Protein AF-0000000075111008 (afdb_homodimer)

Nearest PDB structures (foldseek):
  1e6u-assembly1_A-2  TM=9.043E-01  e=3.494E-31  Escherichia coli
  1e7q-assembly1_A-2  TM=9.033E-01  e=6.851E-31  Escherichia coli
  1bsv-assembly1_A  TM=8.763E-01  e=1.234E-31  Escherichia coli K-12
  1e7s-assembly1_A-2  TM=8.866E-01  e=1.518E-30  Escherichia coli
  1e7r-assembly1_A-2  TM=9.030E-01  e=7.015E-30  Escherichia coli

Sequence (740 aa):
MQFCSSVTKGSTHSGTHGLEILHCSQVLPGPRTPIVGRVLTPQSMIMRQPLQQSLRFPLAVSSHCPDTHHFLSAYPPNPTMADVVVLVTGGTGLVGRAVQAEVQASSLSNETWIFVGSADADLTDLAATQRLFDTHRPTHVLHLAARVGGLFKQLHEPVEFFRANAAMNDNVLACAHALGVTKVISMLSTCIFPDKTSYPIDESMLHLGPPHPSNLGYAVAKRNLDILSQCYVREYGDHFACVIPTNVYGPHDNFHLQDAHVIPALVHKCWLAKKAGATSFVVGGSGAPLRQFIYSHDLAKLLVWAVHSYEDVSQPLILAGDDDELSIRDVALAIAHAMEFNGQVTFDTTQPDGQLKKTATNAKLRQLHPMQFCSSVTKGSTHSGTHGLEILHCSQVLPGPRTPIVGRVLTPQSMIMRQPLQQSLRFPLAVSSHCPDTHHFLSAYPPNPTMADVVVLVTGGTGLVGRAVQAEVQASSLSNETWIFVGSADADLTDLAATQRLFDTHRPTHVLHLAARVGGLFKQLHEPVEFFRANAAMNDNVLACAHALGVTKVISMLSTCIFPDKTSYPIDESMLHLGPPHPSNLGYAVAKRNLDILSQCYVREYGDHFACVIPTNVYGPHDNFHLQDAHVIPALVHKCWLAKKAGATSFVVGGSGAPLRQFIYSHDLAKLLVWAVHSYEDVSQPLILAGDDDELSIRDVALAIAHAMEFNGQVTFDTTQPDGQLKKTATNAKLRQLHP

pLDDT: mean 77.79, std 31.66, range [13.97, 98.94]

Secondary structure (DSSP, 8-state):
-----------------------------------------------------------------------------SSS---EEEEEETTTSHHHHHHHHHHHHHT-TTEEEEEE-TTT--TTSHHHHHHHHHHH--SEEEE-------HHHHHH-HHHHHHHHHHHHHHHHHHHHHHT-SEEEEE--GGGS-SS--SSB-GGGTTSSPPPGGGHHHHHHHHHHHHHHHHHHHHH---EEEEEE-EEE-TT----TTT--HHHHHHHHHHHHHHTT-SEEEEES-S--EE-EEEHHHHHHHHHHHHHH----SS-EEE--SS--EEHHHHHHHHHHHTT--SEEEEETTS--------B--HHHHHH--/------------------------------------------------------------------------------SS---EEEEEETTTSHHHHHHHHHHHHHT-TTEEEEEE-TTT--TTSHHHHHHHHHHH--SEEEE-------HHHHHH-HHHHHHHHHHHHHHHHHHHHHHT-SEEEEE--GGGS-SS--SSB-GGGTTSSPPPGGGHHHHHHHHHHHHHHHHHHHHH---EEEEEE-EEE-TT----TTT--HHHHHHHHHHHHHHTT-SEEEEES-S--EE-EEEHHHHHHHHHHHHHH----SS-EEE--SS--EEHHHHHHHHHHHTT--SEEEEETTS--------B--HHHHHH--

Structure (mmCIF, N/CA/C/O backbone):
data_AF-0000000075111008-model_v1
#
loop_
_entity.id
_entity.type
_entity.pdbx_description
1 polymer 'GDP-L-fucose synthase'
#
loop_
_atom_site.group_PDB
_atom_site.id
_atom_site.type_symbol
_atom_site.label_atom_id
_atom_site.label_alt_id
_atom_site.label_comp_id
_atom_site.label_asym_id
_atom_site.label_entity_id
_atom_site.label_seq_id
_atom_site.pdbx_PDB_ins_code
_atom_site.Cartn_x
_atom_site.Cartn_y
_atom_site.Cartn_z
_atom_site.occupancy
_atom_site.B_iso_or_equiv
_atom_site.auth_seq_id
_atom_site.auth_comp_id
_atom_site.auth_asym_id
_atom_site.auth_atom_id
_atom_site.pdbx_PDB_model_num
ATOM 1 N N . MET A 1 1 ? 47.094 47.25 31.656 1 16.55 1 MET A N 1
ATOM 2 C CA . MET A 1 1 ? 46.812 48.625 31.281 1 16.55 1 MET A CA 1
ATOM 3 C C . MET A 1 1 ? 45.656 48.719 30.297 1 16.55 1 MET A C 1
ATOM 5 O O . MET A 1 1 ? 45.219 47.688 29.75 1 16.55 1 MET A O 1
ATOM 9 N N . GLN A 1 2 ? 45.719 49.75 29.25 1 16.11 2 GLN A N 1
ATOM 10 C CA . GLN A 1 2 ? 45.031 50.906 28.766 1 16.11 2 GLN A CA 1
ATOM 11 C C . GLN A 1 2 ? 44.219 50.594 27.5 1 16.11 2 GLN A C 1
ATOM 13 O O . GLN A 1 2 ? 43.469 51.438 27.016 1 16.11 2 GLN A O 1
ATOM 18 N N . PHE A 1 3 ? 44.312 49.531 26.781 1 19.95 3 PHE A N 1
ATOM 19 C CA . PHE A 1 3 ? 44.25 49.812 25.359 1 19.95 3 PHE A CA 1
ATOM 20 C C . PHE A 1 3 ? 42.906 50.438 24.969 1 19.95 3 PHE A C 1
ATOM 22 O O . PHE A 1 3 ? 41.844 49.938 25.375 1 19.95 3 PHE A O 1
ATOM 29 N N . CYS A 1 4 ? 42.812 51.656 24.375 1 16.38 4 CYS A N 1
ATOM 30 C CA . CYS A 1 4 ? 42.156 52.906 24.078 1 16.38 4 CYS A CA 1
ATOM 31 C C . CYS A 1 4 ? 41.125 52.75 22.969 1 16.38 4 CYS A C 1
ATOM 33 O O . CYS A 1 4 ? 40.375 53.656 22.641 1 16.38 4 CYS A O 1
ATOM 35 N N . SER A 1 5 ? 41.312 51.781 22.031 1 19.12 5 SER A N 1
ATOM 36 C CA . SER A 1 5 ? 41.031 52.312 20.703 1 19.12 5 SER A CA 1
ATOM 37 C C . SER A 1 5 ? 39.562 52.719 20.562 1 19.12 5 SER A C 1
ATOM 39 O O . SER A 1 5 ? 38.688 52 21.062 1 19.12 5 SER A O 1
ATOM 41 N N . SER A 1 6 ? 39.312 53.906 20.078 1 17.7 6 SER A N 1
ATOM 42 C CA . SER A 1 6 ? 38.438 55.031 19.922 1 17.7 6 SER A CA 1
ATOM 43 C C . SER A 1 6 ? 37.281 54.719 18.969 1 17.7 6 SER A C 1
ATOM 45 O O . SER A 1 6 ? 37.5 54.125 17.906 1 17.7 6 SER A O 1
ATOM 47 N N . VAL A 1 7 ? 35.938 54.719 19.375 1 18.38 7 VAL A N 1
ATOM 48 C CA . VAL A 1 7 ? 34.562 54.312 19.125 1 18.38 7 VAL A CA 1
ATOM 49 C C . VAL A 1 7 ? 33.906 55.25 18.141 1 18.38 7 VAL A C 1
ATOM 51 O O . VAL A 1 7 ? 32.688 55.312 18.031 1 18.38 7 VAL A O 1
ATOM 54 N N . THR A 1 8 ? 34.75 55.875 17.188 1 15.16 8 THR A N 1
ATOM 55 C CA . THR A 1 8 ? 34.219 57.219 16.875 1 15.16 8 THR A CA 1
ATOM 56 C C . THR A 1 8 ? 32.906 57.125 16.125 1 15.16 8 THR A C 1
ATOM 58 O O . THR A 1 8 ? 32.094 58.031 16.172 1 15.16 8 THR A O 1
ATOM 61 N N . LYS A 1 9 ? 32.906 56.281 15.039 1 17.67 9 LYS A N 1
ATOM 62 C CA . LYS A 1 9 ? 32.406 57.031 13.875 1 17.67 9 LYS A CA 1
ATOM 63 C C . LYS A 1 9 ? 31 57.562 14.102 1 17.67 9 LYS A C 1
ATOM 65 O O . LYS A 1 9 ? 30.156 56.844 14.648 1 17.67 9 LYS A O 1
ATOM 70 N N . GLY A 1 10 ? 30.672 58.719 13.672 1 15.02 10 GLY A N 1
ATOM 71 C CA . GLY A 1 10 ? 29.75 59.812 13.984 1 15.02 10 GLY A CA 1
ATOM 72 C C . GLY A 1 10 ? 28.312 59.5 13.633 1 15.02 10 GLY A C 1
ATOM 73 O O . GLY A 1 10 ? 28.016 58.438 13.102 1 15.02 10 GLY A O 1
ATOM 74 N N . SER A 1 11 ? 27.703 60.406 12.852 1 15.46 11 SER A N 1
ATOM 75 C CA . SER A 1 11 ? 26.656 61.406 13.086 1 15.46 11 SER A CA 1
ATOM 76 C C . SER A 1 11 ? 25.297 60.844 12.633 1 15.46 11 SER A C 1
ATOM 78 O O . SER A 1 11 ? 25.219 59.844 11.953 1 15.46 11 SER A O 1
ATOM 80 N N . THR A 1 12 ? 24.359 61.812 12.297 1 15.72 12 THR A N 1
ATOM 81 C CA . THR A 1 12 ? 23.078 62.375 12.727 1 15.72 12 THR A CA 1
ATOM 82 C C . THR A 1 12 ? 21.953 61.844 11.836 1 15.72 12 THR A C 1
ATOM 84 O O . THR A 1 12 ? 22.203 61.219 10.805 1 15.72 12 THR A O 1
ATOM 87 N N . HIS A 1 13 ? 21.031 62.75 11.438 1 15.48 13 HIS A N 1
ATOM 88 C CA . HIS A 1 13 ? 19.641 63.062 11.75 1 15.48 13 HIS A CA 1
ATOM 89 C C . HIS A 1 13 ? 18.719 62.625 10.609 1 15.48 13 HIS A C 1
ATOM 91 O O . HIS A 1 13 ? 17.734 61.906 10.828 1 15.48 13 HIS A O 1
ATOM 97 N N . SER A 1 14 ? 18.609 63.438 9.414 1 15.61 14 SER A N 1
ATOM 98 C CA . SER A 1 14 ? 17.359 64.125 9.188 1 15.61 14 SER A CA 1
ATOM 99 C C . SER A 1 14 ? 16.391 63.312 8.359 1 15.61 14 SER A C 1
ATOM 101 O O . SER A 1 14 ? 16.797 62.531 7.508 1 15.61 14 SER A O 1
ATOM 103 N N . GLY A 1 15 ? 15.109 63.094 8.773 1 16.41 15 GLY A N 1
ATOM 104 C CA . GLY A 1 15 ? 13.836 62.406 8.602 1 16.41 15 GLY A CA 1
ATOM 105 C C . GLY A 1 15 ? 13.133 62.75 7.305 1 16.41 15 GLY A C 1
ATOM 106 O O . GLY A 1 15 ? 12.062 62.219 7.012 1 16.41 15 GLY A O 1
ATOM 107 N N . THR A 1 16 ? 13.57 63.969 6.605 1 14.96 16 THR A N 1
ATOM 108 C CA . THR A 1 16 ? 12.359 64.688 6.215 1 14.96 16 THR A CA 1
ATOM 109 C C . THR A 1 16 ? 11.539 63.844 5.23 1 14.96 16 THR A C 1
ATOM 111 O O . THR A 1 16 ? 10.398 63.469 5.516 1 14.96 16 THR A O 1
ATOM 114 N N . HIS A 1 17 ? 11.391 64.438 3.984 1 14.99 17 HIS A N 1
ATOM 115 C CA . HIS A 1 17 ? 10.242 65.125 3.393 1 14.99 17 HIS A CA 1
ATOM 116 C C . HIS A 1 17 ? 9.445 64.188 2.496 1 14.99 17 HIS A C 1
ATOM 118 O O . HIS A 1 17 ? 9.883 63.062 2.225 1 14.99 17 HIS A O 1
ATOM 124 N N . GLY A 1 18 ? 9.258 64.562 1.186 1 15.01 18 GLY A N 1
ATOM 125 C CA . GLY A 1 18 ? 8.086 65 0.43 1 15.01 18 GLY A CA 1
ATOM 126 C C . GLY A 1 18 ? 7.492 63.844 -0.407 1 15.01 18 GLY A C 1
ATOM 127 O O . GLY A 1 18 ? 8.219 63 -0.938 1 15.01 18 GLY A O 1
ATOM 128 N N . LEU A 1 19 ? 6.25 63.438 -0.141 1 16.33 19 LEU A N 1
ATOM 129 C CA . LEU A 1 19 ? 5.168 62.562 -0.556 1 16.33 19 LEU A CA 1
ATOM 130 C C . LEU A 1 19 ? 4.863 62.719 -2.041 1 16.33 19 LEU A C 1
ATOM 132 O O . LEU A 1 19 ? 3.883 62.188 -2.545 1 16.33 19 LEU A O 1
ATOM 136 N N . GLU A 1 20 ? 5.898 63.188 -2.895 1 14.79 20 GLU A N 1
ATOM 137 C CA . GLU A 1 20 ? 5.211 63.75 -4.051 1 14.79 20 GLU A CA 1
ATOM 138 C C . GLU A 1 20 ? 4.328 62.719 -4.734 1 14.79 20 GLU A C 1
ATOM 140 O O . GLU A 1 20 ? 4.797 61.625 -5.094 1 14.79 20 GLU A O 1
ATOM 145 N N . ILE A 1 21 ? 2.941 62.875 -4.688 1 15.63 21 ILE A N 1
ATOM 146 C CA . ILE A 1 21 ? 1.647 62.312 -5.055 1 15.63 21 ILE A CA 1
ATOM 147 C C . ILE A 1 21 ? 1.517 62.281 -6.574 1 15.63 21 ILE A C 1
ATOM 149 O O . ILE A 1 21 ? 0.544 61.719 -7.102 1 15.63 21 ILE A O 1
ATOM 153 N N . LEU A 1 22 ? 2.588 62.719 -7.426 1 14.48 22 LEU A N 1
ATOM 154 C CA . LEU A 1 22 ? 1.997 63.5 -8.508 1 14.48 22 LEU A CA 1
ATOM 155 C C . LEU A 1 22 ? 0.983 62.656 -9.289 1 14.48 22 LEU A C 1
ATOM 157 O O . LEU A 1 22 ? 1.009 61.438 -9.219 1 14.48 22 LEU A O 1
ATOM 161 N N . HIS A 1 23 ? 0.788 63.125 -10.648 1 14.32 23 HIS A N 1
ATOM 162 C CA . HIS A 1 23 ? -0.182 63.688 -11.586 1 14.32 23 HIS A CA 1
ATOM 163 C C . HIS A 1 23 ? -0.874 62.594 -12.391 1 14.32 23 HIS A C 1
ATOM 165 O O . HIS A 1 23 ? -0.306 61.531 -12.602 1 14.32 23 HIS A O 1
ATOM 171 N N . CYS A 1 24 ? -2.148 62.906 -12.922 1 14.71 24 CYS A N 1
ATOM 172 C CA . CYS A 1 24 ? -3.506 62.688 -13.406 1 14.71 24 CYS A CA 1
ATOM 173 C C . CYS A 1 24 ? -3.494 62.219 -14.859 1 14.71 24 CYS A C 1
ATOM 175 O O . CYS A 1 24 ? -4.531 61.844 -15.398 1 14.71 24 CYS A O 1
ATOM 177 N N . SER A 1 25 ? -2.328 62.344 -15.68 1 14.33 25 SER A N 1
ATOM 178 C CA . SER A 1 25 ? -2.773 62.969 -16.922 1 14.33 25 SER A CA 1
ATOM 179 C C . SER A 1 25 ? -3.748 62.062 -17.672 1 14.33 25 SER A C 1
ATOM 181 O O . SER A 1 25 ? -3.775 60.844 -17.453 1 14.33 25 SER A O 1
ATOM 183 N N . GLN A 1 26 ? -4.023 62.562 -19 1 14.39 26 GLN A N 1
ATOM 184 C CA . GLN A 1 26 ? -5.07 63.062 -19.891 1 14.39 26 GLN A CA 1
ATOM 185 C C . GLN A 1 26 ? -5.582 61.969 -20.812 1 14.39 26 GLN A C 1
ATOM 187 O O . GLN A 1 26 ? -6.789 61.719 -20.906 1 14.39 26 GLN A O 1
ATOM 192 N N . VAL A 1 27 ? -5.086 61.938 -22.156 1 14.94 27 VAL A N 1
ATOM 193 C CA . VAL A 1 27 ? -5.895 62.406 -23.281 1 14.94 27 VAL A CA 1
ATOM 194 C C . VAL A 1 27 ? -6.68 61.219 -23.859 1 14.94 27 VAL A C 1
ATOM 196 O O . VAL A 1 27 ? -6.305 60.062 -23.688 1 14.94 27 VAL A O 1
ATOM 199 N N . LEU A 1 28 ? -7.492 61.625 -24.906 1 14.82 28 LEU A N 1
ATOM 200 C CA . LEU A 1 28 ? -8.844 61.531 -25.469 1 14.82 28 LEU A CA 1
ATOM 201 C C . LEU A 1 28 ? -8.953 60.406 -26.469 1 14.82 28 LEU A C 1
ATOM 203 O O . LEU A 1 28 ? -9.898 59.625 -26.422 1 14.82 28 LEU A O 1
ATOM 207 N N . PRO A 1 29 ? -8.148 60.531 -27.656 1 14.99 29 PRO A N 1
ATOM 208 C CA . PRO A 1 29 ? -9.078 60.719 -28.781 1 14.99 29 PRO A CA 1
ATOM 209 C C . PRO A 1 29 ? -9.703 59.406 -29.266 1 14.99 29 PRO A C 1
ATOM 211 O O . PRO A 1 29 ? -9.289 58.344 -28.828 1 14.99 29 PRO A O 1
ATOM 214 N N . GLY A 1 30 ? -9.531 59.25 -30.656 1 14.63 30 GLY A N 1
ATOM 215 C CA . GLY A 1 30 ? -10.531 59.406 -31.703 1 14.63 30 GLY A CA 1
ATOM 216 C C . GLY A 1 30 ? -11.109 58.062 -32.156 1 14.63 30 GLY A C 1
ATOM 217 O O . GLY A 1 30 ? -10.953 57.062 -31.484 1 14.63 30 GLY A O 1
ATOM 218 N N . PRO A 1 31 ? -10.867 57.781 -33.438 1 14.65 31 PRO A N 1
ATOM 219 C CA . PRO A 1 31 ? -11.984 57.75 -34.406 1 14.65 31 PRO A CA 1
ATOM 220 C C . PRO A 1 31 ? -12.523 56.344 -34.625 1 14.65 31 PRO A C 1
ATOM 222 O O . PRO A 1 31 ? -13.727 56.094 -34.469 1 14.65 31 PRO A O 1
ATOM 225 N N . ARG A 1 32 ? -11.977 55.75 -35.844 1 15.12 32 ARG A N 1
ATOM 226 C CA . ARG A 1 32 ? -12.773 55.625 -37.062 1 15.12 32 ARG A CA 1
ATOM 227 C C . ARG A 1 32 ? -13.547 54.312 -37.062 1 15.12 32 ARG A C 1
ATOM 229 O O . ARG A 1 32 ? -13.414 53.5 -36.156 1 15.12 32 ARG A O 1
ATOM 236 N N . THR A 1 33 ? -13.117 53.25 -37.938 1 14.86 33 THR A N 1
ATOM 237 C CA . THR A 1 33 ? -13.891 53.031 -39.156 1 14.86 33 THR A CA 1
ATOM 238 C C . THR A 1 33 ? -14.812 51.844 -39.031 1 14.86 33 THR A C 1
ATOM 240 O O . THR A 1 33 ? -14.539 50.938 -38.219 1 14.86 33 THR A O 1
ATOM 243 N N . PRO A 1 34 ? -15.633 51.656 -40.125 1 14.81 34 PRO A N 1
ATOM 244 C CA . PRO A 1 34 ? -17.047 51.375 -40.375 1 14.81 34 PRO A CA 1
ATOM 245 C C . PRO A 1 34 ? -17.375 49.875 -40.344 1 14.81 34 PRO A C 1
ATOM 247 O O . PRO A 1 34 ? -18.344 49.469 -39.688 1 14.81 34 PRO A O 1
ATOM 250 N N . ILE A 1 35 ? -16.75 49.125 -41.344 1 15.19 35 ILE A N 1
ATOM 251 C CA . ILE A 1 35 ? -17.641 48.688 -42.438 1 15.19 35 ILE A CA 1
ATOM 252 C C . ILE A 1 35 ? -18.391 47.438 -42 1 15.19 35 ILE A C 1
ATOM 254 O O . ILE A 1 35 ? -17.891 46.656 -41.188 1 15.19 35 ILE A O 1
ATOM 258 N N . VAL A 1 36 ? -19.281 46.969 -42.938 1 14.94 36 VAL A N 1
ATOM 259 C CA . VAL A 1 36 ? -20.672 46.594 -43.125 1 14.94 36 VAL A CA 1
ATOM 260 C C . VAL A 1 36 ? -20.812 45.062 -43 1 14.94 36 VAL A C 1
ATOM 262 O O . VAL A 1 36 ? -21.719 44.594 -42.344 1 14.94 36 VAL A O 1
ATOM 265 N N . GLY A 1 37 ? -19.984 44.281 -43.781 1 14.24 37 GLY A N 1
ATOM 266 C CA . GLY A 1 37 ? -20.797 43.625 -44.781 1 14.24 37 GLY A CA 1
ATOM 267 C C . GLY A 1 37 ? -21.562 42.438 -44.25 1 14.24 37 GLY A C 1
ATOM 268 O O . GLY A 1 37 ? -21.297 42 -43.125 1 14.24 37 GLY A O 1
ATOM 269 N N . ARG A 1 38 ? -21.75 41.375 -45.219 1 14.75 38 ARG A N 1
ATOM 270 C CA . ARG A 1 38 ? -22.906 40.719 -45.781 1 14.75 38 ARG A CA 1
ATOM 271 C C . ARG A 1 38 ? -23.328 39.5 -44.938 1 14.75 38 ARG A C 1
ATOM 273 O O . ARG A 1 38 ? -22.484 38.906 -44.25 1 14.75 38 ARG A O 1
ATOM 280 N N . VAL A 1 39 ? -24.5 39.375 -44.844 1 14.93 39 VAL A N 1
ATOM 281 C CA . VAL A 1 39 ? -25.641 38.688 -44.219 1 14.93 39 VAL A CA 1
ATOM 282 C C . VAL A 1 39 ? -25.672 37.219 -44.656 1 14.93 39 VAL A C 1
ATOM 284 O O . VAL A 1 39 ? -26.484 36.438 -44.156 1 14.93 39 VAL A O 1
ATOM 287 N N . LEU A 1 40 ? -24.578 36.656 -45.406 1 14.84 40 LEU A N 1
ATOM 288 C CA . LEU A 1 40 ? -25.266 35.719 -46.281 1 14.84 40 LEU A CA 1
ATOM 289 C C . LEU A 1 40 ? -26 34.656 -45.469 1 14.84 40 LEU A C 1
ATOM 291 O O . LEU A 1 40 ? -25.578 34.344 -44.344 1 14.84 40 LEU A O 1
ATOM 295 N N . THR A 1 41 ? -27.094 34.219 -46.062 1 15.27 41 THR A N 1
ATOM 296 C CA . THR A 1 41 ? -28.422 33.656 -45.906 1 15.27 41 THR A CA 1
ATOM 297 C C . THR A 1 41 ? -28.359 32.125 -45.75 1 15.27 41 THR A C 1
ATOM 299 O O . THR A 1 41 ? -29.312 31.516 -45.281 1 15.27 41 THR A O 1
ATOM 302 N N . PRO A 1 42 ? -27.078 31.453 -46.031 1 13.97 42 PRO A N 1
ATOM 303 C CA . PRO A 1 42 ? -27.547 30.375 -46.875 1 13.97 42 PRO A CA 1
ATOM 304 C C . PRO A 1 42 ? -28.484 29.406 -46.156 1 13.97 42 PRO A C 1
ATOM 306 O O . PRO A 1 42 ? -28.594 29.469 -44.906 1 13.97 42 PRO A O 1
ATOM 309 N N . GLN A 1 43 ? -28 28.094 -46.312 1 14.28 43 GLN A N 1
ATOM 310 C CA . GLN A 1 43 ? -28.578 27 -47.094 1 14.28 43 GLN A CA 1
ATOM 311 C C . GLN A 1 43 ? -29.5 26.141 -46.25 1 14.28 43 GLN A C 1
ATOM 313 O O . GLN A 1 43 ? -29.531 26.266 -45.031 1 14.28 43 GLN A O 1
ATOM 318 N N . SER A 1 44 ? -29.203 24.781 -46.281 1 14.61 44 SER A N 1
ATOM 319 C CA . SER A 1 44 ? -29.922 23.719 -46.969 1 14.61 44 SER A CA 1
ATOM 320 C C . SER A 1 44 ? -30.859 22.984 -46 1 14.61 44 SER A C 1
ATOM 322 O O . SER A 1 44 ? -32.062 23.172 -46.062 1 14.61 44 SER A O 1
ATOM 324 N N . MET A 1 45 ? -30.656 21.578 -45.938 1 14.83 45 MET A N 1
ATOM 325 C CA . MET A 1 45 ? -31.562 20.516 -46.375 1 14.83 45 MET A CA 1
ATOM 326 C C . MET A 1 45 ? -32.406 20 -45.188 1 14.83 45 MET A C 1
ATOM 328 O O . MET A 1 45 ? -31.859 19.609 -44.156 1 14.83 45 MET A O 1
ATOM 332 N N . ILE A 1 46 ? -33.656 20.125 -45.281 1 15.76 46 ILE A N 1
ATOM 333 C CA . ILE A 1 46 ? -34.844 19.984 -44.469 1 15.76 46 ILE A CA 1
ATOM 334 C C . ILE A 1 46 ? -35.125 18.5 -44.188 1 15.76 46 ILE A C 1
ATOM 336 O O . ILE A 1 46 ? -36.125 18.156 -43.594 1 15.76 46 ILE A O 1
ATOM 340 N N . MET A 1 47 ? -34.156 17.562 -44.594 1 14.77 47 MET A N 1
ATOM 341 C CA . MET A 1 47 ? -35.031 16.469 -45.031 1 14.77 47 MET A CA 1
ATOM 342 C C . MET A 1 47 ? -36 16.062 -43.938 1 14.77 47 MET A C 1
ATOM 344 O O . MET A 1 47 ? -35.75 16.297 -42.75 1 14.77 47 MET A O 1
ATOM 348 N N . ARG A 1 48 ? -36.688 14.766 -44.312 1 15.09 48 ARG A N 1
ATOM 349 C CA . ARG A 1 48 ? -38.031 14.219 -44.406 1 15.09 48 ARG A CA 1
ATOM 350 C C . ARG A 1 48 ? -38.531 13.75 -43.031 1 15.09 48 ARG A C 1
ATOM 352 O O . ARG A 1 48 ? -37.75 13.578 -42.094 1 15.09 48 ARG A O 1
ATOM 359 N N . GLN A 1 49 ? -39.375 12.695 -43.125 1 14.95 49 GLN A N 1
ATOM 360 C CA . GLN A 1 49 ? -40.812 12.555 -42.844 1 14.95 49 GLN A CA 1
ATOM 361 C C . GLN A 1 49 ? -41.031 11.891 -41.5 1 14.95 49 GLN A C 1
ATOM 363 O O . GLN A 1 49 ? -41.75 12.406 -40.656 1 14.95 49 GLN A O 1
ATOM 368 N N . PRO A 1 50 ? -41.062 10.438 -41.469 1 15.77 50 PRO A N 1
ATOM 369 C CA . PRO A 1 50 ? -42.438 9.898 -41.406 1 15.77 50 PRO A CA 1
ATOM 370 C C . PRO A 1 50 ? -42.906 9.742 -39.969 1 15.77 50 PRO A C 1
ATOM 372 O O . PRO A 1 50 ? -43.812 10.469 -39.531 1 15.77 50 PRO A O 1
ATOM 375 N N . LEU A 1 51 ? -43.094 8.344 -39.562 1 17.05 51 LEU A N 1
ATOM 376 C CA . LEU A 1 51 ? -44.312 7.629 -39.25 1 17.05 51 LEU A CA 1
ATOM 377 C C . LEU A 1 51 ? -44.562 7.59 -37.75 1 17.05 51 LEU A C 1
ATOM 379 O O . LEU A 1 51 ? -43.688 7.176 -37 1 17.05 51 LEU A O 1
ATOM 383 N N . GLN A 1 52 ? -45.594 8.148 -37.281 1 16.44 52 GLN A N 1
ATOM 384 C CA . GLN A 1 52 ? -46.188 8.555 -36 1 16.44 52 GLN A CA 1
ATOM 385 C C . GLN A 1 52 ? -46.688 7.344 -35.25 1 16.44 52 GLN A C 1
ATOM 387 O O . GLN A 1 52 ? -47.469 7.496 -34.281 1 16.44 52 GLN A O 1
ATOM 392 N N . GLN A 1 53 ? -46.406 6.082 -35.656 1 17.59 53 GLN A N 1
ATOM 393 C CA . GLN A 1 53 ? -47.562 5.309 -35.219 1 17.59 53 GLN A CA 1
ATOM 394 C C . GLN A 1 53 ? -47.719 5.391 -33.688 1 17.59 53 GLN A C 1
ATOM 396 O O . GLN A 1 53 ? -46.75 5.293 -32.938 1 17.59 53 GLN A O 1
ATOM 401 N N . SER A 1 54 ? -48.906 5.883 -33.281 1 17.45 54 SER A N 1
ATOM 402 C CA . SER A 1 54 ? -49.5 6.348 -32.031 1 17.45 54 SER A CA 1
ATOM 403 C C . SER A 1 54 ? -49.781 5.18 -31.094 1 17.45 54 SER A C 1
ATOM 405 O O . SER A 1 54 ? -50.438 5.359 -30.047 1 17.45 54 SER A O 1
ATOM 407 N N . LEU A 1 55 ? -48.969 4.062 -31.109 1 18.61 55 LEU A N 1
ATOM 408 C CA . LEU A 1 55 ? -49.625 2.973 -30.391 1 18.61 55 LEU A CA 1
ATOM 409 C C . LEU A 1 55 ? -50.062 3.422 -29.016 1 18.61 55 LEU A C 1
ATOM 411 O O . LEU A 1 55 ? -49.281 3.92 -28.219 1 18.61 55 LEU A O 1
ATOM 415 N N . ARG A 1 56 ? -51.406 3.699 -28.891 1 16.88 56 ARG A N 1
ATOM 416 C CA . ARG A 1 56 ? -52.219 4.227 -27.812 1 16.88 56 ARG A CA 1
ATOM 417 C C . ARG A 1 56 ? -52.25 3.27 -26.625 1 16.88 56 ARG A C 1
ATOM 419 O O . ARG A 1 56 ? -52.938 2.246 -26.672 1 16.88 56 ARG A O 1
ATOM 426 N N . PHE A 1 57 ? -51.094 2.676 -26.203 1 19.59 57 PHE A N 1
ATOM 427 C CA . PHE A 1 57 ? -51.406 1.716 -25.141 1 19.59 57 PHE A CA 1
ATOM 428 C C . PHE A 1 57 ? -52.156 2.381 -24 1 19.59 57 PHE A C 1
ATOM 430 O O . PHE A 1 57 ? -51.844 3.51 -23.609 1 19.59 57 PHE A O 1
ATOM 437 N N . PRO A 1 58 ? -53.438 1.963 -23.828 1 19.56 58 PRO A N 1
ATOM 438 C CA . PRO A 1 58 ? -54.406 2.562 -22.906 1 19.56 58 PRO A CA 1
ATOM 439 C C . PRO A 1 58 ? -53.906 2.596 -21.469 1 19.56 58 PRO A C 1
ATOM 441 O O . PRO A 1 58 ? -53.25 1.65 -21.016 1 19.56 58 PRO A O 1
ATOM 444 N N . LEU A 1 59 ? -53.562 3.791 -20.969 1 19.56 59 LEU A N 1
ATOM 445 C CA . LEU A 1 59 ? -53.031 4.184 -19.656 1 19.56 59 LEU A CA 1
ATOM 446 C C . LEU A 1 59 ? -54.062 3.918 -18.562 1 19.56 59 LEU A C 1
ATOM 448 O O . LEU A 1 59 ? -55.031 4.672 -18.422 1 19.56 59 LEU A O 1
ATOM 452 N N . ALA A 1 60 ? -54.812 2.758 -18.625 1 19.84 60 ALA A N 1
ATOM 453 C CA . ALA A 1 60 ? -55.812 2.777 -17.562 1 19.84 60 ALA A CA 1
ATOM 454 C C . ALA A 1 60 ? -55.188 3.152 -16.219 1 19.84 60 ALA A C 1
ATOM 456 O O . ALA A 1 60 ? -54.375 2.402 -15.672 1 19.84 60 ALA A O 1
ATOM 457 N N . VAL A 1 61 ? -54.938 4.406 -15.977 1 19.72 61 VAL A N 1
ATOM 458 C CA . VAL A 1 61 ? -54.312 5.031 -14.812 1 19.72 61 VAL A CA 1
ATOM 459 C C . VAL A 1 61 ? -55.25 4.906 -13.609 1 19.72 61 VAL A C 1
ATOM 461 O O . VAL A 1 61 ? -56.25 5.633 -13.508 1 19.72 61 VAL A O 1
ATOM 464 N N . SER A 1 62 ? -55.906 3.705 -13.492 1 21.31 62 SER A N 1
ATOM 465 C CA . SER A 1 62 ? -56.844 3.938 -12.391 1 21.31 62 SER A CA 1
ATOM 466 C C . SER A 1 62 ? -56.156 4.617 -11.219 1 21.31 62 SER A C 1
ATOM 468 O O . SER A 1 62 ? -55 4.297 -10.898 1 21.31 62 SER A O 1
ATOM 470 N N . SER A 1 63 ? -56.656 5.82 -10.867 1 22.25 63 SER A N 1
ATOM 471 C CA . SER A 1 63 ? -56.281 6.895 -9.945 1 22.25 63 SER A CA 1
ATOM 472 C C . SER A 1 63 ? -56.312 6.414 -8.5 1 22.25 63 SER A C 1
ATOM 474 O O . SER A 1 63 ? -56.125 7.211 -7.574 1 22.25 63 SER A O 1
ATOM 476 N N . HIS A 1 64 ? -56.812 5.199 -8.273 1 24.94 64 HIS A N 1
ATOM 477 C CA . HIS A 1 64 ? -57.25 5.207 -6.887 1 24.94 64 HIS A CA 1
ATOM 478 C C . HIS A 1 64 ? -56.094 5.59 -5.949 1 24.94 64 HIS A C 1
ATOM 480 O O . HIS A 1 64 ? -55.062 4.938 -5.945 1 24.94 64 HIS A O 1
ATOM 486 N N . CYS A 1 65 ? -56.031 6.902 -5.684 1 23.12 65 CYS A N 1
ATOM 487 C CA . CYS A 1 65 ? -55.125 7.582 -4.77 1 23.12 65 CYS A CA 1
ATOM 488 C C . CYS A 1 65 ? -55.219 6.98 -3.371 1 23.12 65 CYS A C 1
ATOM 490 O O . CYS A 1 65 ? -56.219 7.164 -2.672 1 23.12 65 CYS A O 1
ATOM 492 N N . PRO A 1 66 ? -55.125 5.617 -3.303 1 25.72 66 PRO A N 1
ATOM 493 C CA . PRO A 1 66 ? -55.469 5.352 -1.904 1 25.72 66 PRO A CA 1
ATOM 494 C C . PRO A 1 66 ? -54.812 6.324 -0.936 1 25.72 66 PRO A C 1
ATOM 496 O O . PRO A 1 66 ? -53.781 6.902 -1.259 1 25.72 66 PRO A O 1
ATOM 499 N N . ASP A 1 67 ? -55.688 7.051 -0.198 1 22.78 67 ASP A N 1
ATOM 500 C CA . ASP A 1 67 ? -55.375 7.992 0.871 1 22.78 67 ASP A CA 1
ATOM 501 C C . ASP A 1 67 ? -54.312 7.43 1.797 1 22.78 67 ASP A C 1
ATOM 503 O O . ASP A 1 67 ? -54.531 6.418 2.467 1 22.78 67 ASP A O 1
ATOM 507 N N . THR A 1 68 ? -53.188 7.152 1.145 1 25.19 68 THR A N 1
ATOM 508 C CA . THR A 1 68 ? -52.094 6.66 1.983 1 25.19 68 THR A CA 1
ATOM 509 C C . THR A 1 68 ? -51.906 7.547 3.211 1 25.19 68 THR A C 1
ATOM 511 O O . THR A 1 68 ? -51.406 8.672 3.104 1 25.19 68 THR A O 1
ATOM 514 N N . HIS A 1 69 ? -53 7.664 3.996 1 24.47 69 HIS A N 1
ATOM 515 C CA . HIS A 1 69 ? -52.75 8.258 5.301 1 24.47 69 HIS A CA 1
ATOM 516 C C . HIS A 1 69 ? -51.375 7.824 5.836 1 24.47 69 HIS A C 1
ATOM 518 O O . HIS A 1 69 ? -51.062 6.637 5.809 1 24.47 69 HIS A O 1
ATOM 524 N N . HIS A 1 70 ? -50.469 8.742 5.656 1 23.17 70 HIS A N 1
ATOM 525 C CA . HIS A 1 70 ? -49.062 8.836 6.035 1 23.17 70 HIS A CA 1
ATOM 526 C C . HIS A 1 70 ? -48.875 8.375 7.473 1 23.17 70 HIS A C 1
ATOM 528 O O . HIS A 1 70 ? -49.438 8.953 8.406 1 23.17 70 HIS A O 1
ATOM 534 N N . PHE A 1 71 ? -49 7.043 7.684 1 22.44 71 PHE A N 1
ATOM 535 C CA . PHE A 1 71 ? -48.531 6.648 9.008 1 22.44 71 PHE A CA 1
ATOM 536 C C . PHE A 1 71 ? -47.281 7.41 9.383 1 22.44 71 PHE A C 1
ATOM 538 O O . PHE A 1 71 ? -46.219 7.168 8.812 1 22.44 71 PHE A O 1
ATOM 545 N N . LEU A 1 72 ? -47.406 8.734 9.477 1 27.14 72 LEU A N 1
ATOM 546 C CA . LEU A 1 72 ? -46.344 9.477 10.18 1 27.14 72 LEU A CA 1
ATOM 547 C C . LEU A 1 72 ? -45.844 8.695 11.391 1 27.14 72 LEU A C 1
ATOM 549 O O . LEU A 1 72 ? -46.469 8.719 12.453 1 27.14 72 LEU A O 1
ATOM 553 N N . SER A 1 73 ? -45.844 7.387 11.211 1 27.02 73 SER A N 1
ATOM 554 C CA . SER A 1 73 ? -45.375 6.758 12.445 1 27.02 73 SER A CA 1
ATOM 555 C C . SER A 1 73 ? -44.25 7.578 13.094 1 27.02 73 SER A C 1
ATOM 557 O O . SER A 1 73 ? -43.469 8.203 12.398 1 27.02 73 SER A O 1
ATOM 559 N N . ALA A 1 74 ? -44.438 7.918 14.359 1 27.78 74 ALA A N 1
ATOM 560 C CA . ALA A 1 74 ? -43.531 8.438 15.383 1 27.78 74 ALA A CA 1
ATOM 561 C C . ALA A 1 74 ? -42.125 7.828 15.234 1 27.78 74 ALA A C 1
ATOM 563 O O . ALA A 1 74 ? -41.938 6.625 15.43 1 27.78 74 ALA A O 1
ATOM 564 N N . TYR A 1 75 ? -41.438 8.141 14.141 1 30.14 75 TYR A N 1
ATOM 565 C CA . TYR A 1 75 ? -40.031 7.766 14.242 1 30.14 75 TYR A CA 1
ATOM 566 C C . TYR A 1 75 ? -39.531 7.895 15.68 1 30.14 75 TYR A C 1
ATOM 568 O O . TYR A 1 75 ? -39.719 8.938 16.312 1 30.14 75 TYR A O 1
ATOM 576 N N . PRO A 1 76 ? -39.719 6.848 16.484 1 35.47 76 PRO A N 1
ATOM 577 C CA . PRO A 1 76 ? -39.219 7.102 17.844 1 35.47 76 PRO A CA 1
ATOM 578 C C . PRO A 1 76 ? -38.062 8.07 17.859 1 35.47 76 PRO A C 1
ATOM 580 O O . PRO A 1 76 ? -37.344 8.219 16.844 1 35.47 76 PRO A O 1
ATOM 583 N N . PRO A 1 77 ? -38.219 9.109 18.734 1 33.09 77 PRO A N 1
ATOM 584 C CA . PRO A 1 77 ? -37.031 9.961 18.844 1 33.09 77 PRO A CA 1
ATOM 585 C C . PRO A 1 77 ? -35.719 9.195 18.625 1 33.09 77 PRO A C 1
ATOM 587 O O . PRO A 1 77 ? -35.688 7.969 18.781 1 33.09 77 PRO A O 1
ATOM 590 N N . ASN A 1 78 ? -34.938 9.672 17.766 1 34.84 78 ASN A N 1
ATOM 591 C CA . ASN A 1 78 ? -33.594 9.148 17.656 1 34.84 78 ASN A CA 1
ATOM 592 C C . ASN A 1 78 ? -33.062 8.602 18.984 1 34.84 78 ASN A C 1
ATOM 594 O O . ASN A 1 78 ? -33.219 9.258 20.016 1 34.84 78 ASN A O 1
ATOM 598 N N . PRO A 1 79 ? -33.094 7.352 19.328 1 35.94 79 PRO A N 1
ATOM 599 C CA . PRO A 1 79 ? -32.656 6.973 20.672 1 35.94 79 PRO A CA 1
ATOM 600 C C . PRO A 1 79 ? -31.844 8.062 21.359 1 35.94 79 PRO A C 1
ATOM 602 O O . PRO A 1 79 ? -31.375 8.992 20.688 1 35.94 79 PRO A O 1
ATOM 605 N N . THR A 1 80 ? -31.859 8.125 22.719 1 38.31 80 THR A N 1
ATOM 606 C CA . THR A 1 80 ? -31.016 8.891 23.625 1 38.31 80 THR A CA 1
ATOM 607 C C . THR A 1 80 ? -29.656 9.164 23 1 38.31 80 THR A C 1
ATOM 609 O O . THR A 1 80 ? -29.031 8.266 22.438 1 38.31 80 THR A O 1
ATOM 612 N N . MET A 1 81 ? -29.375 10.203 22.375 1 43.19 81 MET A N 1
ATOM 613 C CA . MET A 1 81 ? -28.125 10.625 21.766 1 43.19 81 MET A CA 1
ATOM 614 C C . MET A 1 81 ? -26.938 9.992 22.469 1 43.19 81 MET A C 1
ATOM 616 O O . MET A 1 81 ? -26.609 10.359 23.594 1 43.19 81 MET A O 1
ATOM 620 N N . ALA A 1 82 ? -26.703 8.758 22.516 1 53.5 82 ALA A N 1
ATOM 621 C CA . ALA A 1 82 ? -25.516 8.117 23.078 1 53.5 82 ALA A CA 1
ATOM 622 C C . ALA A 1 82 ? -24.328 9.078 23.062 1 53.5 82 ALA A C 1
ATOM 624 O O . ALA A 1 82 ? -24.234 9.961 22.219 1 53.5 82 ALA A O 1
ATOM 625 N N . ASP A 1 83 ? -23.641 9.297 24.266 1 83.62 83 ASP A N 1
ATOM 626 C CA . ASP A 1 83 ? -22.484 10.148 24.531 1 83.62 83 ASP A CA 1
ATOM 627 C C . ASP A 1 83 ? -21.422 9.953 23.453 1 83.62 83 ASP A C 1
ATOM 629 O O . ASP A 1 83 ? -21.047 8.82 23.141 1 83.62 83 ASP A O 1
ATOM 633 N N . VAL A 1 84 ? -21.281 11.047 22.594 1 93.88 84 VAL A N 1
ATOM 634 C CA . VAL A 1 84 ? -20.25 11.055 21.562 1 93.88 84 VAL A CA 1
ATOM 635 C C . VAL A 1 84 ? -18.875 11.102 22.234 1 93.88 84 VAL A C 1
ATOM 637 O O . VAL A 1 84 ? -18.594 12 23.031 1 93.88 84 VAL A O 1
ATOM 640 N N . VAL A 1 85 ? -18.094 10.023 22.047 1 97.69 85 VAL A N 1
ATOM 641 C CA . VAL A 1 85 ? -16.719 9.969 22.516 1 97.69 85 VAL A CA 1
ATOM 642 C C . VAL A 1 85 ? -15.773 9.961 21.312 1 97.69 85 VAL A C 1
ATOM 644 O O . VAL A 1 85 ? -15.789 9.031 20.5 1 97.69 85 VAL A O 1
ATOM 647 N N . VAL A 1 86 ? -14.953 11.016 21.156 1 98.44 86 VAL A N 1
ATOM 648 C CA . VAL A 1 86 ? -14.031 11.148 20.031 1 98.44 86 VAL A CA 1
ATOM 649 C C . VAL A 1 86 ? -12.609 10.875 20.484 1 98.44 86 VAL A C 1
ATOM 651 O O . VAL A 1 86 ? -12.07 11.602 21.328 1 98.44 86 VAL A O 1
ATOM 654 N N . LEU A 1 87 ? -12.008 9.805 20.031 1 98.88 87 LEU A N 1
ATOM 655 C CA . LEU A 1 87 ? -10.594 9.523 20.281 1 98.88 87 LEU A CA 1
ATOM 656 C C . LEU A 1 87 ? -9.719 10.172 19.203 1 98.88 87 LEU A C 1
ATOM 658 O O . LEU A 1 87 ? -9.891 9.898 18.016 1 98.88 87 LEU A O 1
ATOM 662 N N . VAL A 1 88 ? -8.852 11.047 19.594 1 98.88 88 VAL A N 1
ATOM 663 C CA . VAL A 1 88 ? -7.922 11.719 18.703 1 98.88 88 VAL A CA 1
ATOM 664 C C . VAL A 1 88 ? -6.52 11.141 18.859 1 98.88 88 VAL A C 1
ATOM 666 O O . VAL A 1 88 ? -5.832 11.445 19.844 1 98.88 88 VAL A O 1
ATOM 669 N N . THR A 1 89 ? -6.094 10.289 17.922 1 98.94 89 THR A N 1
ATOM 670 C CA . THR A 1 89 ? -4.699 9.867 17.938 1 98.94 89 THR A CA 1
ATOM 671 C C . THR A 1 89 ? -3.799 10.961 17.375 1 98.94 89 THR A C 1
ATOM 673 O O . THR A 1 89 ? -4.215 11.734 16.5 1 98.94 89 THR A O 1
ATOM 676 N N . GLY A 1 90 ? -2.539 10.992 17.891 1 98 90 GLY A N 1
ATOM 677 C CA . GLY A 1 90 ? -1.716 12.141 17.547 1 98 90 GLY A CA 1
ATOM 678 C C . GLY A 1 90 ? -2.176 13.422 18.219 1 98 90 GLY A C 1
ATOM 679 O O . GLY A 1 90 ? -1.947 14.516 17.703 1 98 90 GLY A O 1
ATOM 680 N N . GLY A 1 91 ? -2.811 13.297 19.312 1 97.81 91 GLY A N 1
ATOM 681 C CA . GLY A 1 91 ? -3.438 14.414 20.016 1 97.81 91 GLY A CA 1
ATOM 682 C C . GLY A 1 91 ? -2.436 15.383 20.609 1 97.81 91 GLY A C 1
ATOM 683 O O . GLY A 1 91 ? -2.785 16.516 20.938 1 97.81 91 GLY A O 1
ATOM 684 N N . THR A 1 92 ? -1.185 15 20.703 1 95.88 92 THR A N 1
ATOM 685 C CA . THR A 1 92 ? -0.174 15.828 21.344 1 95.88 92 THR A CA 1
ATOM 686 C C . THR A 1 92 ? 0.676 16.547 20.297 1 95.88 92 THR A C 1
ATOM 688 O O . THR A 1 92 ? 1.595 17.297 20.641 1 95.88 92 THR A O 1
ATOM 691 N N . GLY A 1 93 ? 0.384 16.312 19.047 1 94.5 93 GLY A N 1
ATOM 692 C CA . GLY A 1 93 ? 1.129 16.953 17.984 1 94.5 93 GLY A CA 1
ATOM 693 C C . GLY A 1 93 ? 0.548 18.297 17.578 1 94.5 93 GLY A C 1
ATOM 694 O O . GLY A 1 93 ? -0.406 18.781 18.188 1 94.5 93 GLY A O 1
ATOM 695 N N . LEU A 1 94 ? 1.133 18.891 16.531 1 94.44 94 LEU A N 1
ATOM 696 C CA . LEU A 1 94 ? 0.76 20.203 16 1 94.44 94 LEU A CA 1
ATOM 697 C C . LEU A 1 94 ? -0.741 20.281 15.742 1 94.44 94 LEU A C 1
ATOM 699 O O . LEU A 1 94 ? -1.425 21.156 16.266 1 94.44 94 LEU A O 1
ATOM 703 N N . VAL A 1 95 ? -1.228 19.312 14.969 1 97.38 95 VAL A N 1
ATOM 704 C CA . VAL A 1 95 ? -2.631 19.344 14.562 1 97.38 95 VAL A CA 1
ATOM 705 C C . VAL A 1 95 ? -3.514 18.953 15.75 1 97.38 95 VAL A C 1
ATOM 707 O O . VAL A 1 95 ? -4.57 19.547 15.969 1 97.38 95 VAL A O 1
ATOM 710 N N . GLY A 1 96 ? -3.098 17.969 16.547 1 98.06 96 GLY A N 1
ATOM 711 C CA . GLY A 1 96 ? -3.846 17.531 17.719 1 98.06 96 GLY A CA 1
ATOM 712 C C . GLY A 1 96 ? -4.098 18.672 18.703 1 98.06 96 GLY A C 1
ATOM 713 O O . GLY A 1 96 ? -5.219 18.828 19.188 1 98.06 96 GLY A O 1
ATOM 714 N N . ARG A 1 97 ? -3.113 19.422 18.984 1 97.56 97 ARG A N 1
ATOM 715 C CA . ARG A 1 97 ? -3.234 20.516 19.922 1 97.56 97 ARG A CA 1
ATOM 716 C C . ARG A 1 97 ? -4.152 21.609 19.375 1 97.56 97 ARG A C 1
ATOM 718 O O . ARG A 1 97 ? -4.871 22.266 20.125 1 97.56 97 ARG A O 1
ATOM 725 N N . ALA A 1 98 ? -4.055 21.828 18.078 1 97.94 98 ALA A N 1
ATOM 726 C CA . ALA A 1 98 ? -4.957 22.797 17.453 1 97.94 98 ALA A CA 1
ATOM 727 C C . ALA A 1 98 ? -6.41 22.344 17.578 1 97.94 98 ALA A C 1
ATOM 729 O O . ALA A 1 98 ? -7.297 23.156 17.844 1 97.94 98 ALA A O 1
ATOM 730 N N . VAL A 1 99 ? -6.672 21.047 17.375 1 98.19 99 VAL A N 1
ATOM 731 C CA . VAL A 1 99 ? -8.016 20.5 17.5 1 98.19 99 VAL A CA 1
ATOM 732 C C . VAL A 1 99 ? -8.492 20.641 18.953 1 98.19 99 VAL A C 1
ATOM 734 O O . VAL A 1 99 ? -9.648 20.984 19.203 1 98.19 99 VAL A O 1
ATOM 737 N N . GLN A 1 100 ? -7.605 20.359 19.875 1 97.38 100 GLN A N 1
ATOM 738 C CA . GLN A 1 100 ? -7.941 20.5 21.281 1 97.38 100 GLN A CA 1
ATOM 739 C C . GLN A 1 100 ? -8.398 21.922 21.594 1 97.38 100 GLN A C 1
ATOM 741 O O . GLN A 1 100 ? -9.398 22.125 22.281 1 97.38 100 GLN A O 1
ATOM 746 N N . ALA A 1 101 ? -7.656 22.906 21.109 1 96.81 101 ALA A N 1
ATOM 747 C CA . ALA A 1 101 ? -8.016 24.312 21.312 1 96.81 101 ALA A CA 1
ATOM 748 C C . ALA A 1 101 ? -9.375 24.625 20.703 1 96.81 101 ALA A C 1
ATOM 750 O O . ALA A 1 101 ? -10.188 25.328 21.312 1 96.81 101 ALA A O 1
ATOM 751 N N . GLU A 1 102 ? -9.578 24.109 19.531 1 96.5 102 GLU A N 1
ATOM 752 C CA . GLU A 1 102 ? -10.844 24.359 18.844 1 96.5 102 GLU A CA 1
ATOM 753 C C . GLU A 1 102 ? -12.016 23.75 19.609 1 96.5 102 GLU A C 1
ATOM 755 O O . GLU A 1 102 ? -13.062 24.375 19.75 1 96.5 102 GLU A O 1
ATOM 760 N N . VAL A 1 103 ? -11.906 22.547 20.109 1 96.31 103 VAL A N 1
ATOM 761 C CA . VAL A 1 103 ? -12.945 21.844 20.859 1 96.31 103 VAL A CA 1
ATOM 762 C C . VAL A 1 103 ? -13.242 22.594 22.156 1 96.31 103 VAL A C 1
ATOM 764 O O . VAL A 1 103 ? -14.406 22.734 22.547 1 96.31 103 VAL A O 1
ATOM 767 N N . GLN A 1 104 ? -12.219 23.062 22.797 1 94.44 104 GLN A N 1
ATOM 768 C CA . GLN A 1 104 ? -12.391 23.812 24.031 1 94.44 104 GLN A CA 1
ATOM 769 C C . GLN A 1 104 ? -13.117 25.125 23.766 1 94.44 104 GLN A C 1
ATOM 771 O O . GLN A 1 104 ? -13.961 25.547 24.562 1 94.44 104 GLN A O 1
ATOM 776 N N . ALA A 1 105 ? -12.844 25.672 22.688 1 93.69 105 ALA A N 1
ATOM 777 C CA . ALA A 1 105 ? -13.445 26.969 22.344 1 93.69 105 ALA A CA 1
ATOM 778 C C . ALA A 1 105 ? -14.906 26.797 21.938 1 93.69 105 ALA A C 1
ATOM 780 O O . ALA A 1 105 ? -15.727 27.688 22.156 1 93.69 105 ALA A O 1
ATOM 781 N N . SER A 1 106 ? -15.258 25.734 21.344 1 88.38 106 SER A N 1
ATOM 782 C CA . SER A 1 106 ? -16.594 25.516 20.797 1 88.38 106 SER A CA 1
ATOM 783 C C . SER A 1 106 ? -17.531 24.953 21.844 1 88.38 106 SER A C 1
ATOM 785 O O . SER A 1 106 ? -18.75 24.922 21.641 1 88.38 106 SER A O 1
ATOM 787 N N . SER A 1 107 ? -17.266 24.75 23 1 75.44 107 SER A N 1
ATOM 788 C CA . SER A 1 107 ? -18.094 24.25 24.094 1 75.44 107 SER A CA 1
ATOM 789 C C . SER A 1 107 ? -19.047 23.156 23.625 1 75.44 107 SER A C 1
ATOM 791 O O . SER A 1 107 ? -20.266 23.281 23.75 1 75.44 107 SER A O 1
ATOM 793 N N . LEU A 1 108 ? -18.594 22.203 23.156 1 76.62 108 LEU A N 1
ATOM 794 C CA . LEU A 1 108 ? -19.391 21.094 22.625 1 76.62 108 LEU A CA 1
ATOM 795 C C . LEU A 1 108 ? -19.922 20.234 23.766 1 76.62 108 LEU A C 1
ATOM 797 O O . LEU A 1 108 ? -19.234 19.328 24.234 1 76.62 108 LEU A O 1
ATOM 801 N N . SER A 1 109 ? -21.031 20.531 24.438 1 70 109 SER A N 1
ATOM 802 C CA . SER A 1 109 ? -21.531 20.094 25.719 1 70 109 SER A CA 1
ATOM 803 C C . SER A 1 109 ? -21.859 18.594 25.719 1 70 109 SER A C 1
ATOM 805 O O . SER A 1 109 ? -21.688 17.922 26.734 1 70 109 SER A O 1
ATOM 807 N N . ASN A 1 110 ? -21.891 17.875 24.641 1 86.38 110 ASN A N 1
ATOM 808 C CA . ASN A 1 110 ? -22.297 16.484 24.656 1 86.38 110 ASN A CA 1
ATOM 809 C C . ASN A 1 110 ? -21.281 15.594 23.938 1 86.38 110 ASN A C 1
ATOM 811 O O . ASN A 1 110 ? -21.625 14.516 23.453 1 86.38 110 ASN A O 1
ATOM 815 N N . GLU A 1 111 ? -20.141 16.062 24 1 94.06 111 GLU A N 1
ATOM 816 C CA . GLU A 1 111 ? -19.078 15.281 23.375 1 94.06 111 GLU A CA 1
ATOM 817 C C . GLU A 1 111 ? -17.844 15.219 24.266 1 94.06 111 GLU A C 1
ATOM 819 O O . GLU A 1 111 ? -17.484 16.203 24.922 1 94.06 111 GLU A O 1
ATOM 824 N N . THR A 1 112 ? -17.312 14.094 24.453 1 96.06 112 THR A N 1
ATOM 825 C CA . THR A 1 112 ? -16.016 13.914 25.109 1 96.06 112 THR A CA 1
ATOM 826 C C . THR A 1 112 ? -14.914 13.664 24.094 1 96.06 112 THR A C 1
ATOM 828 O O . THR A 1 112 ? -14.992 12.727 23.297 1 96.06 112 THR A O 1
ATOM 831 N N . TRP A 1 113 ? -13.969 14.523 24.094 1 97.69 113 TRP A N 1
ATOM 832 C CA . TRP A 1 113 ? -12.82 14.375 23.219 1 97.69 113 TRP A CA 1
ATOM 833 C C . TRP A 1 113 ? -11.586 13.938 23.984 1 97.69 113 TRP A C 1
ATOM 835 O O . TRP A 1 113 ? -11.211 14.578 24.984 1 97.69 113 TRP A O 1
ATOM 845 N N . ILE A 1 114 ? -11.008 12.844 23.594 1 98.38 114 ILE A N 1
ATOM 846 C CA . ILE A 1 114 ? -9.844 12.273 24.266 1 98.38 114 ILE A CA 1
ATOM 847 C C . ILE A 1 114 ? -8.617 12.383 23.375 1 98.38 114 ILE A C 1
ATOM 849 O O . ILE A 1 114 ? -8.586 11.812 22.281 1 98.38 114 ILE A O 1
ATOM 853 N N . PHE A 1 115 ? -7.664 13.133 23.812 1 98.69 115 PHE A N 1
ATOM 854 C CA . PHE A 1 115 ? -6.441 13.367 23.047 1 98.69 115 PHE A CA 1
ATOM 855 C C . PHE A 1 115 ? -5.305 12.492 23.578 1 98.69 115 PHE A C 1
ATOM 857 O O . PHE A 1 115 ? -4.922 12.602 24.734 1 98.69 115 PHE A O 1
ATOM 864 N N . VAL A 1 116 ? -4.73 11.641 22.656 1 98.69 116 VAL A N 1
ATOM 865 C CA . VAL A 1 116 ? -3.697 10.711 23.094 1 98.69 116 VAL A CA 1
ATOM 866 C C . VAL A 1 116 ? -2.455 10.859 22.219 1 98.69 116 VAL A C 1
ATOM 868 O O . VAL A 1 116 ? -2.543 11.312 21.078 1 98.69 116 VAL A O 1
ATOM 871 N N . GLY A 1 117 ? -1.294 10.539 22.75 1 97.75 117 GLY A N 1
ATOM 872 C CA . GLY A 1 117 ? -0.016 10.492 22.062 1 97.75 117 GLY A CA 1
ATOM 873 C C . GLY A 1 117 ? 0.722 9.18 22.25 1 97.75 117 GLY A C 1
ATOM 874 O O . GLY A 1 117 ? 0.141 8.203 22.734 1 97.75 117 GLY A O 1
ATOM 875 N N . SER A 1 118 ? 1.963 9.172 21.859 1 96.5 118 SER A N 1
ATOM 876 C CA . SER A 1 118 ? 2.77 7.953 21.891 1 96.5 118 SER A CA 1
ATOM 877 C C . SER A 1 118 ? 3.016 7.484 23.312 1 96.5 118 SER A C 1
ATOM 879 O O . SER A 1 118 ? 3.268 6.301 23.547 1 96.5 118 SER A O 1
ATOM 881 N N . ALA A 1 119 ? 2.924 8.375 24.281 1 96.69 119 ALA A N 1
ATOM 882 C CA . ALA A 1 119 ? 3.102 8.031 25.688 1 96.69 119 ALA A CA 1
ATOM 883 C C . ALA A 1 119 ? 1.918 7.215 26.203 1 96.69 119 ALA A C 1
ATOM 885 O O . ALA A 1 119 ? 2.061 6.426 27.141 1 96.69 119 ALA A O 1
ATOM 886 N N . ASP A 1 120 ? 0.794 7.402 25.594 1 98.19 120 ASP A N 1
ATOM 887 C CA . ASP A 1 120 ? -0.412 6.691 26 1 98.19 120 ASP A CA 1
ATOM 888 C C . ASP A 1 120 ? -0.45 5.285 25.406 1 98.19 120 ASP A C 1
ATOM 890 O O . ASP A 1 120 ? -0.896 4.34 26.062 1 98.19 120 ASP A O 1
ATOM 894 N N . ALA A 1 121 ? -0.01 5.129 24.156 1 98.5 121 ALA A N 1
ATOM 895 C CA . ALA A 1 121 ? 0.017 3.836 23.469 1 98.5 121 ALA A CA 1
ATOM 896 C C . ALA A 1 121 ? 0.908 3.889 22.234 1 98.5 121 ALA A C 1
ATOM 898 O O . ALA A 1 121 ? 0.856 4.852 21.469 1 98.5 121 ALA A O 1
ATOM 899 N N . ASP A 1 122 ? 1.7 2.895 22.094 1 98.5 122 ASP A N 1
ATOM 900 C CA . ASP A 1 122 ? 2.369 2.664 20.812 1 98.5 122 ASP A CA 1
ATOM 901 C C . ASP A 1 122 ? 1.41 2.057 19.797 1 98.5 122 ASP A C 1
ATOM 903 O O . ASP A 1 122 ? 1.13 0.856 19.828 1 98.5 122 ASP A O 1
ATOM 907 N N . LEU A 1 123 ? 0.983 2.84 18.844 1 98.75 123 LEU A N 1
ATOM 908 C CA . LEU A 1 123 ? -0.06 2.42 17.922 1 98.75 123 LEU A CA 1
ATOM 909 C C . LEU A 1 123 ? 0.48 1.406 16.906 1 98.75 123 LEU A C 1
ATOM 911 O O . LEU A 1 123 ? -0.29 0.777 16.188 1 98.75 123 LEU A O 1
ATOM 915 N N . THR A 1 124 ? 1.811 1.208 16.84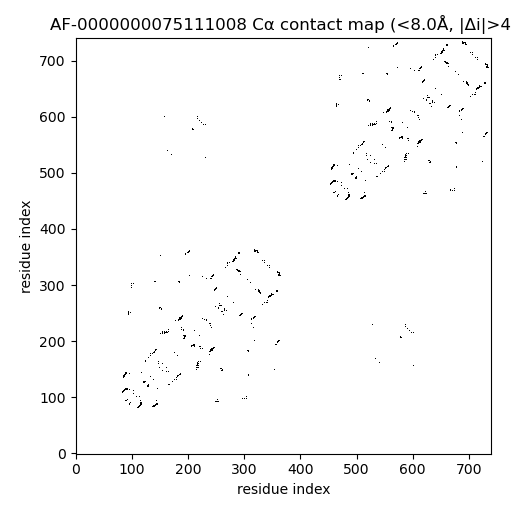4 1 98.25 124 THR A N 1
ATOM 916 C CA . THR A 1 124 ? 2.355 0.181 15.961 1 98.25 124 THR A CA 1
ATOM 917 C C . THR A 1 124 ? 2.191 -1.205 16.578 1 98.25 124 THR A C 1
ATOM 919 O O . THR A 1 124 ? 2.369 -2.219 15.898 1 98.25 124 THR A O 1
ATOM 922 N N . ASP A 1 125 ? 1.877 -1.2 17.844 1 97.69 125 ASP A N 1
ATOM 923 C CA . ASP A 1 125 ? 1.615 -2.434 18.578 1 97.69 125 ASP A CA 1
ATOM 924 C C . ASP A 1 125 ? 0.116 -2.699 18.688 1 97.69 125 ASP A C 1
ATOM 926 O O . ASP A 1 125 ? -0.614 -1.92 19.297 1 97.69 125 ASP A O 1
ATOM 930 N N . LEU A 1 126 ? -0.308 -3.83 18.172 1 97.56 126 LEU A N 1
ATOM 931 C CA . LEU A 1 126 ? -1.733 -4.133 18.125 1 97.56 126 LEU A CA 1
ATOM 932 C C . LEU A 1 126 ? -2.314 -4.25 19.531 1 97.56 126 LEU A C 1
ATOM 934 O O . LEU A 1 126 ? -3.395 -3.721 19.812 1 97.56 126 LEU A O 1
ATOM 938 N N . ALA A 1 127 ? -1.647 -4.926 20.375 1 97.75 127 ALA A N 1
ATOM 939 C CA . ALA A 1 127 ? -2.146 -5.121 21.734 1 97.75 127 ALA A CA 1
ATOM 940 C C . ALA A 1 127 ? -2.293 -3.785 22.453 1 97.75 127 ALA A C 1
ATOM 942 O O . ALA A 1 127 ? -3.277 -3.559 23.156 1 97.75 127 ALA A O 1
ATOM 943 N N . ALA A 1 128 ? -1.314 -2.902 22.281 1 98.5 128 ALA A N 1
ATOM 944 C CA . ALA A 1 128 ? -1.379 -1.579 22.891 1 98.5 128 ALA A CA 1
ATOM 945 C C . ALA A 1 128 ? -2.537 -0.766 22.312 1 98.5 128 ALA A C 1
ATOM 947 O O . ALA A 1 128 ? -3.229 -0.059 23.062 1 98.5 128 ALA A O 1
ATOM 948 N N . THR A 1 129 ? -2.748 -0.867 21.016 1 98.75 129 THR A N 1
ATOM 949 C CA . THR A 1 129 ? -3.84 -0.153 20.359 1 98.75 129 THR A CA 1
ATOM 950 C C . THR A 1 129 ? -5.191 -0.668 20.859 1 98.75 129 THR A C 1
ATOM 952 O O . THR A 1 129 ? -6.098 0.12 21.141 1 98.75 129 THR A O 1
ATOM 955 N N . GLN A 1 130 ? -5.273 -1.971 21.016 1 98.69 130 GLN A N 1
ATOM 956 C CA . GLN A 1 130 ? -6.5 -2.586 21.516 1 98.69 130 GLN A CA 1
ATOM 957 C C . GLN A 1 130 ? -6.824 -2.121 22.922 1 98.69 130 GLN A C 1
ATOM 959 O O . GLN A 1 130 ? -7.973 -1.803 23.234 1 98.69 130 GLN A O 1
ATOM 964 N N . ARG A 1 131 ? -5.832 -2.094 23.75 1 98.69 131 ARG A N 1
ATOM 965 C CA . ARG A 1 131 ? -6.035 -1.632 25.109 1 98.69 131 ARG A CA 1
ATOM 966 C C . ARG A 1 131 ? -6.527 -0.189 25.141 1 98.69 131 ARG A C 1
ATOM 968 O O . ARG A 1 131 ? -7.406 0.161 25.922 1 98.69 131 ARG A O 1
ATOM 975 N N . LEU A 1 132 ? -5.941 0.646 24.281 1 98.75 132 LEU A N 1
ATOM 976 C CA . LEU A 1 132 ? -6.34 2.045 24.172 1 98.75 132 LEU A CA 1
ATOM 977 C C . LEU A 1 132 ? -7.816 2.166 23.812 1 98.75 132 LEU A C 1
ATOM 979 O O . LEU A 1 132 ? -8.555 2.934 24.438 1 98.75 132 LEU A O 1
ATOM 983 N N . PHE A 1 133 ? -8.297 1.403 22.828 1 98.81 133 PHE A N 1
ATOM 984 C CA . PHE A 1 133 ? -9.68 1.438 22.375 1 98.81 133 PHE A CA 1
ATOM 985 C C . PHE A 1 133 ? -10.617 0.868 23.422 1 98.81 133 PHE A C 1
ATOM 987 O O . PHE A 1 133 ? -11.719 1.385 23.625 1 98.81 133 PHE A O 1
ATOM 994 N N . ASP A 1 134 ? -10.164 -0.198 24.094 1 98.5 134 ASP A N 1
ATOM 995 C CA . ASP A 1 134 ? -10.977 -0.814 25.141 1 98.5 134 ASP A CA 1
ATOM 996 C C . ASP A 1 134 ? -11.156 0.137 26.328 1 98.5 134 ASP A C 1
ATOM 998 O O . ASP A 1 134 ? -12.219 0.146 26.969 1 98.5 134 ASP A O 1
ATOM 1002 N N . THR A 1 135 ? -10.164 0.836 26.625 1 98.38 135 THR A N 1
ATOM 1003 C CA . THR A 1 135 ? -10.18 1.768 27.75 1 98.38 135 THR A CA 1
ATOM 1004 C C . THR A 1 135 ? -11.164 2.906 27.484 1 98.38 135 THR A C 1
ATOM 1006 O O . THR A 1 135 ? -11.938 3.275 28.375 1 98.38 135 THR A O 1
ATOM 1009 N N . HIS A 1 136 ? -11.203 3.441 26.234 1 98.19 136 HIS A N 1
ATOM 1010 C CA . HIS A 1 136 ? -11.922 4.691 26 1 98.19 136 HIS A CA 1
ATOM 1011 C C . HIS A 1 136 ? -13.242 4.441 25.281 1 98.19 136 HIS A C 1
ATOM 1013 O O . HIS A 1 136 ? -14.125 5.301 25.266 1 98.19 136 HIS A O 1
ATOM 1019 N N . ARG A 1 137 ? -13.344 3.293 24.594 1 98.06 137 ARG A N 1
ATOM 1020 C CA . ARG A 1 137 ? -14.539 2.889 23.875 1 98.06 137 ARG A CA 1
ATOM 1021 C C . ARG A 1 137 ? -15.086 4.035 23.031 1 98.06 137 ARG A C 1
ATOM 1023 O O . ARG A 1 137 ? -16.25 4.426 23.172 1 98.06 137 ARG A O 1
ATOM 1030 N N . PRO A 1 138 ? -14.32 4.52 22.109 1 98.62 138 PRO A N 1
ATOM 1031 C CA . PRO A 1 138 ? -14.75 5.676 21.328 1 98.62 138 PRO A CA 1
ATOM 1032 C C . PRO A 1 138 ? -15.898 5.352 20.375 1 98.62 138 PRO A C 1
ATOM 1034 O O . PRO A 1 138 ? -15.969 4.234 19.859 1 98.62 138 PRO A O 1
ATOM 1037 N N . THR A 1 139 ? -16.75 6.355 20.172 1 98.38 139 THR A N 1
ATOM 1038 C CA . THR A 1 139 ? -17.766 6.277 19.125 1 98.38 139 THR A CA 1
ATOM 1039 C C . THR A 1 139 ? -17.234 6.848 17.812 1 98.38 139 THR A C 1
ATOM 1041 O O . THR A 1 139 ? -17.703 6.484 16.734 1 98.38 139 THR A O 1
ATOM 1044 N N . HIS A 1 140 ? -16.297 7.781 17.875 1 98.62 140 HIS A N 1
ATOM 1045 C CA . HIS A 1 140 ? -15.633 8.422 16.75 1 98.62 140 HIS A CA 1
ATOM 1046 C C . HIS A 1 140 ? -14.125 8.43 16.938 1 98.62 140 HIS A C 1
ATOM 1048 O O . HIS A 1 140 ? -13.625 8.453 18.062 1 98.62 140 HIS A O 1
ATOM 1054 N N . VAL A 1 141 ? -13.406 8.367 15.797 1 98.94 141 VAL A N 1
ATOM 1055 C CA . VAL A 1 141 ? -11.953 8.453 15.828 1 98.94 141 VAL A CA 1
ATOM 1056 C C . VAL A 1 141 ? -11.477 9.516 14.844 1 98.94 141 VAL A C 1
ATOM 1058 O O . VAL A 1 141 ? -11.906 9.539 13.688 1 98.94 141 VAL A O 1
ATOM 1061 N N . LEU A 1 142 ? -10.773 10.438 15.289 1 98.94 142 LEU A N 1
ATOM 1062 C CA . LEU A 1 142 ? -9.953 11.32 14.469 1 98.94 142 LEU A CA 1
ATOM 1063 C C . LEU A 1 142 ? -8.492 10.883 14.484 1 98.94 142 LEU A C 1
ATOM 1065 O O . LEU A 1 142 ? -7.781 11.102 15.469 1 98.94 142 LEU A O 1
ATOM 1069 N N . HIS A 1 143 ? -8.055 10.227 13.406 1 98.94 143 HIS A N 1
ATOM 1070 C CA . HIS A 1 143 ? -6.746 9.586 13.336 1 98.94 143 HIS A CA 1
ATOM 1071 C C . HIS A 1 143 ? -5.711 10.516 12.711 1 98.94 143 HIS A C 1
ATOM 1073 O O . HIS A 1 143 ? -5.57 10.562 11.492 1 98.94 143 HIS A O 1
ATOM 1079 N N . LEU A 1 144 ? -4.883 11.133 13.586 1 98.75 144 LEU A N 1
ATOM 1080 C CA . LEU A 1 144 ? -3.887 12.102 13.148 1 98.75 144 LEU A CA 1
ATOM 1081 C C . LEU A 1 144 ? -2.477 11.547 13.312 1 98.75 144 LEU A C 1
ATOM 1083 O O . LEU A 1 144 ? -1.515 12.125 12.797 1 98.75 144 LEU A O 1
ATOM 1087 N N . ALA A 1 145 ? -2.334 10.477 14.078 1 98.56 145 ALA A N 1
ATOM 1088 C CA . ALA A 1 145 ? -1.015 9.938 14.406 1 98.56 145 ALA A CA 1
ATOM 1089 C C . ALA A 1 145 ? -0.283 9.484 13.141 1 98.56 145 ALA A C 1
ATOM 1091 O O . ALA A 1 145 ? -0.889 8.906 12.242 1 98.56 145 ALA A O 1
ATOM 1092 N N . ALA A 1 146 ? 0.936 9.805 13.094 1 97.31 146 ALA A N 1
ATOM 1093 C CA . ALA A 1 146 ? 1.819 9.375 12.008 1 97.31 146 ALA A CA 1
ATOM 1094 C C . ALA A 1 146 ? 3.285 9.555 12.398 1 97.31 146 ALA A C 1
ATOM 1096 O O . ALA A 1 146 ? 3.613 10.375 13.258 1 97.31 146 ALA A O 1
ATOM 1097 N N . ARG A 1 147 ? 4.102 8.695 11.906 1 94.62 147 ARG A N 1
ATOM 1098 C CA . ARG A 1 147 ? 5.504 9.07 11.789 1 94.62 147 ARG A CA 1
ATOM 1099 C C . ARG A 1 147 ? 5.699 10.117 10.695 1 94.62 147 ARG A C 1
ATOM 1101 O O . ARG A 1 147 ? 5.395 9.867 9.523 1 94.62 147 ARG A O 1
ATOM 1108 N N . VAL A 1 148 ? 6.164 11.258 11.141 1 89.5 148 VAL A N 1
ATOM 1109 C CA . VAL A 1 148 ? 6.312 12.383 10.211 1 89.5 148 VAL A CA 1
ATOM 1110 C C . VAL A 1 148 ? 7.762 12.859 10.211 1 89.5 148 VAL A C 1
ATOM 1112 O O . VAL A 1 148 ? 8.531 12.539 11.125 1 89.5 148 VAL A O 1
ATOM 1115 N N . GLY A 1 149 ? 8.125 13.5 9.172 1 86.25 149 GLY A N 1
ATOM 1116 C CA . GLY A 1 149 ? 9.453 14.078 9.023 1 86.25 149 GLY A CA 1
ATOM 1117 C C . GLY A 1 149 ? 9.617 14.852 7.73 1 86.25 149 GLY A C 1
ATOM 1118 O O . GLY A 1 149 ? 8.82 14.711 6.805 1 86.25 149 GLY A O 1
ATOM 1119 N N . GLY A 1 150 ? 10.656 15.656 7.773 1 82.88 150 GLY A N 1
ATOM 1120 C CA . GLY A 1 150 ? 10.953 16.422 6.578 1 82.88 150 GLY A CA 1
ATOM 1121 C C . GLY A 1 150 ? 11.445 15.578 5.422 1 82.88 150 GLY A C 1
ATOM 1122 O O . GLY A 1 150 ? 11.531 14.352 5.539 1 82.88 150 GLY A O 1
ATOM 1123 N N . LEU A 1 151 ? 11.727 16.219 4.383 1 82.88 151 LEU A N 1
ATOM 1124 C CA . LEU A 1 151 ? 12.125 15.602 3.125 1 82.88 151 LEU A CA 1
ATOM 1125 C C . LEU A 1 151 ? 13.344 14.711 3.324 1 82.88 151 LEU A C 1
ATOM 1127 O O . LEU A 1 151 ? 13.359 13.555 2.889 1 82.88 151 LEU A O 1
ATOM 1131 N N . PHE A 1 152 ? 14.281 15.133 4.008 1 81.12 152 PHE A N 1
ATOM 1132 C CA . PHE A 1 152 ? 15.547 14.422 4.16 1 81.12 152 PHE A CA 1
ATOM 1133 C C . PHE A 1 152 ? 15.367 13.172 5.004 1 81.12 152 PHE A C 1
ATOM 1135 O O . PHE A 1 152 ? 15.945 12.125 4.699 1 81.12 152 PHE A O 1
ATOM 1142 N N . LYS A 1 153 ? 14.594 13.328 5.977 1 87.94 153 LYS A N 1
ATOM 1143 C CA . LYS A 1 153 ? 14.336 12.164 6.82 1 87.94 153 LYS A CA 1
ATOM 1144 C C . LYS A 1 153 ? 13.586 11.086 6.047 1 87.94 153 LYS A C 1
ATOM 1146 O O . LYS A 1 153 ? 13.906 9.898 6.152 1 87.94 153 LYS A O 1
ATOM 1151 N N . GLN A 1 154 ? 12.594 11.492 5.277 1 89.81 154 GLN A N 1
ATOM 1152 C CA . GLN A 1 154 ? 11.812 10.547 4.484 1 89.81 154 GLN A CA 1
ATOM 1153 C C . GLN A 1 154 ? 12.68 9.867 3.43 1 89.81 154 GLN A C 1
ATOM 1155 O O . GLN A 1 154 ? 12.484 8.688 3.123 1 89.81 154 GLN A O 1
ATOM 1160 N N . LEU A 1 155 ? 13.609 10.617 2.908 1 88.88 155 LEU A N 1
ATOM 1161 C CA . LEU A 1 155 ? 14.523 10.094 1.896 1 88.88 155 LEU A CA 1
ATOM 1162 C C . LEU A 1 155 ? 15.453 9.039 2.49 1 88.88 155 LEU A C 1
ATOM 1164 O O . LEU A 1 155 ? 15.766 8.039 1.834 1 88.88 155 LEU A O 1
ATOM 1168 N N . HIS A 1 156 ? 15.805 9.195 3.729 1 91.88 156 HIS A N 1
ATOM 1169 C CA . HIS A 1 156 ? 16.844 8.367 4.324 1 91.88 156 HIS A CA 1
ATOM 1170 C C . HIS A 1 156 ? 16.234 7.184 5.078 1 91.88 156 HIS A C 1
ATOM 1172 O O . HIS A 1 156 ? 16.922 6.188 5.328 1 91.88 156 HIS A O 1
ATOM 1178 N N . GLU A 1 157 ? 14.977 7.348 5.445 1 96.75 157 GLU A N 1
ATOM 1179 C CA . GLU A 1 157 ? 14.359 6.293 6.25 1 96.75 157 GLU A CA 1
ATOM 1180 C C . GLU A 1 157 ? 13.039 5.832 5.633 1 96.75 157 GLU A C 1
ATOM 1182 O O . GLU A 1 157 ? 12.023 5.75 6.324 1 96.75 157 GLU A O 1
ATOM 1187 N N . PRO A 1 158 ? 13.078 5.465 4.352 1 97.81 158 PRO A N 1
ATOM 1188 C CA . PRO A 1 158 ? 11.805 5.086 3.727 1 97.81 158 PRO A CA 1
ATOM 1189 C C . PRO A 1 158 ? 11.195 3.834 4.352 1 97.81 158 PRO A C 1
ATOM 1191 O O . PRO A 1 158 ? 9.969 3.709 4.418 1 97.81 158 PRO A O 1
ATOM 1194 N N . VAL A 1 159 ? 11.977 2.84 4.832 1 98.69 159 VAL A N 1
ATOM 1195 C CA . VAL A 1 159 ? 11.477 1.611 5.434 1 98.69 159 VAL A CA 1
ATOM 1196 C C . VAL A 1 159 ? 10.703 1.938 6.711 1 98.69 159 VAL A C 1
ATOM 1198 O O . VAL A 1 159 ? 9.562 1.502 6.883 1 98.69 159 VAL A O 1
ATOM 1201 N N . GLU A 1 160 ? 11.305 2.75 7.547 1 98 160 GLU A N 1
ATOM 1202 C CA . GLU A 1 160 ? 10.688 3.109 8.812 1 98 160 GLU A CA 1
ATOM 1203 C C . GLU A 1 160 ? 9.391 3.889 8.594 1 98 160 GLU A C 1
ATOM 1205 O O . GLU A 1 160 ? 8.398 3.664 9.289 1 98 160 GLU A O 1
ATOM 1210 N N . PHE A 1 161 ? 9.406 4.82 7.629 1 97.88 161 PHE A N 1
ATOM 1211 C CA . PHE A 1 161 ? 8.211 5.605 7.344 1 97.88 161 PHE A CA 1
ATOM 1212 C C . PHE A 1 161 ? 7.09 4.715 6.828 1 97.88 161 PHE A C 1
ATOM 1214 O O . PHE A 1 161 ? 5.93 4.875 7.219 1 97.88 161 PHE A O 1
ATOM 1221 N N . PHE A 1 162 ? 7.41 3.764 5.965 1 98.75 162 PHE A N 1
ATOM 1222 C CA . PHE A 1 162 ? 6.398 2.852 5.445 1 98.75 162 PHE A CA 1
ATOM 1223 C C . PHE A 1 162 ? 5.84 1.975 6.559 1 98.75 162 PHE A C 1
ATOM 1225 O O . PHE A 1 162 ? 4.629 1.961 6.797 1 98.75 162 PHE A O 1
ATOM 1232 N N . ARG A 1 163 ? 6.672 1.301 7.258 1 98.69 163 ARG A N 1
ATOM 1233 C CA . ARG A 1 163 ? 6.262 0.25 8.18 1 98.69 163 ARG A CA 1
ATOM 1234 C C . ARG A 1 163 ? 5.531 0.835 9.383 1 98.69 163 ARG A C 1
ATOM 1236 O O . ARG A 1 163 ? 4.5 0.305 9.812 1 98.69 163 ARG A O 1
ATOM 1243 N N . ALA A 1 164 ? 6.07 1.908 9.969 1 98.44 164 ALA A N 1
ATOM 1244 C CA . ALA A 1 164 ? 5.449 2.496 11.156 1 98.44 164 ALA A CA 1
ATOM 1245 C C . ALA A 1 164 ? 4.051 3.021 10.836 1 98.44 164 ALA A C 1
ATOM 1247 O O . ALA A 1 164 ? 3.098 2.74 11.562 1 98.44 164 ALA A O 1
ATOM 1248 N N . ASN A 1 165 ? 3.947 3.803 9.742 1 98.69 165 ASN A N 1
ATOM 1249 C CA . ASN A 1 165 ? 2.648 4.371 9.398 1 98.69 165 ASN A CA 1
ATOM 1250 C C . ASN A 1 165 ? 1.658 3.291 8.969 1 98.69 165 ASN A C 1
ATOM 1252 O O . ASN A 1 165 ? 0.478 3.352 9.32 1 98.69 165 ASN A O 1
ATOM 1256 N N . ALA A 1 166 ? 2.164 2.275 8.242 1 98.75 166 ALA A N 1
ATOM 1257 C CA . ALA A 1 166 ? 1.291 1.175 7.844 1 98.75 166 ALA A CA 1
ATOM 1258 C C . ALA A 1 166 ? 0.737 0.447 9.062 1 98.75 166 ALA A C 1
ATOM 1260 O O . ALA A 1 166 ? -0.458 0.149 9.133 1 98.75 166 ALA A O 1
ATOM 1261 N N . ALA A 1 167 ? 1.571 0.166 10.023 1 98.56 167 ALA A N 1
ATOM 1262 C CA . ALA A 1 167 ? 1.162 -0.559 11.227 1 98.56 167 ALA A CA 1
ATOM 1263 C C . ALA A 1 167 ? 0.159 0.252 12.039 1 98.56 167 ALA A C 1
ATOM 1265 O O . ALA A 1 167 ? -0.864 -0.276 12.484 1 98.56 167 ALA A O 1
ATOM 1266 N N . MET A 1 168 ? 0.427 1.519 12.258 1 98.75 168 MET A N 1
ATOM 1267 C CA . MET A 1 168 ? -0.482 2.379 13.008 1 98.75 168 MET A CA 1
ATOM 1268 C C . MET A 1 168 ? -1.854 2.434 12.352 1 98.75 168 MET A C 1
ATOM 1270 O O . MET A 1 168 ? -2.877 2.252 13.008 1 98.75 168 MET A O 1
ATOM 1274 N N . ASN A 1 169 ? -1.797 2.682 11.031 1 98.81 169 ASN A N 1
ATOM 1275 C CA . ASN A 1 169 ? -3.037 2.809 10.273 1 98.81 169 ASN A CA 1
ATOM 1276 C C . ASN A 1 169 ? -3.861 1.524 10.336 1 98.81 169 ASN A C 1
ATOM 1278 O O . ASN A 1 169 ? -5.07 1.567 10.578 1 98.81 169 ASN A O 1
ATOM 1282 N N . ASP A 1 170 ? -3.221 0.416 10.125 1 98.81 170 ASP A N 1
ATOM 1283 C CA . ASP A 1 170 ? -3.893 -0.88 10.156 1 98.81 170 ASP A CA 1
ATOM 1284 C C . ASP A 1 170 ? -4.512 -1.146 11.523 1 98.81 170 ASP A C 1
ATOM 1286 O O . ASP A 1 170 ? -5.676 -1.546 11.617 1 98.81 170 ASP A O 1
ATOM 1290 N N . ASN A 1 171 ? -3.734 -0.938 12.578 1 98.81 171 ASN A N 1
ATOM 1291 C CA . ASN A 1 171 ? -4.184 -1.225 13.93 1 98.81 171 ASN A CA 1
ATOM 1292 C C . ASN A 1 171 ? -5.363 -0.339 14.328 1 98.81 171 ASN A C 1
ATOM 1294 O O . ASN A 1 171 ? -6.324 -0.814 14.938 1 98.81 171 ASN A O 1
ATOM 1298 N N . VAL A 1 172 ? -5.32 0.921 13.969 1 98.94 172 VAL A N 1
ATOM 1299 C CA . VAL A 1 172 ? -6.375 1.859 14.336 1 98.94 172 VAL A CA 1
ATOM 1300 C C . VAL A 1 172 ? -7.676 1.476 13.641 1 98.94 172 VAL A C 1
ATOM 1302 O O . VAL A 1 172 ? -8.734 1.412 14.273 1 98.94 172 VAL A O 1
ATOM 1305 N N . LEU A 1 173 ? -7.598 1.212 12.352 1 98.94 173 LEU A N 1
ATOM 1306 C CA . LEU A 1 173 ? -8.805 0.844 11.617 1 98.94 173 LEU A CA 1
ATOM 1307 C C . LEU A 1 173 ? -9.352 -0.493 12.109 1 98.94 173 LEU A C 1
ATOM 1309 O O . LEU A 1 173 ? -10.57 -0.663 12.227 1 98.94 173 LEU A O 1
ATOM 1313 N N . ALA A 1 174 ? -8.453 -1.438 12.383 1 98.88 174 ALA A N 1
ATOM 1314 C CA . ALA A 1 174 ? -8.875 -2.75 12.859 1 98.88 174 ALA A CA 1
ATOM 1315 C C . ALA A 1 174 ? -9.617 -2.633 14.195 1 98.88 174 ALA A C 1
ATOM 1317 O O . ALA A 1 174 ? -10.664 -3.252 14.383 1 98.88 174 ALA A O 1
ATOM 1318 N N . CYS A 1 175 ? -9.062 -1.867 15.102 1 98.88 175 CYS A N 1
ATOM 1319 C CA . CYS A 1 175 ? -9.68 -1.691 16.422 1 98.88 175 CYS A CA 1
ATOM 1320 C C . CYS A 1 175 ? -10.992 -0.932 16.312 1 98.88 175 CYS A C 1
ATOM 1322 O O . CYS A 1 175 ? -11.961 -1.253 17 1 98.88 175 CYS A O 1
ATOM 1324 N N . ALA A 1 176 ? -11.023 0.102 15.438 1 98.94 176 ALA A N 1
ATOM 1325 C CA . ALA A 1 176 ? -12.258 0.844 15.211 1 98.94 176 ALA A CA 1
ATOM 1326 C C . ALA A 1 176 ? -13.359 -0.074 14.695 1 98.94 176 ALA A C 1
ATOM 1328 O O . ALA A 1 176 ? -14.5 -0.019 15.172 1 98.94 176 ALA A O 1
ATOM 1329 N N . HIS A 1 177 ? -13.016 -0.892 13.766 1 98.88 177 HIS A N 1
ATOM 1330 C CA . HIS A 1 177 ? -13.977 -1.838 13.211 1 98.88 177 HIS A CA 1
ATOM 1331 C C . HIS A 1 177 ? -14.461 -2.816 14.273 1 98.88 177 HIS A C 1
ATOM 1333 O O . HIS A 1 177 ? -15.664 -3.045 14.406 1 98.88 177 HIS A O 1
ATOM 1339 N N . ALA A 1 178 ? -13.539 -3.391 14.992 1 98.69 178 ALA A N 1
ATOM 1340 C CA . ALA A 1 178 ? -13.852 -4.418 15.977 1 98.69 178 ALA A CA 1
ATOM 1341 C C . ALA A 1 178 ? -14.789 -3.877 17.047 1 98.69 178 ALA A C 1
ATOM 1343 O O . ALA A 1 178 ? -15.656 -4.602 17.547 1 98.69 178 ALA A O 1
ATOM 1344 N N . LEU A 1 179 ? -14.656 -2.635 17.391 1 98.31 179 LEU A N 1
ATOM 1345 C CA . LEU A 1 179 ? -15.43 -2.039 18.469 1 98.31 179 LEU A CA 1
ATOM 1346 C C . LEU A 1 179 ? -16.719 -1.433 17.953 1 98.31 179 LEU A C 1
ATOM 1348 O O . LEU A 1 179 ? -17.562 -0.962 18.734 1 98.31 179 LEU A O 1
ATOM 1352 N N . GLY A 1 180 ? -16.859 -1.401 16.609 1 98.19 180 GLY A N 1
ATOM 1353 C CA . GLY A 1 180 ? -18.062 -0.829 16.031 1 98.19 180 GLY A CA 1
ATOM 1354 C C . GLY A 1 180 ? -18.094 0.687 16.094 1 98.19 180 GLY A C 1
ATOM 1355 O O . GLY A 1 180 ? -19.141 1.284 16.344 1 98.19 180 GLY A O 1
ATOM 1356 N N . VAL A 1 181 ? -16.953 1.314 15.953 1 98.44 181 VAL A N 1
ATOM 1357 C CA . VAL A 1 181 ? -16.875 2.77 15.898 1 98.44 181 VAL A CA 1
ATOM 1358 C C . VAL A 1 181 ? -17.766 3.299 14.781 1 98.44 181 VAL A C 1
ATOM 1360 O O . VAL A 1 181 ? -17.781 2.746 13.68 1 98.44 181 VAL A O 1
ATOM 1363 N N . THR A 1 182 ? -18.469 4.344 15.062 1 97.94 182 THR A N 1
ATOM 1364 C CA . THR A 1 182 ? -19.453 4.91 14.141 1 97.94 182 THR A CA 1
ATOM 1365 C C . THR A 1 182 ? -18.766 5.555 12.945 1 97.94 182 THR A C 1
ATOM 1367 O O . THR A 1 182 ? -19.219 5.418 11.812 1 97.94 182 THR A O 1
ATOM 1370 N N . LYS A 1 183 ? -17.703 6.273 13.25 1 98.56 183 LYS A N 1
ATOM 1371 C CA . LYS A 1 183 ? -17.031 7.035 12.195 1 98.56 183 LYS A CA 1
ATOM 1372 C C . LYS A 1 183 ? -15.547 7.215 12.508 1 98.56 183 LYS A C 1
ATOM 1374 O O . LYS A 1 183 ? -15.18 7.512 13.648 1 98.56 183 LYS A O 1
ATOM 1379 N N . VAL A 1 184 ? -14.742 6.992 11.492 1 98.88 184 VAL A N 1
ATOM 1380 C CA . VAL A 1 184 ? -13.32 7.32 11.555 1 98.88 184 VAL A CA 1
ATOM 1381 C C . VAL A 1 184 ? -12.984 8.367 10.5 1 98.88 184 VAL A C 1
ATOM 1383 O O . VAL A 1 184 ? -13.344 8.219 9.328 1 98.88 184 VAL A O 1
ATOM 1386 N N . ILE A 1 185 ? -12.406 9.469 10.867 1 98.94 185 ILE A N 1
ATOM 1387 C CA . ILE A 1 185 ? -11.781 10.43 9.961 1 98.94 185 ILE A CA 1
ATOM 1388 C C . ILE A 1 185 ? -10.258 10.289 10.039 1 98.94 185 ILE A C 1
ATOM 1390 O O . ILE A 1 185 ? -9.664 10.531 11.094 1 98.94 185 ILE A O 1
ATOM 1394 N N . SER A 1 186 ? -9.68 9.875 8.969 1 98.94 186 SER A N 1
ATOM 1395 C CA . SER A 1 186 ? -8.227 9.711 8.898 1 98.94 186 SER A CA 1
ATOM 1396 C C . SER A 1 186 ? -7.586 10.828 8.078 1 98.94 186 SER A C 1
ATOM 1398 O O . SER A 1 186 ? -8.125 11.227 7.039 1 98.94 186 SER A O 1
ATOM 1400 N N . MET A 1 187 ? -6.5 11.312 8.516 1 98.69 187 MET A N 1
ATOM 1401 C CA . MET A 1 187 ? -5.816 12.406 7.824 1 98.69 187 MET A CA 1
ATOM 1402 C C . MET A 1 187 ? -4.668 11.867 6.977 1 98.69 187 MET A C 1
ATOM 1404 O O . MET A 1 187 ? -3.781 11.18 7.484 1 98.69 187 MET A O 1
ATOM 1408 N N . LEU A 1 188 ? -4.66 12.172 5.723 1 98.38 188 LEU A N 1
ATOM 1409 C CA . LEU A 1 188 ? -3.609 11.852 4.766 1 98.38 188 LEU A CA 1
ATOM 1410 C C . LEU A 1 188 ? -2.697 13.047 4.535 1 98.38 188 LEU A C 1
ATOM 1412 O O . LEU A 1 188 ? -2.367 13.773 5.477 1 98.38 188 LEU A O 1
ATOM 1416 N N . SER A 1 189 ? -2.041 13.141 3.389 1 96.12 189 SER A N 1
ATOM 1417 C CA . SER A 1 189 ? -1.129 14.219 3.008 1 96.12 189 SER A CA 1
ATOM 1418 C C . SER A 1 189 ? -1.139 14.445 1.5 1 96.12 189 SER A C 1
ATOM 1420 O O . SER A 1 189 ? -1.392 13.516 0.729 1 96.12 189 SER A O 1
ATOM 1422 N N . THR A 1 190 ? -0.834 15.664 1.101 1 94.69 190 THR A N 1
ATOM 1423 C CA . THR A 1 190 ? -0.832 15.953 -0.329 1 94.69 190 THR A CA 1
ATOM 1424 C C . THR A 1 190 ? 0.349 15.273 -1.016 1 94.69 190 THR A C 1
ATOM 1426 O O . THR A 1 190 ? 0.367 15.133 -2.24 1 94.69 190 THR A O 1
ATOM 1429 N N . CYS A 1 191 ? 1.354 14.898 -0.321 1 93.75 191 CYS A N 1
ATOM 1430 C CA . CYS A 1 191 ? 2.5 14.258 -0.947 1 93.75 191 CYS A CA 1
ATOM 1431 C C . CYS A 1 191 ? 2.115 12.898 -1.521 1 93.75 191 CYS A C 1
ATOM 1433 O O . CYS A 1 191 ? 2.893 12.281 -2.254 1 93.75 191 CYS A O 1
ATOM 1435 N N . ILE A 1 192 ? 0.892 12.422 -1.279 1 97.19 192 ILE A N 1
ATOM 1436 C CA . ILE A 1 192 ? 0.439 11.102 -1.704 1 97.19 192 ILE A CA 1
ATOM 1437 C C . ILE A 1 192 ? 0.035 11.148 -3.176 1 97.19 192 ILE A C 1
ATOM 1439 O O . ILE A 1 192 ? -0.132 10.102 -3.812 1 97.19 192 ILE A O 1
ATOM 1443 N N . PHE A 1 193 ? -0.208 12.32 -3.736 1 97.31 193 PHE A N 1
ATOM 1444 C CA . PHE A 1 193 ? -0.676 12.43 -5.113 1 97.31 193 PHE A CA 1
ATOM 1445 C C . PHE A 1 193 ? 0.442 12.102 -6.094 1 97.31 193 PHE A C 1
ATOM 1447 O O . PHE A 1 193 ? 1.623 12.18 -5.746 1 97.31 193 PHE A O 1
ATOM 1454 N N . PRO A 1 194 ? 0.033 11.781 -7.359 1 97.56 194 PRO A N 1
ATOM 1455 C CA . PRO A 1 194 ? 1.045 11.484 -8.375 1 97.56 194 PRO A CA 1
ATOM 1456 C C . PRO A 1 194 ? 2.006 12.648 -8.609 1 97.56 194 PRO A C 1
ATOM 1458 O O . PRO A 1 194 ? 1.586 13.805 -8.617 1 97.56 194 PRO A O 1
ATOM 1461 N N . ASP A 1 195 ? 3.232 12.25 -8.719 1 96.06 195 ASP A N 1
ATOM 1462 C CA . ASP A 1 195 ? 4.25 13.25 -9.008 1 96.06 195 ASP A CA 1
ATOM 1463 C C . ASP A 1 195 ? 4.039 13.867 -10.391 1 96.06 195 ASP A C 1
ATOM 1465 O O . ASP A 1 195 ? 4.117 15.086 -10.547 1 96.06 195 ASP A O 1
ATOM 1469 N N . LYS A 1 196 ? 3.842 13.016 -11.383 1 94.81 196 LYS A N 1
ATOM 1470 C CA . LYS A 1 196 ? 3.504 13.469 -12.734 1 94.81 196 LYS A CA 1
ATOM 1471 C C . LYS A 1 196 ? 1.991 13.508 -12.938 1 94.81 196 LYS A C 1
ATOM 1473 O O . LYS A 1 196 ? 1.343 12.461 -13.008 1 94.81 196 LYS A O 1
ATOM 1478 N N . THR A 1 197 ? 1.462 14.703 -12.969 1 95.62 197 THR A N 1
ATOM 1479 C CA . THR A 1 197 ? 0.017 14.867 -13.07 1 95.62 197 THR A CA 1
ATOM 1480 C C . THR A 1 197 ? -0.333 16.25 -13.609 1 95.62 197 THR A C 1
ATOM 1482 O O . THR A 1 197 ? 0.553 17.078 -13.828 1 95.62 197 THR A O 1
ATOM 1485 N N . SER A 1 198 ? -1.597 16.469 -13.93 1 95.62 198 SER A N 1
ATOM 1486 C CA . SER A 1 198 ? -2.104 17.781 -14.297 1 95.62 198 SER A CA 1
ATOM 1487 C C . SER A 1 198 ? -2.531 18.578 -13.062 1 95.62 198 SER A C 1
ATOM 1489 O O . SER A 1 198 ? -2.629 18.016 -11.969 1 95.62 198 SER A O 1
ATOM 1491 N N . TYR A 1 199 ? -2.73 19.922 -13.281 1 93.31 199 TYR A N 1
ATOM 1492 C CA . TYR A 1 199 ? -3.104 20.797 -12.172 1 93.31 199 TYR A CA 1
ATOM 1493 C C . TYR A 1 199 ? -4.352 21.609 -12.516 1 93.31 199 TYR A C 1
ATOM 1495 O O . TYR A 1 199 ? -4.598 21.922 -13.68 1 93.31 199 TYR A O 1
ATOM 1503 N N . PRO A 1 200 ? -5.078 21.969 -11.578 1 94.75 200 PRO A N 1
ATOM 1504 C CA . PRO A 1 200 ? -4.926 21.609 -10.164 1 94.75 200 PRO A CA 1
ATOM 1505 C C . PRO A 1 200 ? -5.309 20.156 -9.875 1 94.75 200 PRO A C 1
ATOM 1507 O O . PRO A 1 200 ? -6.145 19.594 -10.578 1 94.75 200 PRO A O 1
ATOM 1510 N N . ILE A 1 201 ? -4.738 19.625 -8.852 1 95.62 201 ILE A N 1
ATOM 1511 C CA . ILE A 1 201 ? -5.039 18.281 -8.383 1 95.62 201 ILE A CA 1
ATOM 1512 C C . ILE A 1 201 ? -6.41 18.266 -7.703 1 95.62 201 ILE A C 1
ATOM 1514 O O . ILE A 1 201 ? -6.742 19.172 -6.941 1 95.62 201 ILE A O 1
ATOM 1518 N N . ASP A 1 202 ? -7.18 17.266 -7.988 1 96.19 202 ASP A N 1
ATOM 1519 C CA . ASP A 1 202 ? -8.422 17.047 -7.25 1 96.19 202 ASP A CA 1
ATOM 1520 C C . ASP A 1 202 ? -8.469 15.648 -6.645 1 96.19 202 ASP A C 1
ATOM 1522 O O . ASP A 1 202 ? -7.539 14.852 -6.832 1 96.19 202 ASP A O 1
ATOM 1526 N N . GLU A 1 203 ? -9.484 15.312 -5.895 1 97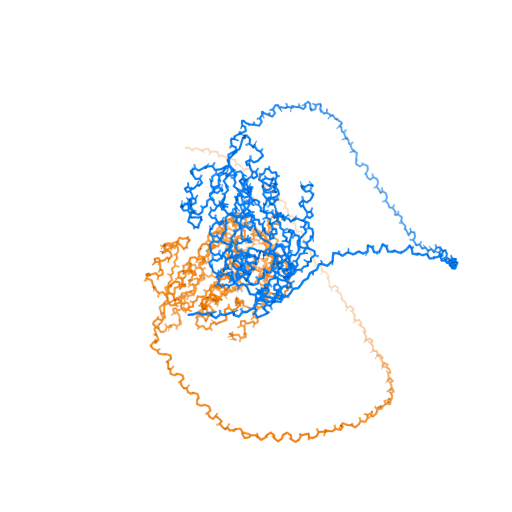.38 203 GLU A N 1
ATOM 1527 C CA . GLU A 1 203 ? -9.578 14.109 -5.078 1 97.38 203 GLU A CA 1
ATOM 1528 C C . GLU A 1 203 ? -9.531 12.852 -5.938 1 97.38 203 GLU A C 1
ATOM 1530 O O . GLU A 1 203 ? -9.008 11.82 -5.508 1 97.38 203 GLU A O 1
ATOM 1535 N N . SER A 1 204 ? -9.984 12.875 -7.188 1 96.5 204 SER A N 1
ATOM 1536 C CA . SER A 1 204 ? -10.102 11.703 -8.047 1 96.5 204 SER A CA 1
ATOM 1537 C C . SER A 1 204 ? -8.742 11.258 -8.562 1 96.5 204 SER A C 1
ATOM 1539 O O . SER A 1 204 ? -8.609 10.156 -9.102 1 96.5 204 SER A O 1
ATOM 1541 N N . MET A 1 205 ? -7.785 12.039 -8.344 1 97.06 205 MET A N 1
ATOM 1542 C CA . MET A 1 205 ? -6.508 11.836 -9.023 1 97.06 205 MET A CA 1
ATOM 1543 C C . MET A 1 205 ? -5.543 11.047 -8.148 1 97.06 205 MET A C 1
ATOM 1545 O O . MET A 1 205 ? -4.445 10.695 -8.578 1 97.06 205 MET A O 1
ATOM 1549 N N . LEU A 1 206 ? -5.879 10.711 -6.938 1 97.06 206 LEU A N 1
ATOM 1550 C CA . LEU A 1 206 ? -5.004 10.195 -5.891 1 97.06 206 LEU A CA 1
ATOM 1551 C C . LEU A 1 206 ? -4.238 8.969 -6.375 1 97.06 206 LEU A C 1
ATOM 1553 O O . LEU A 1 206 ? -3.025 8.875 -6.176 1 97.06 206 LEU A O 1
ATOM 1557 N N . HIS A 1 207 ? -4.84 8.062 -7.082 1 97.06 207 HIS A N 1
ATOM 1558 C CA . HIS A 1 207 ? -4.227 6.773 -7.371 1 97.06 207 HIS A CA 1
ATOM 1559 C C . HIS A 1 207 ? -3.877 6.648 -8.852 1 97.06 207 HIS A C 1
ATOM 1561 O O . HIS A 1 207 ? -3.602 5.547 -9.336 1 97.06 207 HIS A O 1
ATOM 1567 N N . LEU A 1 208 ? -3.805 7.766 -9.594 1 97.12 208 LEU A N 1
ATOM 1568 C CA . LEU A 1 208 ? -3.68 7.707 -11.047 1 97.12 208 LEU A CA 1
ATOM 1569 C C . LEU A 1 208 ? -2.215 7.68 -11.469 1 97.12 208 LEU A C 1
ATOM 1571 O O . LEU A 1 208 ? -1.904 7.73 -12.664 1 97.12 208 LEU A O 1
ATOM 1575 N N . GLY A 1 209 ? -1.307 7.562 -10.555 1 96.94 209 GLY A N 1
ATOM 1576 C CA . GLY A 1 209 ? 0.126 7.484 -10.797 1 96.94 209 GLY A CA 1
ATOM 1577 C C . GLY A 1 209 ? 0.938 7.395 -9.516 1 96.94 209 GLY A C 1
ATOM 1578 O O . GLY A 1 209 ? 0.395 7.523 -8.414 1 96.94 209 GLY A O 1
ATOM 1579 N N . PRO A 1 210 ? 2.244 7.184 -9.672 1 97.06 210 PRO A N 1
ATOM 1580 C CA . PRO A 1 210 ? 3.08 7.043 -8.477 1 97.06 210 PRO A CA 1
ATOM 1581 C C . PRO A 1 210 ? 3.395 8.383 -7.812 1 97.06 210 PRO A C 1
ATOM 1583 O O . PRO A 1 210 ? 3.488 9.406 -8.5 1 97.06 210 PRO A O 1
ATOM 1586 N N . PRO A 1 211 ? 3.482 8.344 -6.48 1 97.25 211 PRO A N 1
ATOM 1587 C CA . PRO A 1 211 ? 3.986 9.547 -5.805 1 97.25 211 PRO A CA 1
ATOM 1588 C C . PRO A 1 211 ? 5.461 9.812 -6.102 1 97.25 211 PRO A C 1
ATOM 1590 O O . PRO A 1 211 ? 6.117 9 -6.762 1 97.25 211 PRO A O 1
ATOM 1593 N N . HIS A 1 212 ? 5.949 10.969 -5.664 1 95.75 212 HIS A N 1
ATOM 1594 C CA . HIS A 1 212 ? 7.359 11.305 -5.844 1 95.75 212 HIS A CA 1
ATOM 1595 C C . HIS A 1 212 ? 8.258 10.328 -5.086 1 95.75 212 HIS A C 1
ATOM 1597 O O . HIS A 1 212 ? 7.965 9.977 -3.941 1 95.75 212 HIS A O 1
ATOM 1603 N N . PRO A 1 213 ? 9.367 9.906 -5.656 1 93.56 213 PRO A N 1
ATOM 1604 C CA . PRO A 1 213 ? 10.203 8.875 -5.039 1 93.56 213 PRO A CA 1
ATOM 1605 C C . PRO A 1 213 ? 10.828 9.336 -3.725 1 93.56 213 PRO A C 1
ATOM 1607 O O . PRO A 1 213 ? 11.195 8.508 -2.887 1 93.56 213 PRO A O 1
ATOM 1610 N N . SER A 1 214 ? 10.93 10.641 -3.477 1 91.88 214 SER A N 1
ATOM 1611 C CA . SER A 1 214 ? 11.586 11.148 -2.275 1 91.88 214 SER A CA 1
ATOM 1612 C C . SER A 1 214 ? 10.758 10.867 -1.029 1 91.88 214 SER A C 1
ATOM 1614 O O . SER A 1 214 ? 11.266 10.922 0.091 1 91.88 214 SER A O 1
ATOM 1616 N N . ASN A 1 215 ? 9.461 10.57 -1.206 1 93.81 215 ASN A N 1
ATOM 1617 C CA . ASN A 1 215 ? 8.594 10.312 -0.064 1 93.81 215 ASN A CA 1
ATOM 1618 C C . ASN A 1 215 ? 7.887 8.961 -0.189 1 93.81 215 ASN A C 1
ATOM 1620 O O . ASN A 1 215 ? 6.809 8.766 0.374 1 93.81 215 ASN A O 1
ATOM 1624 N N . LEU A 1 216 ? 8.453 8.086 -0.83 1 96.12 216 LEU A N 1
ATOM 1625 C CA . LEU A 1 216 ? 7.82 6.84 -1.256 1 96.12 216 LEU A CA 1
ATOM 1626 C C . LEU A 1 216 ? 7.223 6.102 -0.065 1 96.12 216 LEU A C 1
ATOM 1628 O O . LEU A 1 216 ? 6.023 5.809 -0.049 1 96.12 216 LEU A O 1
ATOM 1632 N N . GLY A 1 217 ? 8.047 5.812 0.972 1 97.69 217 GLY A N 1
ATOM 1633 C CA . GLY A 1 217 ? 7.566 5.051 2.115 1 97.69 217 GLY A CA 1
ATOM 1634 C C . GLY A 1 217 ? 6.402 5.711 2.826 1 97.69 217 GLY A C 1
ATOM 1635 O O . GLY A 1 217 ? 5.391 5.062 3.107 1 97.69 217 GLY A O 1
ATOM 1636 N N . TYR A 1 218 ? 6.477 6.992 3.027 1 97.25 218 TYR A N 1
ATOM 1637 C CA . TYR A 1 218 ? 5.441 7.766 3.701 1 97.25 218 TYR A CA 1
ATOM 1638 C C . TYR A 1 218 ? 4.188 7.863 2.842 1 97.25 218 TYR A C 1
ATOM 1640 O O . TYR A 1 218 ? 3.086 7.555 3.301 1 97.25 218 TYR A O 1
ATOM 1648 N N . ALA A 1 219 ? 4.367 8.219 1.59 1 98.06 219 ALA A N 1
ATOM 1649 C CA . ALA A 1 219 ? 3.252 8.445 0.672 1 98.06 219 ALA A CA 1
ATOM 1650 C C . ALA A 1 219 ? 2.434 7.168 0.479 1 98.06 219 ALA A C 1
ATOM 1652 O O . ALA A 1 219 ? 1.203 7.195 0.552 1 98.06 219 ALA A O 1
ATOM 1653 N N . VAL A 1 220 ? 3.088 6.094 0.323 1 98.5 220 VAL A N 1
ATOM 1654 C CA . VAL A 1 220 ? 2.371 4.852 0.047 1 98.5 220 VAL A CA 1
ATOM 1655 C C . VAL A 1 220 ? 1.654 4.375 1.309 1 98.5 220 VAL A C 1
ATOM 1657 O O . VAL A 1 220 ? 0.53 3.875 1.239 1 98.5 220 VAL A O 1
ATOM 1660 N N . ALA A 1 221 ? 2.295 4.492 2.439 1 98.62 221 ALA A N 1
ATOM 1661 C CA . ALA A 1 221 ? 1.625 4.121 3.684 1 98.62 221 ALA A CA 1
ATOM 1662 C C . ALA A 1 221 ? 0.334 4.914 3.869 1 98.62 221 ALA A C 1
ATOM 1664 O O . ALA A 1 221 ? -0.68 4.363 4.309 1 98.62 221 ALA A O 1
ATOM 1665 N N . LYS A 1 222 ? 0.356 6.188 3.533 1 98.56 222 LYS A N 1
ATOM 1666 C CA . LYS A 1 222 ? -0.84 7.016 3.646 1 98.56 222 LYS A CA 1
ATOM 1667 C C . LYS A 1 222 ? -1.863 6.656 2.574 1 98.56 222 LYS A C 1
ATOM 1669 O O . LYS A 1 222 ? -3.068 6.664 2.83 1 98.56 222 LYS A O 1
ATOM 1674 N N . ARG A 1 223 ? -1.398 6.344 1.39 1 98.5 223 ARG A N 1
ATOM 1675 C CA . ARG A 1 223 ? -2.305 5.855 0.355 1 98.5 223 ARG A CA 1
ATOM 1676 C C . ARG A 1 223 ? -3.018 4.582 0.806 1 98.5 223 ARG A C 1
ATOM 1678 O O . ARG A 1 223 ? -4.211 4.41 0.552 1 98.5 223 ARG A O 1
ATOM 1685 N N . ASN A 1 224 ? -2.225 3.762 1.408 1 98.56 224 ASN A N 1
ATOM 1686 C CA . ASN A 1 224 ? -2.777 2.5 1.893 1 98.56 224 ASN A CA 1
ATOM 1687 C C . ASN A 1 224 ? -3.873 2.73 2.93 1 98.56 224 ASN A C 1
ATOM 1689 O O . ASN A 1 224 ? -4.812 1.939 3.033 1 98.56 224 ASN A O 1
ATOM 1693 N N . LEU A 1 225 ? -3.762 3.768 3.686 1 98.81 225 LEU A N 1
ATOM 1694 C CA . LEU A 1 225 ? -4.809 4.113 4.645 1 98.81 225 LEU A CA 1
ATOM 1695 C C . LEU A 1 225 ? -6.133 4.375 3.932 1 98.81 225 LEU A C 1
ATOM 1697 O O . LEU A 1 225 ? -7.184 3.916 4.383 1 98.81 225 LEU A O 1
ATOM 1701 N N . ASP A 1 226 ? -6.074 5.074 2.826 1 98.62 226 ASP A N 1
ATOM 1702 C CA . ASP A 1 226 ? -7.266 5.293 2.014 1 98.62 226 ASP A CA 1
ATOM 1703 C C . ASP A 1 226 ? -7.797 3.975 1.452 1 98.62 226 ASP A C 1
ATOM 1705 O O . ASP A 1 226 ? -9 3.699 1.533 1 98.62 226 ASP A O 1
ATOM 1709 N N . ILE A 1 227 ? -6.926 3.166 0.926 1 98.56 227 ILE A N 1
ATOM 1710 C CA . ILE A 1 227 ? -7.297 1.898 0.305 1 98.56 227 ILE A CA 1
ATOM 1711 C C . ILE A 1 227 ? -7.949 0.987 1.343 1 98.56 227 ILE A C 1
ATOM 1713 O O . ILE A 1 227 ? -9.016 0.417 1.097 1 98.56 227 ILE A O 1
ATOM 1717 N N . LEU A 1 228 ? -7.312 0.832 2.447 1 98.75 228 LEU A N 1
ATOM 1718 C CA . LEU A 1 228 ? -7.836 -0.046 3.488 1 98.75 228 LEU A CA 1
ATOM 1719 C C . LEU A 1 228 ? -9.164 0.473 4.016 1 98.75 228 LEU A C 1
ATOM 1721 O O . LEU A 1 228 ? -10.062 -0.313 4.332 1 98.75 228 LEU A O 1
ATOM 1725 N N . SER A 1 229 ? -9.312 1.817 4.133 1 98.81 229 SER A N 1
ATOM 1726 C CA . SER A 1 229 ? -10.602 2.398 4.484 1 98.81 229 SER A CA 1
ATOM 1727 C C . SER A 1 229 ? -11.68 1.988 3.486 1 98.81 229 SER A C 1
ATOM 1729 O O . SER A 1 229 ? -12.781 1.588 3.881 1 98.81 229 SER A O 1
ATOM 1731 N N . GLN A 1 230 ? -11.328 2.031 2.236 1 98.12 230 GLN A N 1
ATOM 1732 C CA . GLN A 1 230 ? -12.266 1.638 1.193 1 98.12 230 GLN A CA 1
ATOM 1733 C C . GLN A 1 230 ? -12.641 0.164 1.318 1 98.12 230 GLN A C 1
ATOM 1735 O O . GLN A 1 230 ? -13.789 -0.214 1.072 1 98.12 230 GLN A O 1
ATOM 1740 N N . CYS A 1 231 ? -11.68 -0.63 1.633 1 98.56 231 CYS A N 1
ATOM 1741 C CA . CYS A 1 231 ? -11.961 -2.047 1.836 1 98.56 231 CYS A CA 1
ATOM 1742 C C . CYS A 1 231 ? -12.969 -2.25 2.963 1 98.56 231 CYS A C 1
ATOM 1744 O O . CYS A 1 231 ? -13.914 -3.025 2.822 1 98.56 231 CYS A O 1
ATOM 1746 N N . TYR A 1 232 ? -12.781 -1.565 4.086 1 98.81 232 TYR A N 1
ATOM 1747 C CA . TYR A 1 232 ? -13.695 -1.676 5.215 1 98.81 232 TYR A CA 1
ATOM 1748 C C . TYR A 1 232 ? -15.086 -1.172 4.84 1 98.81 232 TYR A C 1
ATOM 1750 O O . TYR A 1 232 ? -16.094 -1.752 5.25 1 98.81 232 TYR A O 1
ATOM 1758 N N . VAL A 1 233 ? -15.172 -0.085 4.066 1 98.44 233 VAL A N 1
ATOM 1759 C CA . VAL A 1 233 ? -16.438 0.474 3.619 1 98.44 233 VAL A CA 1
ATOM 1760 C C . VAL A 1 233 ? -17.172 -0.54 2.744 1 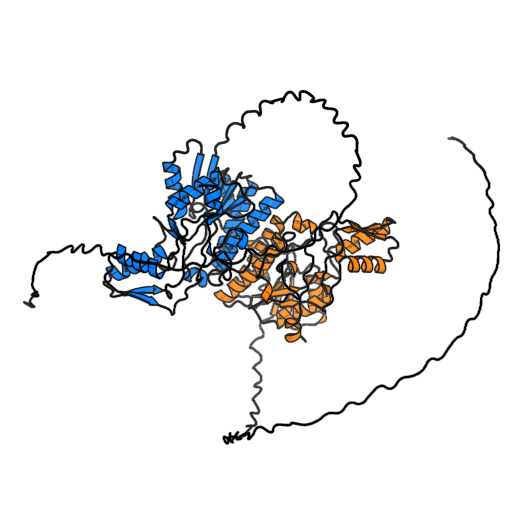98.44 233 VAL A C 1
ATOM 1762 O O . VAL A 1 233 ? -18.359 -0.815 2.957 1 98.44 233 VAL A O 1
ATOM 1765 N N . ARG A 1 234 ? -16.453 -1.127 1.87 1 97.12 234 ARG A N 1
ATOM 1766 C CA . ARG A 1 234 ? -17.047 -2.049 0.903 1 97.12 234 ARG A CA 1
ATOM 1767 C C . ARG A 1 234 ? -17.5 -3.336 1.58 1 97.12 234 ARG A C 1
ATOM 1769 O O . ARG A 1 234 ? -18.578 -3.848 1.287 1 97.12 234 ARG A O 1
ATOM 1776 N N . GLU A 1 235 ? -16.672 -3.84 2.406 1 97.88 235 GLU A N 1
ATOM 1777 C CA . GLU A 1 235 ? -16.922 -5.168 2.965 1 97.88 235 GLU A CA 1
ATOM 1778 C C . GLU A 1 235 ? -17.906 -5.105 4.125 1 97.88 235 GLU A C 1
ATOM 1780 O O . GLU A 1 235 ? -18.766 -5.98 4.266 1 97.88 235 GLU A O 1
ATOM 1785 N N . TYR A 1 236 ? -17.828 -4.047 4.941 1 98.25 236 TYR A N 1
ATOM 1786 C CA . TYR A 1 236 ? -18.562 -4.078 6.199 1 98.25 236 TYR A CA 1
ATOM 1787 C C . TYR A 1 236 ? -19.5 -2.885 6.312 1 98.25 236 TYR A C 1
ATOM 1789 O O . TYR A 1 236 ? -20.281 -2.785 7.262 1 98.25 236 TYR A O 1
ATOM 1797 N N . GLY A 1 237 ? -19.422 -1.95 5.406 1 97.94 237 GLY A N 1
ATOM 1798 C CA . GLY A 1 237 ? -20.25 -0.754 5.48 1 97.94 237 GLY A CA 1
ATOM 1799 C C . GLY A 1 237 ? -19.766 0.232 6.531 1 97.94 237 GLY A C 1
ATOM 1800 O O . GLY A 1 237 ? -20.531 1.081 6.988 1 97.94 237 GLY A O 1
ATOM 1801 N N . ASP A 1 238 ? -18.484 0.102 6.977 1 98.25 238 ASP A N 1
ATOM 1802 C CA . ASP A 1 238 ? -17.922 1.032 7.949 1 98.25 238 ASP A CA 1
ATOM 1803 C C . ASP A 1 238 ? -17.875 2.453 7.391 1 98.25 238 ASP A C 1
ATOM 1805 O O . ASP A 1 238 ? -17.812 2.646 6.176 1 98.25 238 ASP A O 1
ATOM 1809 N N . HIS A 1 239 ? -18.031 3.4 8.258 1 98.56 239 HIS A N 1
ATOM 1810 C CA . HIS A 1 239 ? -17.875 4.797 7.867 1 98.56 239 HIS A CA 1
ATOM 1811 C C . HIS A 1 239 ? -16.453 5.277 8.125 1 98.56 239 HIS A C 1
ATOM 1813 O O . HIS A 1 239 ? -16.203 6.055 9.055 1 98.56 239 HIS A O 1
ATOM 1819 N N . PHE A 1 240 ? -15.508 4.902 7.359 1 98.81 240 PHE A N 1
ATOM 1820 C CA . PHE A 1 240 ? -14.109 5.301 7.398 1 98.81 240 PHE A CA 1
ATOM 1821 C C . PHE A 1 240 ? -13.789 6.277 6.273 1 98.81 240 PHE A C 1
ATOM 1823 O O . PHE A 1 240 ? -13.711 5.883 5.109 1 98.81 240 PHE A O 1
ATOM 1830 N N . ALA A 1 241 ? -13.664 7.566 6.562 1 98.69 241 ALA A N 1
ATOM 1831 C CA . ALA A 1 241 ? -13.406 8.625 5.586 1 98.69 241 ALA A CA 1
ATOM 1832 C C . ALA A 1 241 ? -12.016 9.227 5.785 1 98.69 241 ALA A C 1
ATOM 1834 O O . ALA A 1 241 ? -11.43 9.109 6.863 1 98.69 241 ALA A O 1
ATOM 1835 N N . CYS A 1 242 ? -11.5 9.789 4.719 1 98.75 242 CYS A N 1
ATOM 1836 C CA . CYS A 1 242 ? -10.172 10.383 4.758 1 98.75 242 CYS A CA 1
ATOM 1837 C C . CYS A 1 242 ? -10.211 11.852 4.34 1 98.75 242 CYS A C 1
ATOM 1839 O O . CYS A 1 242 ? -11.07 12.25 3.553 1 98.75 242 CYS A O 1
ATOM 1841 N N . VAL A 1 243 ? -9.328 12.617 4.883 1 98.81 243 VAL A N 1
ATOM 1842 C CA . VAL A 1 243 ? -9.141 14.016 4.516 1 98.81 243 VAL A CA 1
ATOM 1843 C C . VAL A 1 243 ? -7.668 14.266 4.191 1 98.81 243 VAL A C 1
ATOM 1845 O O . VAL A 1 243 ? -6.781 13.578 4.703 1 98.81 243 VAL A O 1
ATOM 1848 N N . ILE A 1 244 ? -7.441 15.273 3.344 1 98.38 244 ILE A N 1
ATOM 1849 C CA . ILE A 1 244 ? -6.094 15.562 2.863 1 98.38 244 ILE A CA 1
ATOM 1850 C C . ILE A 1 244 ? -5.785 17.047 3.053 1 98.38 244 ILE A C 1
ATOM 1852 O O . ILE A 1 244 ? -6.141 17.875 2.209 1 98.38 244 ILE A O 1
ATOM 1856 N N . PRO A 1 245 ? -5.078 17.344 4.047 1 97.19 245 PRO A N 1
ATOM 1857 C CA . PRO A 1 245 ? -4.656 18.75 4.176 1 97.19 245 PRO A CA 1
ATOM 1858 C C . PRO A 1 245 ? -3.463 19.094 3.283 1 97.19 245 PRO A C 1
ATOM 1860 O O . PRO A 1 245 ? -2.709 18.203 2.887 1 97.19 245 PRO A O 1
ATOM 1863 N N . THR A 1 246 ? -3.34 20.344 2.959 1 95.06 246 THR A N 1
ATOM 1864 C CA . THR A 1 246 ? -2.088 20.828 2.395 1 95.06 246 THR A CA 1
ATOM 1865 C C . THR A 1 246 ? -1.04 21.031 3.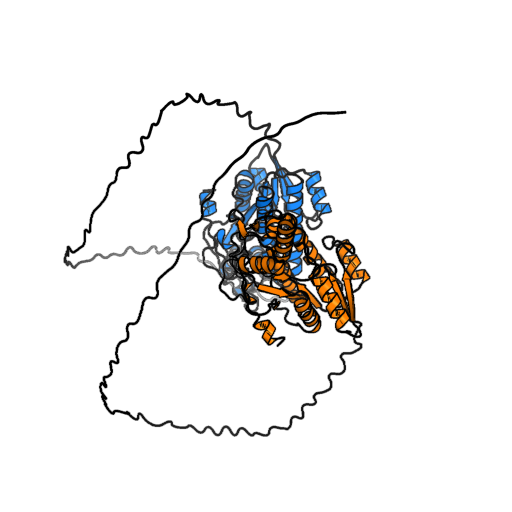488 1 95.06 246 THR A C 1
ATOM 1867 O O . THR A 1 246 ? -1.193 20.516 4.598 1 95.06 246 THR A O 1
ATOM 1870 N N . ASN A 1 247 ? 0.111 21.656 3.211 1 93.06 247 ASN A N 1
ATOM 1871 C CA . ASN A 1 247 ? 1.166 21.812 4.207 1 93.06 247 ASN A CA 1
ATOM 1872 C C . ASN A 1 247 ? 0.675 22.594 5.426 1 93.06 247 ASN A C 1
ATOM 1874 O O . ASN A 1 247 ? 0.215 23.719 5.297 1 93.06 247 ASN A O 1
ATOM 1878 N N . VAL A 1 248 ? 0.819 21.953 6.59 1 94.12 248 VAL A N 1
ATOM 1879 C CA . VAL A 1 248 ? 0.277 22.531 7.816 1 94.12 248 VAL A CA 1
ATOM 1880 C C . VAL A 1 248 ? 1.374 23.297 8.555 1 94.12 248 VAL A C 1
ATOM 1882 O O . VAL A 1 248 ? 2.514 22.828 8.633 1 94.12 248 VAL A O 1
ATOM 1885 N N . TYR A 1 249 ? 1.002 24.453 9.07 1 91.69 249 TYR A N 1
ATOM 1886 C CA . TYR A 1 249 ? 1.904 25.234 9.922 1 91.69 249 TYR A CA 1
ATOM 1887 C C . TYR A 1 249 ? 1.151 25.859 11.086 1 91.69 249 TYR A C 1
ATOM 1889 O O . TYR A 1 249 ? -0.062 26.062 11.016 1 91.69 249 TYR A O 1
ATOM 1897 N N . GLY A 1 250 ? 1.91 26.062 12.164 1 92.56 250 GLY A N 1
ATOM 1898 C CA . GLY A 1 250 ? 1.268 26.688 13.305 1 92.56 250 GLY A CA 1
ATOM 1899 C C . GLY A 1 250 ? 2.016 26.484 14.602 1 92.56 250 GLY A C 1
ATOM 1900 O O . GLY A 1 250 ? 3.119 25.922 14.609 1 92.56 250 GLY A O 1
ATOM 1901 N N . PRO A 1 251 ? 1.378 26.891 15.664 1 90.38 251 PRO A N 1
ATOM 1902 C CA . PRO A 1 251 ? 1.998 26.719 16.984 1 90.38 251 PRO A CA 1
ATOM 1903 C C . PRO A 1 251 ? 2.205 25.25 17.344 1 90.38 251 PRO A C 1
ATOM 1905 O O . PRO A 1 251 ? 1.421 24.391 16.938 1 90.38 251 PRO A O 1
ATOM 1908 N N . HIS A 1 252 ? 3.301 24.891 18.047 1 84.69 252 HIS A N 1
ATOM 1909 C CA . HIS A 1 252 ? 3.627 23.578 18.578 1 84.69 252 HIS A CA 1
ATOM 1910 C C . HIS A 1 252 ? 4.195 22.672 17.484 1 84.69 252 HIS A C 1
ATOM 1912 O O . HIS A 1 252 ? 4.195 21.453 17.625 1 84.69 252 HIS A O 1
ATOM 1918 N N . ASP A 1 253 ? 4.555 23.328 16.422 1 85.25 253 ASP A N 1
ATOM 1919 C CA . ASP A 1 253 ? 5.242 22.562 15.391 1 85.25 253 ASP A CA 1
ATOM 1920 C C . ASP A 1 253 ? 6.582 22.031 15.898 1 85.25 253 ASP A C 1
ATOM 1922 O O . ASP A 1 253 ? 7.043 22.422 16.969 1 85.25 253 ASP A O 1
ATOM 1926 N N . ASN A 1 254 ? 7.031 21.016 15.172 1 77.06 254 ASN A N 1
ATOM 1927 C CA . ASN A 1 254 ? 8.344 20.469 15.469 1 77.06 254 ASN A CA 1
ATOM 1928 C C . ASN A 1 254 ? 9.461 21.312 14.859 1 77.06 254 ASN A C 1
ATOM 1930 O O . ASN A 1 254 ? 9.578 21.406 13.633 1 77.06 254 ASN A O 1
ATOM 1934 N N . PHE A 1 255 ? 10.328 21.875 15.727 1 76.56 255 PHE A N 1
ATOM 1935 C CA . PHE A 1 255 ? 11.367 22.781 15.242 1 76.56 255 PHE A CA 1
ATOM 1936 C C . PHE A 1 255 ? 12.719 22.078 15.219 1 76.56 255 PHE A C 1
ATOM 1938 O O . PHE A 1 255 ? 13.758 22.75 15.148 1 76.56 255 PHE A O 1
ATOM 1945 N N . HIS A 1 256 ? 12.625 20.703 15.281 1 72.38 256 HIS A N 1
ATOM 1946 C CA . HIS A 1 256 ? 13.867 19.953 15.156 1 72.38 256 HIS A CA 1
ATOM 1947 C C . HIS A 1 256 ? 14.414 20.031 13.734 1 72.38 256 HIS A C 1
ATOM 1949 O O . HIS A 1 256 ? 13.719 19.672 12.781 1 72.38 256 HIS A O 1
ATOM 1955 N N . LEU A 1 257 ? 15.641 20.422 13.594 1 68.31 257 LEU A N 1
ATOM 1956 C CA . LEU A 1 257 ? 16.219 20.766 12.297 1 68.31 257 LEU A CA 1
ATOM 1957 C C . LEU A 1 257 ? 16.203 19.562 11.359 1 68.31 257 LEU A C 1
ATOM 1959 O O . LEU A 1 257 ? 15.93 19.703 10.172 1 68.31 257 LEU A O 1
ATOM 1963 N N . GLN A 1 258 ? 16.422 18.406 11.891 1 69.5 258 GLN A N 1
ATOM 1964 C CA . GLN A 1 258 ? 16.578 17.234 11.023 1 69.5 258 GLN A CA 1
ATOM 1965 C C . GLN A 1 258 ? 15.234 16.609 10.703 1 69.5 258 GLN A C 1
ATOM 1967 O O . GLN A 1 258 ? 15.078 15.945 9.672 1 69.5 258 GLN A O 1
ATOM 1972 N N . ASP A 1 259 ? 14.18 16.969 11.469 1 77.06 259 ASP A N 1
ATOM 1973 C CA . ASP A 1 259 ? 12.938 16.219 11.312 1 77.06 259 ASP A CA 1
ATOM 1974 C C . ASP A 1 259 ? 11.758 17.156 11.062 1 77.06 259 ASP A C 1
ATOM 1976 O O . ASP A 1 259 ? 10.625 16.703 10.883 1 77.06 259 ASP A O 1
ATOM 1980 N N . ALA A 1 260 ? 12.094 18.406 10.977 1 76.38 260 ALA A N 1
ATOM 1981 C CA . ALA A 1 260 ? 11.023 19.406 10.898 1 76.38 260 ALA A CA 1
ATOM 1982 C C . ALA A 1 260 ? 10.492 19.516 9.469 1 76.38 260 ALA A C 1
ATOM 1984 O O . ALA A 1 260 ? 11.195 19.219 8.508 1 76.38 260 ALA A O 1
ATOM 1985 N N . HIS A 1 261 ? 9.273 19.922 9.438 1 85.75 261 HIS A N 1
ATOM 1986 C CA . HIS A 1 261 ? 8.695 20.328 8.164 1 85.75 261 HIS A CA 1
ATOM 1987 C C . HIS A 1 261 ? 9.281 21.656 7.691 1 85.75 261 HIS A C 1
ATOM 1989 O O . HIS A 1 261 ? 10.055 22.281 8.414 1 85.75 261 HIS A O 1
ATOM 1995 N N . VAL A 1 262 ? 8.961 22.094 6.551 1 84.38 262 VAL A N 1
ATOM 1996 C CA . VAL A 1 262 ? 9.633 23.156 5.816 1 84.38 262 VAL A CA 1
ATOM 1997 C C . VAL A 1 262 ? 9.625 24.438 6.641 1 84.38 262 VAL A C 1
ATOM 1999 O O . VAL A 1 262 ? 10.672 25.031 6.895 1 84.38 262 VAL A O 1
ATOM 2002 N N . ILE A 1 263 ? 8.484 24.859 7.184 1 88.62 263 ILE A N 1
ATOM 2003 C CA . ILE A 1 263 ? 8.383 26.172 7.816 1 88.62 263 ILE A CA 1
ATOM 2004 C C . ILE A 1 263 ? 9.125 26.156 9.148 1 88.62 263 ILE A C 1
ATOM 2006 O O . ILE A 1 263 ? 10 27 9.383 1 88.62 263 ILE A O 1
ATOM 2010 N N . PRO A 1 264 ? 8.891 25.141 9.961 1 88.69 264 PRO A N 1
ATOM 2011 C CA . PRO A 1 264 ? 9.648 25.156 11.211 1 88.69 264 PRO A CA 1
ATOM 2012 C C . PRO A 1 264 ? 11.148 24.953 10.992 1 88.69 264 PRO A C 1
ATOM 2014 O O . PRO A 1 264 ? 11.961 25.516 11.734 1 88.69 264 PRO A O 1
ATOM 2017 N N . ALA A 1 265 ? 11.469 24.203 10.047 1 86.94 265 ALA A N 1
ATOM 2018 C CA . ALA A 1 265 ? 12.891 24.016 9.734 1 86.94 265 ALA A CA 1
ATOM 2019 C C . ALA A 1 265 ? 13.523 25.344 9.305 1 86.94 265 ALA A C 1
ATOM 2021 O O . ALA A 1 265 ? 14.617 25.688 9.766 1 86.94 265 ALA A O 1
ATOM 2022 N N . LEU A 1 266 ? 12.844 26.094 8.508 1 90.75 266 LEU A N 1
ATOM 2023 C CA . LEU A 1 266 ? 13.359 27.359 8 1 90.75 266 LEU A CA 1
ATOM 2024 C C . LEU A 1 266 ? 13.398 28.406 9.109 1 90.75 266 LEU A C 1
ATOM 2026 O O . LEU A 1 266 ? 14.336 29.203 9.18 1 90.75 266 LEU A O 1
ATOM 2030 N N . VAL A 1 267 ? 12.414 28.406 9.93 1 91.5 267 VAL A N 1
ATOM 2031 C CA . VAL A 1 267 ? 12.383 29.328 11.055 1 91.5 267 VAL A CA 1
ATOM 2032 C C . VAL A 1 267 ? 13.57 29.078 11.977 1 91.5 267 VAL A C 1
ATOM 2034 O O . VAL A 1 267 ? 14.273 30 12.375 1 91.5 267 VAL A O 1
ATOM 2037 N N . HIS A 1 268 ? 13.75 27.781 12.266 1 91.12 268 HIS A N 1
ATOM 2038 C CA . HIS A 1 268 ? 14.852 27.406 13.148 1 91.12 268 HIS A CA 1
ATOM 2039 C C . HIS A 1 268 ? 16.203 27.766 12.523 1 91.12 268 HIS A C 1
ATOM 2041 O O . HIS A 1 268 ? 17.078 28.312 13.195 1 91.12 268 HIS A O 1
ATOM 2047 N N . LYS A 1 269 ? 16.359 27.469 11.328 1 91 269 LYS A N 1
ATOM 2048 C CA . LYS A 1 269 ? 17.609 27.781 10.625 1 91 269 LYS A CA 1
ATOM 2049 C C . LYS A 1 269 ? 17.859 29.281 10.609 1 91 269 LYS A C 1
ATOM 2051 O O . LYS A 1 269 ? 19 29.719 10.812 1 91 269 LYS A O 1
ATOM 2056 N N . CYS A 1 270 ? 16.891 30.047 10.328 1 93.5 270 CYS A N 1
ATOM 2057 C CA . CYS A 1 270 ? 17.016 31.5 10.305 1 93.5 270 CYS A CA 1
ATOM 2058 C C . CYS A 1 270 ? 17.359 32.031 11.688 1 93.5 270 CYS A C 1
ATOM 2060 O O . CYS A 1 270 ? 18.203 32.938 11.82 1 93.5 270 CYS A O 1
ATOM 2062 N N . TRP A 1 271 ? 16.688 31.469 12.648 1 93.12 271 TRP A N 1
ATOM 2063 C CA . TRP A 1 271 ? 16.969 31.844 14.031 1 93.12 271 TRP A CA 1
ATOM 2064 C C . TRP A 1 271 ? 18.438 31.594 14.367 1 93.12 271 TRP A C 1
ATOM 2066 O O . TRP A 1 271 ? 19.109 32.438 14.961 1 93.12 271 TRP A O 1
ATOM 2076 N N . LEU A 1 272 ? 18.906 30.406 14.008 1 93.5 272 LEU A N 1
ATOM 2077 C CA . LEU A 1 272 ? 20.297 30.062 14.258 1 93.5 272 LEU A CA 1
ATOM 2078 C C . LEU A 1 272 ? 21.25 31.031 13.555 1 93.5 272 LEU A C 1
ATOM 2080 O O . LEU A 1 272 ? 22.25 31.453 14.125 1 93.5 272 LEU A O 1
ATOM 2084 N N . ALA A 1 273 ? 20.938 31.312 12.352 1 93.94 273 ALA A N 1
ATOM 2085 C CA . ALA A 1 273 ? 21.75 32.25 11.578 1 93.94 273 ALA A CA 1
ATOM 2086 C C . ALA A 1 273 ? 21.781 33.625 12.234 1 93.94 273 ALA A C 1
ATOM 2088 O O . ALA A 1 273 ? 22.828 34.25 12.367 1 93.94 273 ALA A O 1
ATOM 2089 N N . LYS A 1 274 ? 20.672 34.125 12.617 1 93.94 274 LYS A N 1
ATOM 2090 C CA . LYS A 1 274 ? 20.562 35.438 13.258 1 93.94 274 LYS A CA 1
ATOM 2091 C C . LYS A 1 274 ? 21.344 35.469 14.57 1 93.94 274 LYS A C 1
ATOM 2093 O O . LYS A 1 274 ? 22.094 36.406 14.828 1 93.94 274 LYS A O 1
ATOM 2098 N N . LYS A 1 275 ? 21.109 34.469 15.328 1 94.88 275 LYS A N 1
ATOM 2099 C CA . LYS A 1 275 ? 21.766 34.375 16.625 1 94.88 275 LYS A CA 1
ATOM 2100 C C . LYS A 1 275 ? 23.281 34.375 16.453 1 94.88 275 LYS A C 1
ATOM 2102 O O . LYS A 1 275 ? 24.016 34.906 17.297 1 94.88 275 LYS A O 1
ATOM 2107 N N . ALA A 1 276 ? 23.75 33.719 15.438 1 94.75 276 ALA A N 1
ATOM 2108 C CA . ALA A 1 276 ? 25.188 33.594 15.18 1 94.75 276 ALA A CA 1
ATOM 2109 C C . ALA A 1 276 ? 25.734 34.812 14.484 1 94.75 276 ALA A C 1
ATOM 2111 O O . ALA A 1 276 ? 26.938 34.938 14.273 1 94.75 276 ALA A O 1
ATOM 2112 N N . GLY A 1 277 ? 24.875 35.688 14.148 1 92.94 277 GLY A N 1
ATOM 2113 C CA . GLY A 1 277 ? 25.312 36.844 13.367 1 92.94 277 GLY A CA 1
ATOM 2114 C C . GLY A 1 277 ? 25.797 36.469 11.984 1 92.94 277 GLY A C 1
ATOM 2115 O O . GLY A 1 277 ? 26.703 37.094 11.445 1 92.94 277 GLY A O 1
ATOM 2116 N N . ALA A 1 278 ? 25.203 35.375 11.492 1 91.81 278 ALA A N 1
ATOM 2117 C CA . ALA A 1 278 ? 25.625 34.906 10.18 1 91.81 278 ALA A CA 1
ATOM 2118 C C . ALA A 1 278 ? 25.234 35.875 9.078 1 91.81 278 ALA A C 1
ATOM 2120 O O . ALA A 1 278 ? 24.266 36.656 9.234 1 91.81 278 ALA A O 1
ATOM 2121 N N . THR A 1 279 ? 26.094 35.75 8.039 1 91.5 279 THR A N 1
ATOM 2122 C CA . THR A 1 279 ? 25.828 36.656 6.91 1 91.5 279 THR A CA 1
ATOM 2123 C C . THR A 1 279 ? 24.859 36 5.934 1 91.5 279 THR A C 1
ATOM 2125 O O . THR A 1 279 ? 24.406 36.656 4.984 1 91.5 279 THR A O 1
ATOM 2128 N N . SER A 1 280 ? 24.594 34.719 6.168 1 93.06 280 SER A N 1
ATOM 2129 C CA . SER A 1 280 ? 23.688 34.062 5.234 1 93.06 280 SER A CA 1
ATOM 2130 C C . SER A 1 280 ? 22.766 33.062 5.953 1 93.06 280 SER A C 1
ATOM 2132 O O . SER A 1 280 ? 23.156 32.5 6.965 1 93.06 280 SER A O 1
ATOM 2134 N N . PHE A 1 281 ? 21.562 32.969 5.539 1 94 281 PHE A N 1
ATOM 2135 C CA . PHE A 1 281 ? 20.547 31.969 5.836 1 94 281 PHE A CA 1
ATOM 2136 C C . PHE A 1 281 ? 20.375 31.016 4.664 1 94 281 PHE A C 1
ATOM 2138 O O . PHE A 1 281 ? 19.828 31.391 3.619 1 94 281 PHE A O 1
ATOM 2145 N N . VAL A 1 282 ? 20.875 29.75 4.809 1 93.44 282 VAL A N 1
ATOM 2146 C CA . VAL A 1 282 ? 20.969 28.828 3.686 1 93.44 282 VAL A CA 1
ATOM 2147 C C . VAL A 1 282 ? 19.734 27.922 3.662 1 93.44 282 VAL A C 1
ATOM 2149 O O . VAL A 1 282 ? 19.406 27.281 4.656 1 93.44 282 VAL A O 1
ATOM 2152 N N . VAL A 1 283 ? 19.047 27.953 2.582 1 93.56 283 VAL A N 1
ATOM 2153 C CA . VAL A 1 283 ? 17.891 27.094 2.332 1 93.56 283 VAL A CA 1
ATOM 2154 C C . VAL A 1 283 ? 18.312 25.906 1.464 1 93.56 283 VAL A C 1
ATOM 2156 O O . VAL A 1 283 ? 18.922 26.078 0.414 1 93.56 283 VAL A O 1
ATOM 2159 N N . GLY A 1 284 ? 18 24.719 1.973 1 89.44 284 GLY A N 1
ATOM 2160 C CA . GLY A 1 284 ? 18.281 23.562 1.141 1 89.44 284 GLY A CA 1
ATOM 2161 C C . GLY A 1 284 ? 17.406 23.484 -0.094 1 89.44 284 GLY A C 1
ATOM 2162 O O . GLY A 1 284 ? 16.188 23.703 -0.013 1 89.44 284 GLY A O 1
ATOM 2163 N N . GLY A 1 285 ? 18.078 23.203 -1.267 1 91.88 285 GLY A N 1
ATOM 2164 C CA . GLY A 1 285 ? 17.344 23.141 -2.52 1 91.88 285 GLY A CA 1
ATOM 2165 C C . GLY A 1 285 ? 17.328 24.469 -3.256 1 91.88 285 GLY A C 1
ATOM 2166 O O . GLY A 1 285 ? 17.938 25.438 -2.812 1 91.88 285 GLY A O 1
ATOM 2167 N N . SER A 1 286 ? 16.609 24.516 -4.328 1 94.56 286 SER A N 1
ATOM 2168 C CA . SER A 1 286 ? 16.594 25.703 -5.176 1 94.56 286 SER A CA 1
ATOM 2169 C C . SER A 1 286 ? 15.586 26.734 -4.668 1 94.56 286 SER A C 1
ATOM 2171 O O . SER A 1 286 ? 15.609 27.891 -5.078 1 94.56 286 SER A O 1
ATOM 2173 N N . GLY A 1 287 ? 14.664 26.234 -3.867 1 95.12 287 GLY A N 1
ATOM 2174 C CA . GLY A 1 287 ? 13.57 27.094 -3.441 1 95.12 287 GLY A CA 1
ATOM 2175 C C . GLY A 1 287 ? 12.43 27.141 -4.434 1 95.12 287 GLY A C 1
ATOM 2176 O O . GLY A 1 287 ? 11.383 27.734 -4.16 1 95.12 287 GLY A O 1
ATOM 2177 N N . ALA A 1 288 ? 12.516 26.422 -5.504 1 94.25 288 ALA A N 1
ATOM 2178 C CA . ALA A 1 288 ? 11.578 26.516 -6.617 1 94.25 288 ALA A CA 1
ATOM 2179 C C . ALA A 1 288 ? 10.273 25.797 -6.297 1 94.25 288 ALA A C 1
ATOM 2181 O O . ALA A 1 288 ? 9.211 26.172 -6.793 1 94.25 288 ALA A O 1
ATOM 2182 N N . PRO A 1 289 ? 10.289 24.766 -5.441 1 94.06 289 PRO A N 1
ATOM 2183 C CA . PRO A 1 289 ? 9.055 24.016 -5.211 1 94.06 289 PRO A CA 1
ATOM 2184 C C . PRO A 1 289 ? 7.926 24.891 -4.668 1 94.06 289 PRO A C 1
ATOM 2186 O O . PRO A 1 289 ? 8.172 25.781 -3.855 1 94.06 289 PRO A O 1
ATOM 2189 N N . LEU A 1 290 ? 6.77 24.656 -5.199 1 94.06 290 LEU A N 1
ATOM 2190 C CA . LEU A 1 290 ? 5.566 25.375 -4.801 1 94.06 290 LEU A CA 1
ATOM 2191 C C . LEU A 1 290 ? 4.742 24.562 -3.811 1 94.06 290 LEU A C 1
ATOM 2193 O O . LEU A 1 290 ? 4.602 23.344 -3.969 1 94.06 290 LEU A O 1
ATOM 2197 N N . ARG A 1 291 ? 4.281 25.234 -2.777 1 93.81 291 ARG A N 1
ATOM 2198 C CA . ARG A 1 291 ? 3.453 24.609 -1.757 1 93.81 291 ARG A CA 1
ATOM 2199 C C . ARG A 1 291 ? 2.234 25.453 -1.426 1 93.81 291 ARG A C 1
ATOM 2201 O O . ARG A 1 291 ? 2.258 26.672 -1.612 1 93.81 291 ARG A O 1
ATOM 2208 N N . GLN A 1 292 ? 1.176 24.828 -1.105 1 94.94 292 GLN A N 1
ATOM 2209 C CA . GLN A 1 292 ? 0.047 25.438 -0.411 1 94.94 292 GLN A CA 1
ATOM 2210 C C . GLN A 1 292 ? 0.105 25.156 1.088 1 94.94 292 GLN A C 1
ATOM 2212 O O . GLN A 1 292 ? 0.473 24.062 1.502 1 94.94 292 GLN A O 1
ATOM 2217 N N . PHE A 1 293 ? -0.267 26.203 1.846 1 93.44 293 PHE A N 1
ATOM 2218 C CA . PHE A 1 293 ? -0.182 26.062 3.295 1 93.44 293 PHE A CA 1
ATOM 2219 C C . PHE A 1 293 ? -1.543 26.297 3.941 1 93.44 293 PHE A C 1
ATOM 2221 O O . PHE A 1 293 ? -2.354 27.078 3.438 1 93.44 293 PHE A O 1
ATOM 2228 N N . ILE A 1 294 ? -1.776 25.609 5.016 1 93.88 294 ILE A N 1
ATOM 2229 C CA . ILE A 1 294 ? -2.965 25.812 5.836 1 93.88 294 ILE A CA 1
ATOM 2230 C C . ILE A 1 294 ? -2.559 25.969 7.301 1 93.88 294 ILE A C 1
ATOM 2232 O O . ILE A 1 294 ? -1.721 25.219 7.805 1 93.88 294 ILE A O 1
ATOM 2236 N N . TYR A 1 295 ? -3.133 27.016 7.93 1 94.56 295 TYR A N 1
ATOM 2237 C CA . TYR A 1 295 ? -2.885 27.266 9.344 1 94.56 295 TYR A CA 1
ATOM 2238 C C . TYR A 1 295 ? -3.547 26.203 10.211 1 94.56 295 TYR A C 1
ATOM 2240 O O . TYR A 1 295 ? -4.703 25.828 9.984 1 94.56 295 TYR A O 1
ATOM 2248 N N . SER A 1 296 ? -2.816 25.688 11.234 1 96.38 296 SER A N 1
ATOM 2249 C CA . SER A 1 296 ? -3.238 24.531 12.039 1 96.38 296 SER A CA 1
ATOM 2250 C C . SER A 1 296 ? -4.602 24.781 12.68 1 96.38 296 SER A C 1
ATOM 2252 O O . SER A 1 296 ? -5.43 23.875 12.758 1 96.38 296 SER A O 1
ATOM 2254 N N . HIS A 1 297 ? -4.875 26.016 13.133 1 96.69 297 HIS A N 1
ATOM 2255 C CA . HIS A 1 297 ? -6.152 26.281 13.781 1 96.69 297 HIS A CA 1
ATOM 2256 C C . HIS A 1 297 ? -7.289 26.328 12.766 1 96.69 297 HIS A C 1
ATOM 2258 O O . HIS A 1 297 ? -8.43 25.984 13.086 1 96.69 297 HIS A O 1
ATOM 2264 N N . ASP A 1 298 ? -6.988 26.781 11.547 1 95.69 298 ASP A N 1
ATOM 2265 C CA . ASP A 1 298 ? -7.988 26.703 10.492 1 95.69 298 ASP A CA 1
ATOM 2266 C C . ASP A 1 298 ? -8.281 25.25 10.117 1 95.69 298 ASP A C 1
ATOM 2268 O O . ASP A 1 298 ? -9.438 24.875 9.906 1 95.69 298 ASP A O 1
ATOM 2272 N N . LEU A 1 299 ? -7.258 24.484 10.023 1 97.06 299 LEU A N 1
ATOM 2273 C CA . LEU A 1 299 ? -7.418 23.047 9.766 1 97.06 299 LEU A CA 1
ATOM 2274 C C . LEU A 1 299 ? -8.234 22.391 10.859 1 97.06 299 LEU A C 1
ATOM 2276 O O . LEU A 1 299 ? -9.086 21.531 10.578 1 97.06 299 LEU A O 1
ATOM 2280 N N . ALA A 1 300 ? -7.984 22.75 12.094 1 98.06 300 ALA A N 1
ATOM 2281 C CA . ALA A 1 300 ? -8.695 22.188 13.242 1 98.06 300 ALA A CA 1
ATOM 2282 C C . ALA A 1 300 ? -10.203 22.391 13.102 1 98.06 300 ALA A C 1
ATOM 2284 O O . ALA A 1 300 ? -10.977 21.469 13.375 1 98.06 300 ALA A O 1
ATOM 2285 N N . LYS A 1 301 ? -10.586 23.578 12.68 1 96.88 301 LYS A N 1
ATOM 2286 C CA . LYS A 1 301 ? -12 23.844 12.461 1 96.88 301 LYS A CA 1
ATOM 2287 C C . LYS A 1 301 ? -12.586 22.891 11.43 1 96.88 301 LYS A C 1
ATOM 2289 O O . LYS A 1 301 ? -13.68 22.359 11.617 1 96.88 301 LYS A O 1
ATOM 2294 N N . LEU A 1 302 ? -11.859 22.688 10.367 1 97.44 302 LEU A N 1
ATOM 2295 C CA . LEU A 1 302 ? -12.312 21.797 9.305 1 97.44 302 LEU A CA 1
ATOM 2296 C C . LEU A 1 302 ? -12.375 20.359 9.781 1 97.44 302 LEU A C 1
ATOM 2298 O O . LEU A 1 302 ? -13.258 19.594 9.383 1 97.44 302 LEU A O 1
ATOM 2302 N N . LEU A 1 303 ? -11.484 19.922 10.633 1 98.38 303 LEU A N 1
ATOM 2303 C CA . LEU A 1 303 ? -11.445 18.562 11.133 1 98.38 303 LEU A CA 1
ATOM 2304 C C . LEU A 1 303 ? -12.617 18.297 12.078 1 98.38 303 LEU A C 1
ATOM 2306 O O . LEU A 1 303 ? -13.227 17.219 12.031 1 98.38 303 LEU A O 1
ATOM 2310 N N . VAL A 1 304 ? -12.867 19.234 12.93 1 97.62 304 VAL A N 1
ATOM 2311 C CA . VAL A 1 304 ? -14.031 19.109 13.805 1 97.62 304 VAL A CA 1
ATOM 2312 C C . VAL A 1 304 ? -15.305 19.016 12.969 1 97.62 304 VAL A C 1
ATOM 2314 O O . VAL A 1 304 ? -16.156 18.172 13.219 1 97.62 304 VAL A O 1
ATOM 2317 N N . TRP A 1 305 ? -15.391 19.828 11.938 1 96.69 305 TRP A N 1
ATOM 2318 C CA . TRP A 1 305 ? -16.516 19.766 11.016 1 96.69 305 TRP A CA 1
ATOM 2319 C C . TRP A 1 305 ? -16.594 18.391 10.359 1 96.69 305 TRP A C 1
ATOM 2321 O O . TRP A 1 305 ? -17.672 17.812 10.234 1 96.69 305 TRP A O 1
ATOM 2331 N N . ALA A 1 306 ? -15.477 17.859 9.93 1 97.81 306 ALA A N 1
ATOM 2332 C CA . ALA A 1 306 ? -15.445 16.562 9.25 1 97.81 306 ALA A CA 1
ATOM 2333 C C . ALA A 1 306 ? -15.953 15.445 10.164 1 97.81 306 ALA A C 1
ATOM 2335 O O . ALA A 1 306 ? -16.703 14.57 9.727 1 97.81 306 ALA A O 1
ATOM 2336 N N . VAL A 1 307 ? -15.523 15.461 11.438 1 97.44 307 VAL A N 1
ATOM 2337 C CA . VAL A 1 307 ? -15.977 14.461 12.406 1 97.44 307 VAL A CA 1
ATOM 2338 C C . VAL A 1 307 ? -17.5 14.531 12.547 1 97.44 307 VAL A C 1
ATOM 2340 O O . VAL A 1 307 ? -18.172 13.5 12.625 1 97.44 307 VAL A O 1
ATOM 2343 N N . HIS A 1 308 ? -18.047 15.695 12.461 1 95.31 308 HIS A N 1
ATOM 2344 C CA . HIS A 1 308 ? -19.469 15.898 12.727 1 95.31 308 HIS A CA 1
ATOM 2345 C C . HIS A 1 308 ? -20.297 15.664 11.469 1 95.31 308 HIS A C 1
ATOM 2347 O O . HIS A 1 308 ? -21.391 15.094 11.539 1 95.31 308 HIS A O 1
ATOM 2353 N N . SER A 1 309 ? -19.672 16.094 10.32 1 94.88 309 SER A N 1
ATOM 2354 C CA . SER A 1 309 ? -20.641 16.328 9.242 1 94.88 309 SER A CA 1
ATOM 2355 C C . SER A 1 309 ? -20.188 15.68 7.941 1 94.88 309 SER A C 1
ATOM 2357 O O . SER A 1 309 ? -20.969 15.523 7.008 1 94.88 309 SER A O 1
ATOM 2359 N N . TYR A 1 310 ? -18.938 15.391 7.789 1 96.25 310 TYR A N 1
ATOM 2360 C CA . TYR A 1 310 ? -18.469 14.836 6.523 1 96.25 310 TYR A CA 1
ATOM 2361 C C . TYR A 1 310 ? -18.906 13.383 6.363 1 96.25 310 TYR A C 1
ATOM 2363 O O . TYR A 1 310 ? -18.625 12.539 7.211 1 96.25 310 TYR A O 1
ATOM 2371 N N . GLU A 1 311 ? -19.547 13.047 5.172 1 95.62 311 GLU A N 1
ATOM 2372 C CA . GLU A 1 311 ? -20.188 11.734 5.066 1 95.62 311 GLU A CA 1
ATOM 2373 C C . GLU A 1 311 ? -19.672 10.969 3.85 1 95.62 311 GLU A C 1
ATOM 2375 O O . GLU A 1 311 ? -19.938 9.773 3.709 1 95.62 311 GLU A O 1
ATOM 2380 N N . ASP A 1 312 ? -18.969 11.586 3.012 1 96.06 312 ASP A N 1
ATOM 2381 C CA . ASP A 1 312 ? -18.531 10.922 1.789 1 96.06 312 ASP A CA 1
ATOM 2382 C C . ASP A 1 312 ? -17.359 9.984 2.066 1 96.06 312 ASP A C 1
ATOM 2384 O O . ASP A 1 312 ? -16.266 10.43 2.412 1 96.06 312 ASP A O 1
ATOM 2388 N N . VAL A 1 313 ? -17.578 8.672 1.909 1 96.69 313 VAL A N 1
ATOM 2389 C CA . VAL A 1 313 ? -16.547 7.672 2.176 1 96.69 313 VAL A CA 1
ATOM 2390 C C . VAL A 1 313 ? -15.945 7.188 0.859 1 96.69 313 VAL A C 1
ATOM 2392 O O . VAL A 1 313 ? -15.031 6.363 0.855 1 96.69 313 VAL A O 1
ATOM 2395 N N . SER A 1 314 ? -16.422 7.688 -0.278 1 93.81 314 SER A N 1
ATOM 2396 C CA . SER A 1 314 ? -16.016 7.164 -1.577 1 93.81 314 SER A CA 1
ATOM 2397 C C . SER A 1 314 ? -14.656 7.723 -1.993 1 93.81 314 SER A C 1
ATOM 2399 O O . SER A 1 314 ? -13.922 7.086 -2.756 1 93.81 314 SER A O 1
ATOM 2401 N N . GLN A 1 315 ? -14.383 8.945 -1.565 1 92.94 315 GLN A N 1
ATOM 2402 C CA . GLN A 1 315 ? -13.109 9.594 -1.866 1 92.94 315 GLN A CA 1
ATOM 2403 C C . GLN A 1 315 ? -12.664 10.492 -0.716 1 92.94 315 GLN A C 1
ATOM 2405 O O . GLN A 1 315 ? -13.5 11.023 0.024 1 92.94 315 GLN A O 1
ATOM 2410 N N . PRO A 1 316 ? -11.328 10.602 -0.607 1 97.31 316 PRO A N 1
ATOM 2411 C CA . PRO A 1 316 ? -10.859 11.562 0.393 1 97.31 316 PRO A CA 1
ATOM 2412 C C . PRO A 1 316 ? -11.234 13.008 0.052 1 97.31 316 PRO A C 1
ATOM 2414 O O . PRO A 1 316 ? -11.555 13.305 -1.101 1 97.31 316 PRO A O 1
ATOM 2417 N N . LEU A 1 317 ? -11.234 13.859 1.02 1 98.06 317 LEU A N 1
ATOM 2418 C CA . LEU A 1 317 ? -11.539 15.273 0.844 1 98.06 317 LEU A CA 1
ATOM 2419 C C . LEU A 1 317 ? -10.289 16.125 1.04 1 98.06 317 LEU A C 1
ATOM 2421 O O . LEU A 1 317 ? -9.641 16.062 2.088 1 98.06 317 LEU A O 1
ATOM 2425 N N . ILE A 1 318 ? -9.969 16.938 0.064 1 97.44 318 ILE A N 1
ATOM 2426 C CA . ILE A 1 318 ? -8.852 17.859 0.178 1 97.44 318 ILE A CA 1
ATOM 2427 C C . ILE A 1 318 ? -9.25 19.047 1.043 1 97.44 318 ILE A C 1
ATOM 2429 O O . ILE A 1 318 ? -10.289 19.672 0.81 1 97.44 318 ILE A O 1
ATOM 2433 N N . LEU A 1 319 ? -8.445 19.234 2.053 1 96.56 319 LEU A N 1
ATOM 2434 C CA . LEU A 1 319 ? -8.609 20.391 2.918 1 96.56 319 LEU A CA 1
ATOM 2435 C C . LEU A 1 319 ? -7.555 21.453 2.611 1 96.56 319 LEU A C 1
ATOM 2437 O O . LEU A 1 319 ? -6.5 21.484 3.248 1 96.56 319 LEU A O 1
ATOM 2441 N N . ALA A 1 320 ? -7.855 22.188 1.631 1 89 320 ALA A N 1
ATOM 2442 C CA . ALA A 1 320 ? -6.938 23.25 1.204 1 89 320 ALA A CA 1
ATOM 2443 C C . ALA A 1 320 ? -7.547 24.625 1.43 1 89 320 ALA A C 1
ATOM 2445 O O . ALA A 1 320 ? -8.758 24.812 1.312 1 89 320 ALA A O 1
ATOM 2446 N N . GLY A 1 321 ? -6.699 25.484 1.907 1 77.19 321 GLY A N 1
ATOM 2447 C CA . GLY A 1 321 ? -7.129 26.875 1.96 1 77.19 321 GLY A CA 1
ATOM 2448 C C . GLY A 1 321 ? -7.262 27.5 0.589 1 77.19 321 GLY A C 1
ATOM 2449 O O . GLY A 1 321 ? -7.664 26.844 -0.371 1 77.19 321 GLY A O 1
ATOM 2450 N N . ASP A 1 322 ? -6.906 28.781 0.529 1 69.38 322 ASP A N 1
ATOM 2451 C CA . ASP A 1 322 ? -7.008 29.547 -0.709 1 69.38 322 ASP A CA 1
ATOM 2452 C C . ASP A 1 322 ? -6.02 29.031 -1.755 1 69.38 322 ASP A C 1
ATOM 2454 O O . ASP A 1 322 ? -5.133 28.234 -1.439 1 69.38 322 ASP A O 1
ATOM 2458 N N . ASP A 1 323 ? -6.355 29.25 -2.98 1 69.19 323 ASP A N 1
ATOM 2459 C CA . ASP A 1 323 ? -5.621 28.797 -4.156 1 69.19 323 ASP A CA 1
ATOM 2460 C C . ASP A 1 323 ? -4.211 29.375 -4.188 1 69.19 323 ASP A C 1
ATOM 2462 O O . ASP A 1 323 ? -3.465 29.156 -5.145 1 69.19 323 ASP A O 1
ATOM 2466 N N . ASP A 1 324 ? -3.809 29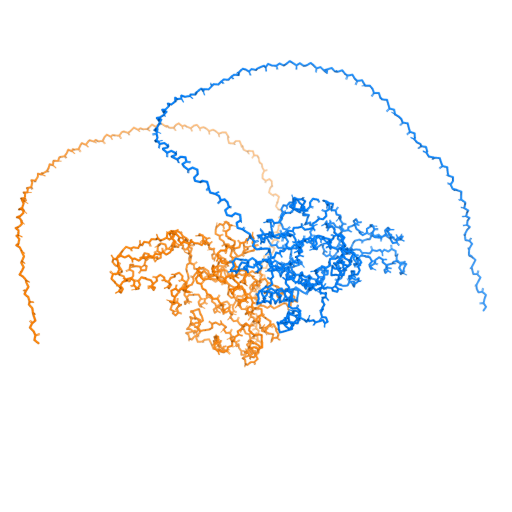.828 -3.125 1 79.94 324 ASP A N 1
ATOM 2467 C CA . ASP A 1 324 ? -2.527 30.531 -3.197 1 79.94 324 ASP A CA 1
ATOM 2468 C C . ASP A 1 324 ? -1.363 29.562 -2.994 1 79.94 324 ASP A C 1
ATOM 2470 O O . ASP A 1 324 ? -1.361 28.766 -2.045 1 79.94 324 ASP A O 1
ATOM 2474 N N . GLU A 1 325 ? -0.522 29.547 -3.934 1 90.5 325 GLU A N 1
ATOM 2475 C CA . GLU A 1 325 ? 0.745 28.828 -3.861 1 90.5 325 GLU A CA 1
ATOM 2476 C C . GLU A 1 325 ? 1.898 29.766 -3.529 1 90.5 325 GLU A C 1
ATOM 2478 O O . GLU A 1 325 ? 1.898 30.938 -3.943 1 90.5 325 GLU A O 1
ATOM 2483 N N . LEU A 1 326 ? 2.791 29.234 -2.699 1 93.38 326 LEU A N 1
ATOM 2484 C CA . LEU A 1 326 ? 4.035 29.938 -2.402 1 93.38 326 LEU A CA 1
ATOM 2485 C C . LEU A 1 326 ? 5.242 29.062 -2.715 1 93.38 326 LEU A C 1
ATOM 2487 O O . LEU A 1 326 ? 5.227 27.859 -2.445 1 93.38 326 LEU A O 1
ATOM 2491 N N . SER A 1 327 ? 6.223 29.703 -3.289 1 95.31 327 SER A N 1
ATOM 2492 C CA . SER A 1 327 ? 7.48 28.984 -3.422 1 95.31 327 SER A CA 1
ATOM 2493 C C . SER A 1 327 ? 8.203 28.875 -2.082 1 95.31 327 SER A C 1
ATOM 2495 O O . SER A 1 327 ? 7.996 29.703 -1.193 1 95.31 327 SER A O 1
ATOM 2497 N N . ILE A 1 328 ? 9.008 27.875 -1.989 1 94.5 328 ILE A N 1
ATOM 2498 C CA . ILE A 1 328 ? 9.828 27.75 -0.791 1 94.5 328 ILE A CA 1
ATOM 2499 C C . ILE A 1 328 ? 10.711 28.984 -0.635 1 94.5 328 ILE A C 1
ATOM 2501 O O . ILE A 1 328 ? 10.961 29.438 0.485 1 94.5 328 ILE A O 1
ATOM 2505 N N . ARG A 1 329 ? 11.164 29.531 -1.724 1 96.06 329 ARG A N 1
ATOM 2506 C CA . ARG A 1 329 ? 11.914 30.781 -1.713 1 96.06 329 ARG A CA 1
ATOM 2507 C C . ARG A 1 329 ? 11.109 31.906 -1.065 1 96.06 329 ARG A C 1
ATOM 2509 O O . ARG A 1 329 ? 11.602 32.594 -0.176 1 96.06 329 ARG A O 1
ATOM 2516 N N . ASP A 1 330 ? 9.883 32.031 -1.536 1 95.62 330 ASP A N 1
ATOM 2517 C CA . ASP A 1 330 ? 9.023 33.062 -0.993 1 95.62 330 ASP A CA 1
ATOM 2518 C C . ASP A 1 330 ? 8.797 32.875 0.504 1 95.62 330 ASP A C 1
ATOM 2520 O O . ASP A 1 330 ? 8.781 33.844 1.268 1 95.62 330 ASP A O 1
ATOM 2524 N N . VAL A 1 331 ? 8.641 31.656 0.89 1 95.5 331 VAL A N 1
ATOM 2525 C CA . VAL A 1 331 ? 8.445 31.328 2.301 1 95.5 331 VAL A CA 1
ATOM 2526 C C . VAL A 1 331 ? 9.695 31.719 3.09 1 95.5 331 VAL A C 1
ATOM 2528 O O . VAL A 1 331 ? 9.609 32.344 4.148 1 95.5 331 VAL A O 1
ATOM 2531 N N . ALA A 1 332 ? 10.828 31.344 2.564 1 96.06 332 ALA A N 1
ATOM 2532 C CA . ALA A 1 332 ? 12.094 31.641 3.232 1 96.06 332 ALA A CA 1
ATOM 2533 C C . ALA A 1 332 ? 12.312 33.156 3.369 1 96.06 332 ALA A C 1
ATOM 2535 O O . ALA A 1 332 ? 12.734 33.625 4.426 1 96.06 332 ALA A O 1
ATOM 2536 N N . LEU A 1 333 ? 12.039 33.844 2.367 1 96.38 333 LEU A N 1
ATOM 2537 C CA . LEU A 1 333 ? 12.195 35.312 2.383 1 96.38 333 LEU A CA 1
ATOM 2538 C C . LEU A 1 333 ? 11.234 35.938 3.379 1 96.38 333 LEU A C 1
ATOM 2540 O O . LEU A 1 333 ? 11.602 36.875 4.086 1 96.38 333 LEU A O 1
ATOM 2544 N N . ALA A 1 334 ? 10.016 35.469 3.355 1 95.62 334 ALA A N 1
ATOM 2545 C CA . ALA A 1 334 ? 9.031 35.969 4.312 1 95.62 334 ALA A CA 1
ATOM 2546 C C . ALA A 1 334 ? 9.484 35.719 5.746 1 95.62 334 ALA A C 1
ATOM 2548 O O . ALA A 1 334 ? 9.312 36.594 6.609 1 95.62 334 ALA A O 1
ATOM 2549 N N . ILE A 1 335 ? 10.008 34.562 6.012 1 95.56 335 ILE A N 1
ATOM 2550 C CA . ILE A 1 335 ? 10.508 34.219 7.336 1 95.56 335 ILE A CA 1
ATOM 2551 C C . ILE A 1 335 ? 11.664 35.156 7.711 1 95.56 335 ILE A C 1
ATOM 2553 O O . ILE A 1 335 ? 11.703 35.688 8.82 1 95.56 335 ILE A O 1
ATOM 2557 N N . ALA A 1 336 ? 12.617 35.312 6.816 1 96.06 336 ALA A N 1
ATOM 2558 C CA . ALA A 1 336 ? 13.75 36.219 7.051 1 96.06 336 ALA A CA 1
ATOM 2559 C C . ALA A 1 336 ? 13.289 37.625 7.391 1 96.06 336 ALA A C 1
ATOM 2561 O O . ALA A 1 336 ? 13.812 38.25 8.305 1 96.06 336 ALA A O 1
ATOM 2562 N N . HIS A 1 337 ? 12.328 38.062 6.66 1 96.31 337 HIS A N 1
ATOM 2563 C CA . HIS A 1 337 ? 11.773 39.375 6.887 1 96.31 337 HIS A CA 1
ATOM 2564 C C . HIS A 1 337 ? 11.117 39.469 8.258 1 96.31 337 HIS A C 1
ATOM 2566 O O . HIS A 1 337 ? 11.383 40.406 9.016 1 96.31 337 HIS A O 1
ATOM 2572 N N . ALA A 1 338 ? 10.266 38.562 8.547 1 95.31 338 ALA A N 1
ATOM 2573 C CA . ALA A 1 338 ? 9.539 38.562 9.812 1 95.31 338 ALA A CA 1
ATOM 2574 C C . ALA A 1 338 ? 10.492 38.5 11 1 95.31 338 ALA A C 1
ATOM 2576 O O . ALA A 1 338 ? 10.211 39.062 12.062 1 95.31 338 ALA A O 1
ATOM 2577 N N . MET A 1 339 ? 11.555 37.812 10.836 1 95.5 339 MET A N 1
ATOM 2578 C CA . MET A 1 339 ? 12.516 37.625 11.922 1 95.5 339 MET A CA 1
ATOM 2579 C C . MET A 1 339 ? 13.57 38.719 11.922 1 95.5 339 MET A C 1
ATOM 2581 O O . MET A 1 339 ? 14.492 38.719 12.734 1 95.5 339 MET A O 1
ATOM 2585 N N . GLU A 1 340 ? 13.453 39.594 10.953 1 95.88 340 GLU A N 1
ATOM 2586 C CA . GLU A 1 340 ? 14.367 40.719 10.82 1 95.88 340 GLU A CA 1
ATOM 2587 C C . GLU A 1 340 ? 15.805 40.25 10.648 1 95.88 340 GLU A C 1
ATOM 2589 O O . GLU A 1 340 ? 16.719 40.75 11.312 1 95.88 340 GLU A O 1
ATOM 2594 N N . PHE A 1 341 ? 15.891 39.281 9.898 1 95.94 341 PHE A N 1
ATOM 2595 C CA . PHE A 1 341 ? 17.219 38.812 9.516 1 95.94 341 PHE A CA 1
ATOM 2596 C C . PHE A 1 341 ? 17.844 39.75 8.484 1 95.94 341 PHE A C 1
ATOM 2598 O O . PHE A 1 341 ? 17.266 40 7.422 1 95.94 341 PHE A O 1
ATOM 2605 N N . ASN A 1 342 ? 19.047 40.219 8.719 1 91.75 342 ASN A N 1
ATOM 2606 C CA . ASN A 1 342 ? 19.641 41.25 7.891 1 91.75 342 ASN A CA 1
ATOM 2607 C C . ASN A 1 342 ? 20.641 40.656 6.887 1 91.75 342 ASN A C 1
ATOM 2609 O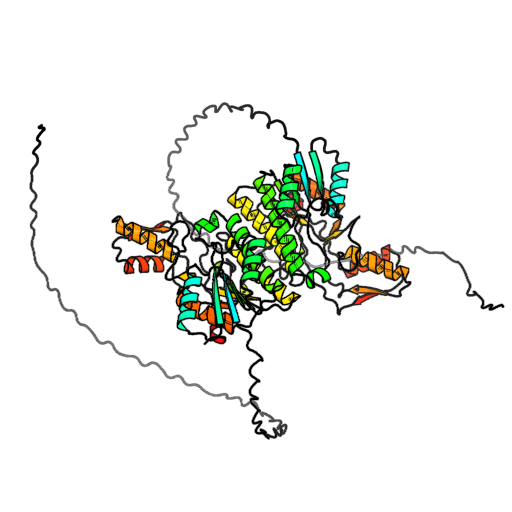 O . ASN A 1 342 ? 21.172 41.375 6.043 1 91.75 342 ASN A O 1
ATOM 2613 N N . GLY A 1 343 ? 20.875 39.375 6.938 1 93.5 343 GLY A N 1
ATOM 2614 C CA . GLY A 1 343 ? 21.766 38.719 5.984 1 93.5 343 GLY A CA 1
ATOM 2615 C C . GLY A 1 343 ? 21.078 38.344 4.691 1 93.5 343 GLY A C 1
ATOM 2616 O O . GLY A 1 343 ? 19.969 38.812 4.398 1 93.5 343 GLY A O 1
ATOM 2617 N N . GLN A 1 344 ? 21.859 37.531 3.895 1 95.69 344 GLN A N 1
ATOM 2618 C CA . GLN A 1 344 ? 21.328 37.094 2.613 1 95.69 344 GLN A CA 1
ATOM 2619 C C . GLN A 1 344 ? 20.688 35.688 2.742 1 95.69 344 GLN A C 1
ATOM 2621 O O . GLN A 1 344 ? 21.203 34.844 3.465 1 95.69 344 GLN A O 1
ATOM 2626 N N . VAL A 1 345 ? 19.531 35.562 2.061 1 96.31 345 VAL A N 1
ATOM 2627 C CA . VAL A 1 345 ? 18.953 34.219 1.918 1 96.31 345 VAL A CA 1
ATOM 2628 C C . VAL A 1 345 ? 19.578 33.5 0.725 1 96.31 345 VAL A C 1
ATOM 2630 O O . VAL A 1 345 ? 19.516 34 -0.405 1 96.31 345 VAL A O 1
ATOM 2633 N N . THR A 1 346 ? 20.266 32.406 0.962 1 96.44 346 THR A N 1
ATOM 2634 C CA . THR A 1 346 ? 20.938 31.656 -0.1 1 96.44 346 THR A CA 1
ATOM 2635 C C . THR A 1 346 ? 20.344 30.25 -0.236 1 96.44 346 THR A C 1
ATOM 2637 O O . THR A 1 346 ? 19.734 29.734 0.699 1 96.44 346 THR A O 1
ATOM 2640 N N . PHE A 1 347 ? 20.484 29.703 -1.421 1 96.19 347 PHE A N 1
ATOM 2641 C CA . PHE A 1 347 ? 19.891 28.406 -1.738 1 96.19 347 PHE A CA 1
ATOM 2642 C C . PHE A 1 347 ? 20.969 27.406 -2.127 1 96.19 347 PHE A C 1
ATOM 2644 O O . PHE A 1 347 ? 21.781 27.672 -3.02 1 96.19 347 PHE A O 1
ATOM 2651 N N . ASP A 1 348 ? 21.062 26.281 -1.441 1 94.69 348 ASP A N 1
ATOM 2652 C CA . ASP A 1 348 ? 22.016 25.219 -1.706 1 94.69 348 ASP A CA 1
ATOM 2653 C C . ASP A 1 348 ? 21.438 24.203 -2.695 1 94.69 348 ASP A C 1
ATOM 2655 O O . ASP A 1 348 ? 20.812 23.219 -2.293 1 94.69 348 ASP A O 1
ATOM 2659 N N . THR A 1 349 ? 21.734 24.281 -3.926 1 93.69 349 THR A N 1
ATOM 2660 C CA . THR A 1 349 ? 21.125 23.5 -5 1 93.69 349 THR A CA 1
ATOM 2661 C C . THR A 1 349 ? 21.719 22.109 -5.062 1 93.69 349 THR A C 1
ATOM 2663 O O . THR A 1 349 ? 21.281 21.266 -5.848 1 93.69 349 THR A O 1
ATOM 2666 N N . THR A 1 350 ? 22.719 21.859 -4.242 1 92.5 350 THR A N 1
ATOM 2667 C CA . THR A 1 350 ? 23.25 20.5 -4.168 1 92.5 350 THR A CA 1
ATOM 2668 C C . THR A 1 350 ? 22.281 19.578 -3.424 1 92.5 350 THR A C 1
ATOM 2670 O O . THR A 1 350 ? 22.375 18.359 -3.525 1 92.5 350 THR A O 1
ATOM 2673 N N . GLN A 1 351 ? 21.391 20.203 -2.674 1 88.81 351 GLN A N 1
ATOM 2674 C CA . GLN A 1 351 ? 20.359 19.453 -1.966 1 88.81 351 GLN A CA 1
ATOM 2675 C C . GLN A 1 351 ? 19.125 19.266 -2.834 1 88.81 351 GLN A C 1
ATOM 2677 O O . GLN A 1 351 ? 18.828 20.109 -3.693 1 88.81 351 GLN A O 1
ATOM 2682 N N . PRO A 1 352 ? 18.406 18.172 -2.625 1 87.38 352 PRO A N 1
ATOM 2683 C CA . PRO A 1 352 ? 17.266 17.875 -3.486 1 87.38 352 PRO A CA 1
ATOM 2684 C C . PRO A 1 352 ? 16.078 18.812 -3.248 1 87.38 352 PRO A C 1
ATOM 2686 O O . PRO A 1 352 ? 15.859 19.25 -2.119 1 87.38 352 PRO A O 1
ATOM 2689 N N . ASP A 1 353 ? 15.242 19.094 -4.289 1 89.75 353 ASP A N 1
ATOM 2690 C CA . ASP A 1 353 ? 14.039 19.906 -4.211 1 89.75 353 ASP A CA 1
ATOM 2691 C C . ASP A 1 353 ? 12.828 19.078 -3.791 1 89.75 353 ASP A C 1
ATOM 2693 O O . ASP A 1 353 ? 11.852 19.609 -3.258 1 89.75 353 ASP A O 1
ATOM 2697 N N . GLY A 1 354 ? 12.93 17.75 -3.959 1 86.62 354 GLY A N 1
ATOM 2698 C CA . GLY A 1 354 ? 11.727 16.953 -3.797 1 86.62 354 GLY A CA 1
ATOM 2699 C C . GLY A 1 354 ? 10.68 17.219 -4.863 1 86.62 354 GLY A C 1
ATOM 2700 O O . GLY A 1 354 ? 11.016 17.484 -6.02 1 86.62 354 GLY A O 1
ATOM 2701 N N . GLN A 1 355 ? 9.43 17.031 -4.535 1 88.5 355 GLN A N 1
ATOM 2702 C CA . GLN A 1 355 ? 8.328 17.266 -5.469 1 88.5 355 GLN A CA 1
ATOM 2703 C C . GLN A 1 355 ? 8.18 18.75 -5.781 1 88.5 355 GLN A C 1
ATOM 2705 O O . GLN A 1 355 ? 8.102 19.578 -4.871 1 88.5 355 GLN A O 1
ATOM 2710 N N . LEU A 1 356 ? 8.078 19.109 -7.047 1 90.94 356 LEU A N 1
ATOM 2711 C CA . LEU A 1 356 ? 8.117 20.516 -7.469 1 90.94 356 LEU A CA 1
ATOM 2712 C C . LEU A 1 356 ? 6.773 21.188 -7.207 1 90.94 356 LEU A C 1
ATOM 2714 O O . LEU A 1 356 ? 6.734 22.359 -6.797 1 90.94 356 LEU A O 1
ATOM 2718 N N . LYS A 1 357 ? 5.801 20.484 -7.566 1 91.56 357 LYS A N 1
ATOM 2719 C CA . LYS A 1 357 ? 4.477 21.078 -7.488 1 91.56 357 LYS A CA 1
ATOM 2720 C C . LYS A 1 357 ? 3.422 20.047 -7.109 1 91.56 357 LYS A C 1
ATOM 2722 O O . LYS A 1 357 ? 3.496 18.891 -7.535 1 91.56 357 LYS A O 1
ATOM 2727 N N . LYS A 1 358 ? 2.434 20.469 -6.281 1 91.31 358 LYS A N 1
ATOM 2728 C CA . LYS A 1 358 ? 1.278 19.641 -5.93 1 91.31 358 LYS A CA 1
ATOM 2729 C C . LYS A 1 358 ? 0.078 20.516 -5.562 1 91.31 358 LYS A C 1
ATOM 2731 O O . LYS A 1 358 ? -0.611 20.25 -4.574 1 91.31 358 LYS A O 1
ATOM 2736 N N . THR A 1 359 ? -0.164 21.484 -6.316 1 92.75 359 THR A N 1
ATOM 2737 C CA . THR A 1 359 ? -1.271 22.422 -6.117 1 92.75 359 THR A CA 1
ATOM 2738 C C . THR A 1 359 ? -2.611 21.703 -6.223 1 92.75 359 THR A C 1
ATOM 2740 O O . THR A 1 359 ? -2.906 21.078 -7.246 1 92.75 359 THR A O 1
ATOM 2743 N N . ALA A 1 360 ? -3.352 21.797 -5.184 1 95.25 360 ALA A N 1
ATOM 2744 C CA . ALA A 1 360 ? -4.633 21.109 -5.121 1 95.25 360 ALA A CA 1
ATOM 2745 C C . ALA A 1 360 ? -5.797 22.094 -5.125 1 95.25 360 ALA A C 1
ATOM 2747 O O . ALA A 1 360 ? -5.66 23.234 -4.645 1 95.25 360 ALA A O 1
ATOM 2748 N N . THR A 1 361 ? -6.922 21.703 -5.688 1 94.19 361 THR A N 1
ATOM 2749 C CA . THR A 1 361 ? -8.141 22.5 -5.66 1 94.19 361 THR A CA 1
ATOM 2750 C C . THR A 1 361 ? -8.938 22.219 -4.391 1 94.19 361 THR A C 1
ATOM 2752 O O . THR A 1 361 ? -8.891 21.125 -3.846 1 94.19 361 THR A O 1
ATOM 2755 N N . ASN A 1 362 ? -9.656 23.203 -3.891 1 93.56 362 ASN A N 1
ATOM 2756 C CA . ASN A 1 362 ? -10.57 23.031 -2.768 1 93.56 362 ASN A CA 1
ATOM 2757 C C . ASN A 1 362 ? -12.031 23.109 -3.215 1 93.56 362 ASN A C 1
ATOM 2759 O O . ASN A 1 362 ? -12.906 23.438 -2.416 1 93.56 362 ASN A O 1
ATOM 2763 N N . ALA A 1 363 ? -12.258 22.875 -4.445 1 93.69 363 ALA A N 1
ATOM 2764 C CA . ALA A 1 363 ? -13.594 23.031 -5.016 1 93.69 363 ALA A CA 1
ATOM 2765 C C . ALA A 1 363 ? -14.609 22.156 -4.281 1 93.69 363 ALA A C 1
ATOM 2767 O O . ALA A 1 363 ? -15.703 22.625 -3.936 1 93.69 363 ALA A O 1
ATOM 2768 N N . LYS A 1 364 ? -14.32 20.938 -4.031 1 94.69 364 LYS A N 1
ATOM 2769 C CA . LYS A 1 364 ? -15.234 20.047 -3.338 1 94.69 364 LYS A CA 1
ATOM 2770 C C . LYS A 1 364 ? -15.508 20.516 -1.914 1 94.69 364 LYS A C 1
ATOM 2772 O O . LYS A 1 364 ? -16.641 20.484 -1.449 1 94.69 364 LYS A O 1
ATOM 2777 N N . LEU A 1 365 ? -14.477 20.938 -1.212 1 95.19 365 LEU A N 1
ATOM 2778 C CA . LEU A 1 365 ? -14.625 21.453 0.146 1 95.19 365 LEU A CA 1
ATOM 2779 C C . LEU A 1 365 ? -15.57 22.641 0.173 1 95.19 365 LEU A C 1
ATOM 2781 O O . LEU A 1 365 ? -16.453 22.719 1.029 1 95.19 365 LEU A O 1
ATOM 2785 N N . ARG A 1 366 ? -15.367 23.547 -0.772 1 93.81 366 ARG A N 1
ATOM 2786 C CA . ARG A 1 366 ? -16.172 24.766 -0.832 1 93.81 366 ARG A CA 1
ATOM 2787 C C . ARG A 1 366 ? -17.641 24.438 -1.096 1 93.81 366 ARG A C 1
ATOM 2789 O O . ARG A 1 366 ? -18.531 25.156 -0.628 1 93.81 366 ARG A O 1
ATOM 2796 N N . GLN A 1 367 ? -17.859 23.391 -1.802 1 93.31 367 GLN A N 1
ATOM 2797 C CA . GLN A 1 367 ? -19.219 22.953 -2.057 1 93.31 367 GLN A CA 1
ATOM 2798 C C . GLN A 1 367 ? -19.859 22.375 -0.793 1 93.31 367 GLN A C 1
ATOM 2800 O O . GLN A 1 367 ? -21.047 22.594 -0.541 1 93.31 367 GLN A O 1
ATOM 2805 N N . LEU A 1 368 ? -19.094 21.719 0.017 1 93.06 368 LEU A N 1
ATOM 2806 C CA . LEU A 1 368 ? -19.609 21.016 1.189 1 93.06 368 LEU A CA 1
ATOM 2807 C C . LEU A 1 368 ? -19.641 21.953 2.402 1 93.06 368 LEU A C 1
ATOM 2809 O O . LEU A 1 368 ? -20.484 21.781 3.289 1 93.06 368 LEU A O 1
ATOM 2813 N N . HIS A 1 369 ? -18.609 22.844 2.469 1 88.06 369 HIS A N 1
ATOM 2814 C CA . HIS A 1 369 ? -18.438 23.766 3.592 1 88.06 369 HIS A CA 1
ATOM 2815 C C . HIS A 1 369 ? -18.109 25.172 3.107 1 88.06 369 HIS A C 1
ATOM 2817 O O . HIS A 1 369 ? -16.969 25.625 3.246 1 88.06 369 HIS A O 1
ATOM 2823 N N . PRO A 1 370 ? -19.156 25.844 2.627 1 78.44 370 PRO A N 1
ATOM 2824 C CA . PRO A 1 370 ? -18.938 27.188 2.061 1 78.44 370 PRO A CA 1
ATOM 2825 C C . PRO A 1 370 ? -18.469 28.203 3.1 1 78.44 370 PRO A C 1
ATOM 2827 O O . PRO A 1 370 ? -18.797 28.078 4.281 1 78.44 370 PRO A O 1
ATOM 2830 N N . MET B 1 1 ? -48.125 -58.5 3.883 1 16.23 1 MET B N 1
ATOM 2831 C CA . MET B 1 1 ? -49.125 -58.781 2.875 1 16.23 1 MET B CA 1
ATOM 2832 C C . MET B 1 1 ? -48.906 -57.969 1.606 1 16.23 1 MET B C 1
ATOM 2834 O O . MET B 1 1 ? -48.156 -57 1.614 1 16.23 1 MET B O 1
ATOM 2838 N N . GLN B 1 2 ? -50.031 -57.5 0.897 1 15.09 2 GLN B N 1
ATOM 2839 C CA . GLN B 1 2 ? -50.719 -57.75 -0.371 1 15.09 2 GLN B CA 1
ATOM 2840 C C . GLN B 1 2 ? -50.375 -56.656 -1.38 1 15.09 2 GLN B C 1
ATOM 2842 O O . GLN B 1 2 ? -50.312 -56.906 -2.582 1 15.09 2 GLN B O 1
ATOM 2847 N N . PHE B 1 3 ? -50.656 -55.406 -1.196 1 15.3 3 PHE B N 1
ATOM 2848 C CA . PHE B 1 3 ? -51.656 -54.875 -2.094 1 15.3 3 PHE B CA 1
ATOM 2849 C C . PHE B 1 3 ? -51.156 -54.812 -3.525 1 15.3 3 PHE B C 1
ATOM 2851 O O . PHE B 1 3 ? -49.938 -54.781 -3.752 1 15.3 3 PHE B O 1
ATOM 2858 N N . CYS B 1 4 ? -51.875 -54.125 -4.414 1 15.57 4 CYS B N 1
ATOM 2859 C CA . CYS B 1 4 ? -52.688 -54.219 -5.621 1 15.57 4 CYS B CA 1
ATOM 2860 C C . CYS B 1 4 ? -51.875 -53.906 -6.863 1 15.57 4 CYS B C 1
ATOM 2862 O O . CYS B 1 4 ? -50.781 -53.312 -6.77 1 15.57 4 CYS B O 1
ATOM 2864 N N . SER B 1 5 ? -52.5 -53.438 -8 1 14.81 5 SER B N 1
ATOM 2865 C CA . SER B 1 5 ? -53.094 -53.812 -9.273 1 14.81 5 SER B CA 1
ATOM 2866 C C . SER B 1 5 ? -52.375 -53.156 -10.445 1 14.81 5 SER B C 1
ATOM 2868 O O . SER B 1 5 ? -52 -53.844 -11.406 1 14.81 5 SER B O 1
ATOM 2870 N N . SER B 1 6 ? -52.688 -51.906 -10.75 1 15.95 6 SER B N 1
ATOM 2871 C CA . SER B 1 6 ? -53.438 -51.625 -11.969 1 15.95 6 SER B CA 1
ATOM 2872 C C . SER B 1 6 ? -52.531 -51.625 -13.195 1 15.95 6 SER B C 1
ATOM 2874 O O . SER B 1 6 ? -51.312 -51.406 -13.086 1 15.95 6 SER B O 1
ATOM 2876 N N . VAL B 1 7 ? -53.031 -51.75 -14.594 1 15.92 7 VAL B N 1
ATOM 2877 C CA . VAL B 1 7 ? -53.188 -52.344 -15.914 1 15.92 7 VAL B CA 1
ATOM 2878 C C . VAL B 1 7 ? -52.531 -51.469 -16.969 1 15.92 7 VAL B C 1
ATOM 2880 O O . VAL B 1 7 ? -51.781 -51.969 -17.812 1 15.92 7 VAL B O 1
ATOM 2883 N N . THR B 1 8 ? -53.031 -50.281 -17.297 1 14.18 8 THR B N 1
ATOM 2884 C CA . THR B 1 8 ? -53.688 -50.094 -18.578 1 14.18 8 THR B CA 1
ATOM 2885 C C . THR B 1 8 ? -52.688 -50 -19.719 1 14.18 8 THR B C 1
ATOM 2887 O O . THR B 1 8 ? -51.469 -49.906 -19.469 1 14.18 8 THR B O 1
ATOM 2890 N N . LYS B 1 9 ? -52.844 -48.719 -20.531 1 15.39 9 LYS B N 1
ATOM 2891 C CA . LYS B 1 9 ? -53.438 -48.5 -21.844 1 15.39 9 LYS B CA 1
ATOM 2892 C C . LYS B 1 9 ? -52.438 -48.719 -22.953 1 15.39 9 LYS B C 1
ATOM 2894 O O . LYS B 1 9 ? -51.2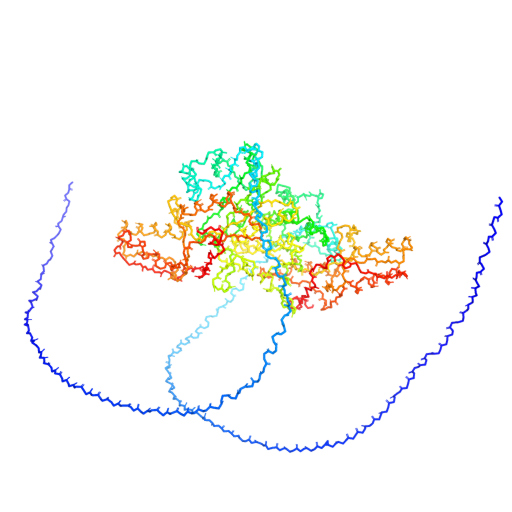19 -48.594 -22.734 1 15.39 9 LYS B O 1
ATOM 2899 N N . GLY B 1 10 ? -52.781 -48.562 -24.266 1 14.77 10 GLY B N 1
ATOM 2900 C CA . GLY B 1 10 ? -52.844 -49.156 -25.594 1 14.77 10 GLY B CA 1
ATOM 2901 C C . GLY B 1 10 ? -51.719 -48.719 -26.5 1 14.77 10 GLY B C 1
ATOM 2902 O O . GLY B 1 10 ? -50.781 -49.5 -26.781 1 14.77 10 GLY B O 1
ATOM 2903 N N . SER B 1 11 ? -52 -47.719 -27.484 1 14.95 11 SER B N 1
ATOM 2904 C CA . SER B 1 11 ? -52.25 -47.906 -28.922 1 14.95 11 SER B CA 1
ATOM 2905 C C . SER B 1 11 ? -50.969 -47.719 -29.719 1 14.95 11 SER B C 1
ATOM 2907 O O . SER B 1 11 ? -49.969 -47.219 -29.188 1 14.95 11 SER B O 1
ATOM 2909 N N . THR B 1 12 ? -51.062 -46.938 -31.047 1 15.03 12 THR B N 1
ATOM 2910 C CA . THR B 1 12 ? -51.094 -47.344 -32.438 1 15.03 12 THR B CA 1
ATOM 2911 C C . THR B 1 12 ? -49.844 -46.938 -33.156 1 15.03 12 THR B C 1
ATOM 2913 O O . THR B 1 12 ? -49.188 -47.75 -33.844 1 15.03 12 THR B O 1
ATOM 2916 N N . HIS B 1 13 ? -49.562 -45.562 -33.438 1 15.28 13 HIS B N 1
ATOM 2917 C CA . HIS B 1 13 ? -49.594 -45.156 -34.844 1 15.28 13 HIS B CA 1
ATOM 2918 C C . HIS B 1 13 ? -48.312 -45.5 -35.562 1 15.28 13 HIS B C 1
ATOM 2920 O O . HIS B 1 13 ? -47.25 -45.562 -34.906 1 15.28 13 HIS B O 1
ATOM 2926 N N . SER B 1 14 ? -48.281 -45.594 -37 1 15.12 14 SER B N 1
ATOM 2927 C CA . SER B 1 14 ? -47.875 -46.312 -38.219 1 15.12 14 SER B CA 1
ATOM 2928 C C . SER B 1 14 ? -46.656 -45.625 -38.875 1 15.12 14 SER B C 1
ATOM 2930 O O . SER B 1 14 ? -45.75 -46.312 -39.312 1 15.12 14 SER B O 1
ATOM 2932 N N . GLY B 1 15 ? -46.594 -44.281 -39.031 1 15.39 15 GLY B N 1
ATOM 2933 C CA . GLY B 1 15 ? -46.5 -43.906 -40.438 1 15.39 15 GLY B CA 1
ATOM 2934 C C . GLY B 1 15 ? -45.125 -44.219 -41.031 1 15.39 15 GLY B C 1
ATOM 2935 O O . GLY B 1 15 ? -44.125 -44.125 -40.344 1 15.39 15 GLY B O 1
ATOM 2936 N N . THR B 1 16 ? -45.031 -44.781 -42.312 1 15.27 16 THR B N 1
ATOM 2937 C CA . THR B 1 16 ? -44.25 -45.562 -43.281 1 15.27 16 THR B CA 1
ATOM 2938 C C . THR B 1 16 ? -43.219 -44.688 -43.969 1 15.27 16 THR B C 1
ATOM 2940 O O . THR B 1 16 ? -42.062 -45.094 -44.125 1 15.27 16 THR B O 1
ATOM 2943 N N . HIS B 1 17 ? -43.656 -43.531 -44.594 1 14.84 17 HIS B N 1
ATOM 2944 C CA . HIS B 1 17 ? -43.531 -43.562 -46.062 1 14.84 17 HIS B CA 1
ATOM 2945 C C . HIS B 1 17 ? -42.062 -43.5 -46.469 1 14.84 17 HIS B C 1
ATOM 2947 O O . HIS B 1 17 ? -41.219 -43.062 -45.688 1 14.84 17 HIS B O 1
ATOM 2953 N N . GLY B 1 18 ? -41.844 -43.531 -47.875 1 14.69 18 GLY B N 1
ATOM 2954 C CA . GLY B 1 18 ? -41.094 -44.156 -48.969 1 14.69 18 GLY B CA 1
ATOM 2955 C C . GLY B 1 18 ? -39.844 -43.375 -49.344 1 14.69 18 GLY B C 1
ATOM 2956 O O . GLY B 1 18 ? -38.719 -43.781 -49 1 14.69 18 GLY B O 1
ATOM 2957 N N . LEU B 1 19 ? -39.875 -42.656 -50.594 1 14.88 19 LEU B N 1
ATOM 2958 C CA . LEU B 1 19 ? -39.281 -43 -51.906 1 14.88 19 LEU B CA 1
ATOM 2959 C C . LEU B 1 19 ? -37.969 -42.281 -52.094 1 14.88 19 LEU B C 1
ATOM 2961 O O . LEU B 1 19 ? -37.688 -41.312 -51.406 1 14.88 19 LEU B O 1
ATOM 2965 N N . GLU B 1 20 ? -37.719 -41.75 -53.438 1 14.18 20 GLU B N 1
ATOM 2966 C CA . GLU B 1 20 ? -36.875 -42.031 -54.594 1 14.18 20 GLU B CA 1
ATOM 2967 C C . GLU B 1 20 ? -35.812 -40.969 -54.781 1 14.18 20 GLU B C 1
ATOM 2969 O O . GLU B 1 20 ? -34.625 -41.281 -54.875 1 14.18 20 GLU B O 1
ATOM 2974 N N . ILE B 1 21 ? -36.094 -39.875 -55.75 1 13.99 21 ILE B N 1
ATOM 2975 C CA . ILE B 1 21 ? -35.594 -39.875 -57.125 1 13.99 21 ILE B CA 1
ATOM 2976 C C . ILE B 1 21 ? -34.25 -39.125 -57.188 1 13.99 21 ILE B C 1
ATOM 2978 O O . ILE B 1 21 ? -33.25 -39.656 -57.688 1 13.99 21 ILE B O 1
ATOM 2982 N N . LEU B 1 22 ? -34.25 -37.781 -57.906 1 14.53 22 LEU B N 1
ATOM 2983 C CA . LEU B 1 22 ? -33.75 -37.469 -59.25 1 14.53 22 LEU B CA 1
ATOM 2984 C C . LEU B 1 22 ? -32.375 -36.812 -59.188 1 14.53 22 LEU B C 1
ATOM 2986 O O . LEU B 1 22 ? -32.031 -36.219 -58.188 1 14.53 22 LEU B O 1
ATOM 2990 N N . HIS B 1 23 ? -31.531 -36.844 -60.438 1 14.62 23 HIS B N 1
ATOM 2991 C CA . HIS B 1 23 ? -30.297 -36.906 -61.188 1 14.62 23 HIS B CA 1
ATOM 2992 C C . HIS B 1 23 ? -29.703 -35.5 -61.406 1 14.62 23 HIS B C 1
ATOM 2994 O O . HIS B 1 23 ? -28.531 -35.375 -61.781 1 14.62 23 HIS B O 1
ATOM 3000 N N . CYS B 1 24 ? -30.453 -34.312 -61.312 1 14.35 24 CYS B N 1
ATOM 3001 C CA . CYS B 1 24 ? -30.25 -33.469 -62.469 1 14.35 24 CYS B CA 1
ATOM 3002 C C . CYS B 1 24 ? -28.797 -33.031 -62.594 1 14.35 24 CYS B C 1
ATOM 3004 O O . CYS B 1 24 ? -28.125 -32.812 -61.562 1 14.35 24 CYS B O 1
ATOM 3006 N N . SER B 1 25 ? -28.469 -32.469 -63.875 1 14.62 25 SER B N 1
ATOM 3007 C CA . SER B 1 25 ? -27.547 -32.406 -65 1 14.62 25 SER B CA 1
ATOM 3008 C C . SER B 1 25 ? -26.438 -31.391 -64.75 1 14.62 25 SER B C 1
ATOM 3010 O O . SER B 1 25 ? -26.5 -30.609 -63.844 1 14.62 25 SER B O 1
ATOM 3012 N N . GLN B 1 26 ? -26.062 -30.578 -65.938 1 14.23 26 GLN B N 1
ATOM 3013 C CA . GLN B 1 26 ? -24.969 -30.516 -66.875 1 14.23 26 GLN B CA 1
ATOM 3014 C C . GLN B 1 26 ? -24.125 -29.266 -66.688 1 14.23 26 GLN B C 1
ATOM 3016 O O . GLN B 1 26 ? -22.891 -29.328 -66.75 1 14.23 26 GLN B O 1
ATOM 3021 N N . VAL B 1 27 ? -24.703 -27.938 -66.688 1 14.79 27 VAL B N 1
ATOM 3022 C CA . VAL B 1 27 ? -24.266 -27.094 -67.812 1 14.79 27 VAL B CA 1
ATOM 3023 C C . VAL B 1 27 ? -22.844 -26.594 -67.5 1 14.79 27 VAL B C 1
ATOM 3025 O O . VAL B 1 27 ? -22.469 -26.344 -66.375 1 14.79 27 VAL B O 1
ATOM 3028 N N . LEU B 1 28 ? -22.094 -26.156 -68.688 1 15.09 28 LEU B N 1
ATOM 3029 C CA . LEU B 1 28 ? -20.797 -26.188 -69.375 1 15.09 28 LEU B CA 1
ATOM 3030 C C . LEU B 1 28 ? -19.969 -24.938 -69.062 1 15.09 28 LEU B C 1
ATOM 3032 O O . LEU B 1 28 ? -18.797 -25.047 -68.688 1 15.09 28 LEU B O 1
ATOM 3036 N N . PRO B 1 29 ? -20.438 -23.594 -69.5 1 15.34 29 PRO B N 1
ATOM 3037 C CA . PRO B 1 29 ? -19.609 -23.078 -70.562 1 15.34 29 PRO B CA 1
ATOM 3038 C C . PRO B 1 29 ? -18.312 -22.438 -70.062 1 15.34 29 PRO B C 1
ATOM 3040 O O . PRO B 1 29 ? -18.141 -22.234 -68.875 1 15.34 29 PRO B O 1
ATOM 3043 N N . GLY B 1 30 ? -17.969 -21.188 -70.875 1 15.05 30 GLY B N 1
ATOM 3044 C CA . GLY B 1 30 ? -16.922 -20.828 -71.812 1 15.05 30 GLY B CA 1
ATOM 3045 C C . GLY B 1 30 ? -15.789 -20.047 -71.188 1 15.05 30 GLY B C 1
ATOM 3046 O O . GLY B 1 30 ? -15.891 -19.641 -70 1 15.05 30 GLY B O 1
ATOM 3047 N N . PRO B 1 31 ? -14.922 -19.422 -72.062 1 14.89 31 PRO B N 1
ATOM 3048 C CA . PRO B 1 31 ? -13.469 -19.266 -72.25 1 14.89 31 PRO B CA 1
ATOM 3049 C C . PRO B 1 31 ? -12.93 -18 -71.562 1 14.89 31 PRO B C 1
ATOM 3051 O O . PRO B 1 31 ? -11.805 -18 -71.062 1 14.89 31 PRO B O 1
ATOM 3054 N N . ARG B 1 32 ? -13.758 -16.75 -71.625 1 15.7 32 ARG B N 1
ATOM 3055 C CA . ARG B 1 32 ? -13.219 -15.648 -72.375 1 15.7 32 ARG B CA 1
ATOM 3056 C C . ARG B 1 32 ? -11.914 -15.133 -71.812 1 15.7 32 ARG B C 1
ATOM 3058 O O . ARG B 1 32 ? -11.703 -15.211 -70.562 1 15.7 32 ARG B O 1
ATOM 3065 N N . THR B 1 33 ? -11.047 -14.391 -72.562 1 15.04 33 THR B N 1
ATOM 3066 C CA . THR B 1 33 ? -9.711 -14.109 -73.062 1 15.04 33 THR B CA 1
ATOM 3067 C C . THR B 1 33 ? -9.055 -12.984 -72.312 1 15.04 33 THR B C 1
ATOM 3069 O O . THR B 1 33 ? -7.922 -13.133 -71.812 1 15.04 33 THR B O 1
ATOM 3072 N N . PRO B 1 34 ? -9.094 -11.578 -72.812 1 14.99 34 PRO B N 1
ATOM 3073 C CA . PRO B 1 34 ? -7.922 -11.078 -73.5 1 14.99 34 PRO B CA 1
ATOM 3074 C C . PRO B 1 34 ? -6.992 -10.25 -72.625 1 14.99 34 PRO B C 1
ATOM 3076 O O . PRO B 1 34 ? -5.785 -10.5 -72.625 1 14.99 34 PRO B O 1
ATOM 3079 N N . ILE B 1 35 ? -7.277 -8.758 -72.5 1 15.37 35 ILE B N 1
ATOM 3080 C CA . ILE B 1 35 ? -6.582 -7.723 -73.25 1 15.37 35 ILE B CA 1
ATOM 3081 C C . ILE B 1 35 ? -5.488 -7.098 -72.375 1 15.37 35 ILE B C 1
ATOM 3083 O O . ILE B 1 35 ? -5.633 -7 -71.188 1 15.37 35 ILE B O 1
ATOM 3087 N N . VAL B 1 36 ? -4.477 -6.285 -73.062 1 15.29 36 VAL B N 1
ATOM 3088 C CA . VAL B 1 36 ? -3.068 -5.977 -73.312 1 15.29 36 VAL B CA 1
ATOM 3089 C C . VAL B 1 36 ? -2.666 -4.746 -72.5 1 15.29 36 VAL B C 1
ATOM 3091 O O . VAL B 1 36 ? -1.484 -4.547 -72.188 1 15.29 36 VAL B O 1
ATOM 3094 N N . GLY B 1 37 ? -3.543 -3.811 -71.875 1 14.89 37 GLY B N 1
ATOM 3095 C CA . GLY B 1 37 ? -3.109 -2.521 -72.438 1 14.89 37 GLY B CA 1
ATOM 3096 C C . GLY B 1 37 ? -1.776 -2.072 -71.812 1 14.89 37 GLY B C 1
ATOM 3097 O O . GLY B 1 37 ? -1.332 -2.578 -70.812 1 14.89 37 GLY B O 1
ATOM 3098 N N . ARG B 1 38 ? -1.314 -0.724 -72.25 1 15.57 38 ARG B N 1
ATOM 3099 C CA . ARG B 1 38 ? -0.146 -0.056 -72.812 1 15.57 38 ARG B CA 1
ATOM 3100 C C . ARG B 1 38 ? 0.809 0.398 -71.75 1 15.57 38 ARG B C 1
ATOM 3102 O O . ARG B 1 38 ? 0.405 0.561 -70.562 1 15.57 38 ARG B O 1
ATOM 3109 N N . VAL B 1 39 ? 1.994 0.904 -72.188 1 14.95 39 VAL B N 1
ATOM 3110 C CA . VAL B 1 39 ? 3.451 0.949 -72.25 1 14.95 39 VAL B CA 1
ATOM 3111 C C . VAL B 1 39 ? 3.938 2.133 -71.375 1 14.95 39 VAL B C 1
ATOM 3113 O O . VAL B 1 39 ? 5.02 2.082 -70.812 1 14.95 39 VAL B O 1
ATOM 3116 N N . LEU B 1 40 ? 3.133 3.299 -71.125 1 15.33 40 LEU B N 1
ATOM 3117 C CA . LEU B 1 40 ? 3.922 4.441 -71.562 1 15.33 40 LEU B CA 1
ATOM 3118 C C . LEU B 1 40 ? 5.098 4.691 -70.625 1 15.33 40 LEU B C 1
ATOM 3120 O O . LEU B 1 40 ? 5.023 4.371 -69.438 1 15.33 40 LEU B O 1
ATOM 3124 N N . THR B 1 41 ? 6.109 5.523 -71.062 1 15.12 41 THR B N 1
ATOM 3125 C CA . THR B 1 41 ? 7.547 5.66 -71.25 1 15.12 41 THR B CA 1
ATOM 3126 C C . THR B 1 41 ? 8.164 6.469 -70.125 1 15.12 41 THR B C 1
ATOM 3128 O O . THR B 1 41 ? 9.227 6.105 -69.625 1 15.12 41 THR B O 1
ATOM 3131 N N . PRO B 1 42 ? 7.766 7.852 -69.875 1 15.02 42 PRO B N 1
ATOM 3132 C CA . PRO B 1 42 ? 8.875 8.727 -70.25 1 15.02 42 PRO B CA 1
ATOM 3133 C C . PRO B 1 42 ? 9.961 8.812 -69.188 1 15.02 42 PRO B C 1
ATOM 3135 O O . PRO B 1 42 ? 9.727 8.438 -68 1 15.02 42 PRO B O 1
ATOM 3138 N N . GLN B 1 43 ? 10.789 9.961 -69.25 1 14.85 43 GLN B N 1
ATOM 3139 C CA . GLN B 1 43 ? 12.203 10.305 -69.438 1 14.85 43 GLN B CA 1
ATOM 3140 C C . GLN B 1 43 ? 12.844 10.625 -68.062 1 14.85 43 GLN B C 1
ATOM 3142 O O . GLN B 1 43 ? 13.836 9.992 -67.688 1 14.85 43 GLN B O 1
ATOM 3147 N N . SER B 1 44 ? 13.438 11.945 -67.938 1 15.16 44 SER B N 1
ATOM 3148 C CA . SER B 1 44 ? 14.852 12.289 -68 1 15.16 44 SER B CA 1
ATOM 3149 C C . SER B 1 44 ? 15.422 12.562 -66.625 1 15.16 44 SER B C 1
ATOM 3151 O O . SER B 1 44 ? 16.469 12.039 -66.25 1 15.16 44 SER B O 1
ATOM 3153 N N . MET B 1 45 ? 15.07 13.805 -65.875 1 16.73 45 MET B N 1
ATOM 3154 C CA . MET B 1 45 ? 16.141 14.797 -65.75 1 16.73 45 MET B CA 1
ATOM 3155 C C . MET B 1 45 ? 16.875 14.625 -64.438 1 16.73 45 MET B C 1
ATOM 3157 O O . MET B 1 45 ? 16.297 14.758 -63.344 1 16.73 45 MET B O 1
ATOM 3161 N N . ILE B 1 46 ? 18 13.961 -64.375 1 16.81 46 ILE B N 1
ATOM 3162 C CA . ILE B 1 46 ? 18.844 13.391 -63.312 1 16.81 46 ILE B CA 1
ATOM 3163 C C . ILE B 1 46 ? 19.594 14.5 -62.594 1 16.81 46 ILE B C 1
ATOM 3165 O O . ILE B 1 46 ? 20.812 14.633 -62.75 1 16.81 46 ILE B O 1
ATOM 3169 N N . MET B 1 47 ? 18.922 15.688 -62.312 1 17.14 47 MET B N 1
ATOM 3170 C CA . MET B 1 47 ? 19.969 16.688 -62.125 1 17.14 47 MET B CA 1
ATOM 3171 C C . MET B 1 47 ? 20.922 16.266 -61 1 17.14 47 MET B C 1
ATOM 3173 O O . MET B 1 47 ? 20.484 15.859 -59.938 1 17.14 47 MET B O 1
ATOM 3177 N N . ARG B 1 48 ? 22.234 16.344 -61.25 1 16.25 48 ARG B N 1
ATOM 3178 C CA . ARG B 1 48 ? 23.531 15.828 -60.844 1 16.25 48 ARG B CA 1
ATOM 3179 C C . ARG B 1 48 ? 24.016 16.516 -59.562 1 16.25 48 ARG B C 1
ATOM 3181 O O . ARG B 1 48 ? 25.172 16.359 -59.156 1 16.25 48 ARG B O 1
ATOM 3188 N N . GLN B 1 49 ? 23.109 17.109 -58.781 1 17.84 49 GLN B N 1
ATOM 3189 C CA . GLN B 1 49 ? 23.891 18.156 -58.094 1 17.84 49 GLN B CA 1
ATOM 3190 C C . GLN B 1 49 ? 25.062 17.547 -57.344 1 17.84 49 GLN B C 1
ATOM 3192 O O . GLN B 1 49 ? 24.984 16.438 -56.844 1 17.84 49 GLN B O 1
ATOM 3197 N N . PRO B 1 50 ? 26.203 18.344 -57.219 1 17 50 PRO B N 1
ATOM 3198 C CA . PRO B 1 50 ? 27.656 18.156 -57.156 1 17 50 PRO B CA 1
ATOM 3199 C C . PRO B 1 50 ? 28.109 17.484 -55.875 1 17 50 PRO B C 1
ATOM 3201 O O . PRO B 1 50 ? 27.328 17.391 -54.906 1 17 50 PRO B O 1
ATOM 3204 N N . LEU B 1 51 ? 29.438 17.703 -55.531 1 17.23 51 LEU B N 1
ATOM 3205 C CA . LEU B 1 51 ? 30.703 17.062 -55.188 1 17.23 51 LEU B CA 1
ATOM 3206 C C . LEU B 1 51 ? 30.859 16.953 -53.688 1 17.23 51 LEU B C 1
ATOM 3208 O O . LEU B 1 51 ? 30.609 17.922 -52.969 1 17.23 51 LEU B O 1
ATOM 3212 N N . GLN B 1 52 ? 31.094 15.719 -53.094 1 17.72 52 GLN B N 1
ATOM 3213 C CA . GLN B 1 52 ? 31.203 14.945 -51.844 1 17.72 52 GLN B CA 1
ATOM 3214 C C . GLN B 1 52 ? 32.5 15.273 -51.125 1 17.72 52 GLN B C 1
ATOM 3216 O O . GLN B 1 52 ? 33.562 14.68 -51.375 1 17.72 52 GLN B O 1
ATOM 3221 N N . GLN B 1 53 ? 32.875 16.609 -51.031 1 18.42 53 GLN B N 1
ATOM 3222 C CA . GLN B 1 53 ? 34.281 16.719 -50.625 1 18.42 53 GLN B CA 1
ATOM 3223 C C . GLN B 1 53 ? 34.562 15.898 -49.375 1 18.42 53 GLN B C 1
ATOM 3225 O O . GLN B 1 53 ? 33.844 16.016 -48.375 1 18.42 53 GLN B O 1
ATOM 3230 N N . SER B 1 54 ? 35.344 14.766 -49.5 1 18.56 54 SER B N 1
ATOM 3231 C CA . SER B 1 54 ? 35.719 13.602 -48.688 1 18.56 54 SER B CA 1
ATOM 3232 C C . SER B 1 54 ? 36.688 13.984 -47.594 1 18.56 54 SER B C 1
ATOM 3234 O O . SER B 1 54 ? 37.906 13.961 -47.781 1 18.56 54 SER B O 1
ATOM 3236 N N . LEU B 1 55 ? 36.438 15.102 -46.812 1 19.56 55 LEU B N 1
ATOM 3237 C CA . LEU B 1 55 ? 37.562 15.469 -45.938 1 19.56 55 LEU B CA 1
ATOM 3238 C C . LEU B 1 55 ? 38.094 14.25 -45.188 1 19.56 55 LEU B C 1
ATOM 3240 O O . LEU B 1 55 ? 37.344 13.57 -44.5 1 19.56 55 LEU B O 1
ATOM 3244 N N . ARG B 1 56 ? 39.281 13.695 -45.562 1 18.53 56 ARG B N 1
ATOM 3245 C CA . ARG B 1 56 ? 40.094 12.516 -45.344 1 18.53 56 ARG B CA 1
ATOM 3246 C C . ARG B 1 56 ? 40.688 12.523 -43.938 1 18.53 56 ARG B C 1
ATOM 3248 O O . ARG B 1 56 ? 41.688 13.203 -43.656 1 18.53 56 ARG B O 1
ATOM 3255 N N . PHE B 1 57 ? 39.969 13.062 -42.844 1 21.38 57 PHE B N 1
ATOM 3256 C CA . PHE B 1 57 ? 40.875 13.188 -41.719 1 21.38 57 PHE B CA 1
ATOM 3257 C C . PHE B 1 57 ? 41.5 11.844 -41.375 1 21.38 57 PHE B C 1
ATOM 3259 O O . PHE B 1 57 ? 40.844 10.812 -41.406 1 21.38 57 PHE B O 1
ATOM 3266 N N . PRO B 1 58 ? 42.844 11.703 -41.469 1 22.14 58 PRO B N 1
ATOM 3267 C CA . PRO B 1 58 ? 43.656 10.484 -41.469 1 22.14 58 PRO B CA 1
ATOM 3268 C C . PRO B 1 58 ? 43.531 9.719 -40.156 1 22.14 58 PRO B C 1
ATOM 3270 O O . PRO B 1 58 ? 43.906 10.234 -39.094 1 22.14 58 PRO B O 1
ATOM 3273 N N . LEU B 1 59 ? 42.312 9.219 -39.781 1 20.8 59 LEU B N 1
ATOM 3274 C CA . LEU B 1 59 ? 42.125 8.586 -38.5 1 20.8 59 LEU B CA 1
ATOM 3275 C C . LEU B 1 59 ? 43.062 7.387 -38.344 1 20.8 59 LEU B C 1
ATOM 3277 O O . LEU B 1 59 ? 42.875 6.371 -39.031 1 20.8 59 LEU B O 1
ATOM 3281 N N . ALA B 1 60 ? 44.406 7.699 -38.281 1 22.41 60 ALA B N 1
ATOM 3282 C CA . ALA B 1 60 ? 45.344 6.574 -38.188 1 22.41 60 ALA B CA 1
ATOM 3283 C C . ALA B 1 60 ? 44.938 5.645 -37.031 1 22.41 60 ALA B C 1
ATOM 3285 O O . ALA B 1 60 ? 45 6.027 -35.875 1 22.41 60 ALA B O 1
ATOM 3286 N N . VAL B 1 61 ? 43.906 4.832 -37.219 1 22.17 61 VAL B N 1
ATOM 3287 C CA . VAL B 1 61 ? 43.344 3.832 -36.312 1 22.17 61 VAL B CA 1
ATOM 3288 C C . VAL B 1 61 ? 44.438 2.781 -36 1 22.17 61 VAL B C 1
ATOM 3290 O O . VAL B 1 61 ? 44.812 2.004 -36.875 1 22.17 61 VAL B O 1
ATOM 3293 N N . SER B 1 62 ? 45.625 3.312 -35.469 1 22.56 62 SER B N 1
ATOM 3294 C CA . SER B 1 62 ? 46.562 2.242 -35.25 1 22.56 62 SER B CA 1
ATOM 3295 C C . SER B 1 62 ? 45.938 1.061 -34.531 1 22.56 62 SER B C 1
ATOM 3297 O O . SER B 1 62 ? 45.219 1.242 -33.531 1 22.56 62 SER B O 1
ATOM 3299 N N . SER B 1 63 ? 45.688 -0.031 -35.25 1 24.17 63 SER B N 1
ATOM 3300 C CA . SER B 1 63 ? 45.031 -1.306 -35.031 1 24.17 63 SER B CA 1
ATOM 3301 C C . SER B 1 63 ? 45.656 -2.098 -33.906 1 24.17 63 SER B C 1
ATOM 3303 O O . SER B 1 63 ? 45.344 -3.275 -33.719 1 24.17 63 SER B O 1
ATOM 3305 N N . HIS B 1 64 ? 46.75 -1.48 -33.312 1 26.09 64 HIS B N 1
ATOM 3306 C CA . HIS B 1 64 ? 47.438 -2.574 -32.625 1 26.09 64 HIS B CA 1
ATOM 3307 C C . HIS B 1 64 ? 46.531 -3.275 -31.641 1 26.09 64 HIS B C 1
ATOM 3309 O O . HIS B 1 64 ? 46.031 -2.654 -30.688 1 26.09 64 HIS B O 1
ATOM 3315 N N . CYS B 1 65 ? 45.75 -4.184 -32.156 1 24.84 65 CYS B N 1
ATOM 3316 C CA . CYS B 1 65 ? 44.844 -5.074 -31.422 1 24.84 65 CYS B CA 1
ATOM 3317 C C . CYS B 1 65 ? 45.594 -5.816 -30.312 1 24.84 65 CYS B C 1
ATOM 3319 O O . CYS B 1 65 ? 46.375 -6.727 -30.594 1 24.84 65 CYS B O 1
ATOM 3321 N N . PRO B 1 66 ? 46.312 -4.965 -29.484 1 26.67 66 PRO B N 1
ATOM 3322 C CA . PRO B 1 66 ? 47.062 -5.895 -28.641 1 26.67 66 PRO B CA 1
ATOM 3323 C C . PRO B 1 66 ? 46.219 -7.078 -28.156 1 26.67 66 PRO B C 1
ATOM 3325 O O . PRO B 1 66 ? 45 -6.98 -28.094 1 26.67 66 PRO B O 1
ATOM 3328 N N . ASP B 1 67 ? 46.719 -8.266 -28.516 1 25.11 67 ASP B N 1
ATOM 3329 C CA . ASP B 1 67 ? 46.188 -9.586 -28.156 1 25.11 67 ASP B CA 1
ATOM 3330 C C . ASP B 1 67 ? 45.844 -9.648 -26.672 1 25.11 67 ASP B C 1
ATOM 3332 O O . ASP B 1 67 ? 46.75 -9.602 -25.812 1 25.11 67 ASP B O 1
ATOM 3336 N N . THR B 1 68 ? 45.125 -8.641 -26.266 1 25.8 68 THR B N 1
ATOM 3337 C CA . THR B 1 68 ? 44.875 -8.695 -24.828 1 25.8 68 THR B CA 1
ATOM 3338 C C . THR B 1 68 ? 44.344 -10.07 -24.422 1 25.8 68 THR B C 1
ATOM 3340 O O . THR B 1 68 ? 43.188 -10.414 -24.734 1 25.8 68 THR B O 1
ATOM 3343 N N . HIS B 1 69 ? 45.25 -11.109 -24.641 1 26.17 69 HIS B N 1
ATOM 3344 C CA . HIS B 1 69 ? 44.938 -12.352 -23.938 1 26.17 69 HIS B CA 1
ATOM 3345 C C . HIS B 1 69 ? 44.406 -12.07 -22.531 1 26.17 69 HIS B C 1
ATOM 3347 O O . HIS B 1 69 ? 45.156 -11.617 -21.672 1 26.17 69 HIS B O 1
ATOM 3353 N N . HIS B 1 70 ? 43.375 -11.359 -22.562 1 24.3 70 HIS B N 1
ATOM 3354 C CA . HIS B 1 70 ? 42.719 -11.031 -21.297 1 24.3 70 HIS B CA 1
ATOM 3355 C C . HIS B 1 70 ? 42.719 -12.234 -20.359 1 24.3 70 HIS B C 1
ATOM 3357 O O . HIS B 1 70 ? 42.344 -13.344 -20.766 1 24.3 70 HIS B O 1
ATOM 3363 N N . PHE B 1 71 ? 43.594 -12.18 -19.391 1 24.92 71 PHE B N 1
ATOM 3364 C CA . PHE B 1 71 ? 43.656 -13.055 -18.234 1 24.92 71 PHE B CA 1
ATOM 3365 C C . PHE B 1 71 ? 42.25 -13.328 -17.703 1 24.92 71 PHE B C 1
ATOM 3367 O O . PHE B 1 71 ? 41.594 -12.422 -17.188 1 24.92 71 PHE B O 1
ATOM 3374 N N . LEU B 1 72 ? 41.406 -14.031 -18.484 1 27.56 72 LEU B N 1
ATOM 3375 C CA . LEU B 1 72 ? 40.25 -14.609 -17.797 1 27.56 72 LEU B CA 1
ATOM 3376 C C . LEU B 1 72 ? 40.656 -15.062 -16.391 1 27.56 72 LEU B C 1
ATOM 3378 O O . LEU B 1 72 ? 41.25 -16.109 -16.219 1 27.56 72 LEU B O 1
ATOM 3382 N N . SER B 1 73 ? 41.375 -14.133 -15.742 1 27.31 73 SER B N 1
ATOM 3383 C CA . SER B 1 73 ? 41.688 -14.586 -14.391 1 27.31 73 SER B CA 1
ATOM 3384 C C . SER B 1 73 ? 40.5 -15.352 -13.789 1 27.31 73 SER B C 1
ATOM 3386 O O . SER B 1 73 ? 39.344 -14.938 -13.914 1 27.31 73 SER B O 1
ATOM 3388 N N . ALA B 1 74 ? 40.688 -16.641 -13.68 1 31.64 74 ALA B N 1
ATOM 3389 C CA . ALA B 1 74 ? 39.906 -17.516 -12.797 1 31.64 74 ALA B CA 1
ATOM 3390 C C . ALA B 1 74 ? 39.438 -16.766 -11.547 1 31.64 74 ALA B C 1
ATOM 3392 O O . ALA B 1 74 ? 40.281 -16.312 -10.75 1 31.64 74 ALA B O 1
ATOM 3393 N N . TYR B 1 75 ? 38.438 -15.914 -11.656 1 30.06 75 TYR B N 1
ATOM 3394 C CA . TYR B 1 75 ? 37.906 -15.383 -10.414 1 30.06 75 TYR B CA 1
ATOM 3395 C C . TYR B 1 75 ? 38.062 -16.391 -9.281 1 30.06 75 TYR B C 1
ATOM 3397 O O . TYR B 1 75 ? 37.75 -17.578 -9.445 1 30.06 75 TYR B O 1
ATOM 3405 N N . PRO B 1 76 ? 39.094 -16.25 -8.461 1 35.44 76 PRO B N 1
ATOM 3406 C CA . PRO B 1 76 ? 39.125 -17.25 -7.395 1 35.44 76 PRO B CA 1
ATOM 3407 C C . PRO B 1 76 ? 37.719 -17.688 -6.961 1 35.44 76 PRO B C 1
ATOM 3409 O O . PRO B 1 76 ? 36.75 -16.938 -7.137 1 35.44 76 PRO B O 1
ATOM 3412 N N . PRO B 1 77 ? 37.531 -19.031 -6.977 1 33.38 77 PRO B N 1
ATOM 3413 C CA . PRO B 1 77 ? 36.219 -19.391 -6.41 1 33.38 77 PRO B CA 1
ATOM 3414 C C . PRO B 1 77 ? 35.812 -18.469 -5.258 1 33.38 77 PRO B C 1
ATOM 3416 O O . PRO B 1 77 ? 36.656 -17.891 -4.59 1 33.38 77 PRO B O 1
ATOM 3419 N N . ASN B 1 78 ? 34.875 -17.609 -5.48 1 35.59 78 ASN B N 1
ATOM 3420 C CA . ASN B 1 78 ? 34.375 -16.875 -4.332 1 35.59 78 ASN B CA 1
ATOM 3421 C C . ASN B 1 78 ? 34.656 -17.609 -3.021 1 35.59 78 ASN B C 1
ATOM 3423 O O . ASN B 1 78 ? 34.562 -18.828 -2.965 1 35.59 78 ASN B O 1
ATOM 3427 N N . PRO B 1 79 ? 35.406 -17.094 -2.078 1 36.78 79 PRO B N 1
ATOM 3428 C CA . PRO B 1 79 ? 35.781 -17.828 -0.863 1 36.78 79 PRO B CA 1
ATOM 3429 C C . PRO B 1 79 ? 34.844 -19 -0.583 1 36.78 79 PRO B C 1
ATOM 3431 O O . PRO B 1 79 ? 33.812 -19.156 -1.24 1 36.78 79 PRO B O 1
ATOM 3434 N N . THR B 1 80 ? 34.938 -19.547 0.747 1 39.91 80 THR B N 1
ATOM 3435 C CA . THR B 1 80 ? 34.219 -20.641 1.392 1 39.91 80 THR B CA 1
ATOM 3436 C C . THR B 1 80 ? 32.719 -20.625 1.026 1 39.91 80 THR B C 1
ATOM 3438 O O . THR B 1 80 ? 32.031 -19.641 1.282 1 39.91 80 THR B O 1
ATOM 3441 N N . MET B 1 81 ? 32.281 -20.984 0.021 1 44.62 81 MET B N 1
ATOM 3442 C CA . MET B 1 81 ? 30.906 -21.125 -0.432 1 44.62 81 MET B CA 1
ATOM 3443 C C . MET B 1 81 ? 29.969 -21.359 0.75 1 44.62 81 MET B C 1
ATOM 3445 O O . MET B 1 81 ? 29.906 -22.453 1.309 1 44.62 81 MET B O 1
ATOM 3449 N N . ALA B 1 82 ? 29.922 -20.547 1.717 1 54.19 82 ALA B N 1
ATOM 3450 C CA . ALA B 1 82 ? 28.938 -20.703 2.787 1 54.19 82 ALA B CA 1
ATOM 3451 C C . ALA B 1 82 ? 27.688 -21.406 2.279 1 54.19 82 ALA B C 1
ATOM 3453 O O . ALA B 1 82 ? 27.375 -21.344 1.092 1 54.19 82 ALA B O 1
ATOM 3454 N N . ASP B 1 83 ? 27.234 -22.531 2.959 1 82.56 83 ASP B N 1
ATOM 3455 C CA . ASP B 1 83 ? 26.062 -23.359 2.711 1 82.56 83 ASP B CA 1
ATOM 3456 C C . ASP B 1 83 ? 24.828 -22.516 2.416 1 82.56 83 ASP B C 1
ATOM 3458 O O . ASP B 1 83 ? 24.531 -21.562 3.15 1 82.56 83 ASP B O 1
ATOM 3462 N N . VAL B 1 84 ? 24.469 -22.547 1.038 1 93.69 84 VAL B N 1
ATOM 3463 C CA . VAL B 1 84 ? 23.25 -21.844 0.613 1 93.69 84 VAL B CA 1
ATOM 3464 C C . VAL B 1 84 ? 22.031 -22.516 1.239 1 93.69 84 VAL B C 1
ATOM 3466 O O . VAL B 1 84 ? 21.828 -23.719 1.086 1 93.69 84 VAL B O 1
ATOM 3469 N N . VAL B 1 85 ? 21.344 -21.781 2.092 1 97.75 85 VAL B N 1
ATOM 3470 C CA . VAL B 1 85 ? 20.078 -22.219 2.678 1 97.75 85 VAL B CA 1
ATOM 3471 C C . VAL B 1 85 ? 18.922 -21.391 2.133 1 97.75 85 VAL B C 1
ATOM 3473 O O . VAL B 1 85 ? 18.875 -20.172 2.361 1 97.75 85 VAL B O 1
ATOM 3476 N N . VAL B 1 86 ? 18.016 -22.016 1.369 1 98.44 86 VAL B N 1
ATOM 3477 C CA . VAL B 1 86 ? 16.875 -21.312 0.762 1 98.44 86 VAL B CA 1
ATOM 3478 C C . VAL B 1 86 ? 15.602 -21.625 1.528 1 98.44 86 VAL B C 1
ATOM 3480 O O . VAL B 1 86 ? 15.172 -22.781 1.581 1 98.44 86 VAL B O 1
ATOM 3483 N N . LEU B 1 87 ? 15.016 -20.656 2.188 1 98.88 87 LEU B N 1
ATOM 3484 C CA . LEU B 1 87 ? 13.711 -20.797 2.824 1 98.88 87 LEU B CA 1
ATOM 3485 C C . LEU B 1 87 ? 12.594 -20.453 1.846 1 98.88 87 LEU B C 1
ATOM 3487 O O . LEU B 1 87 ? 12.547 -19.359 1.296 1 98.88 87 LEU B O 1
ATOM 3491 N N . VAL B 1 88 ? 11.734 -21.391 1.583 1 98.88 88 VAL B N 1
ATOM 3492 C CA . VAL B 1 88 ? 10.594 -21.219 0.692 1 98.88 88 VAL B CA 1
ATOM 3493 C C . VAL B 1 88 ? 9.312 -21.109 1.511 1 98.88 88 VAL B C 1
ATOM 3495 O O . VAL B 1 88 ? 8.797 -22.109 2.008 1 98.88 88 VAL B O 1
ATOM 3498 N N . THR B 1 89 ? 8.781 -19.891 1.667 1 98.88 89 THR B N 1
ATOM 3499 C CA . THR B 1 89 ? 7.461 -19.75 2.268 1 98.88 89 THR B CA 1
ATOM 3500 C C . THR B 1 89 ? 6.371 -20.094 1.257 1 98.88 89 THR B C 1
ATOM 3502 O O . THR B 1 89 ? 6.543 -19.875 0.055 1 98.88 89 THR B O 1
ATOM 3505 N N . GLY B 1 90 ? 5.242 -20.609 1.802 1 97.94 90 GLY B N 1
ATOM 3506 C CA . GLY B 1 90 ? 4.266 -21.156 0.87 1 97.94 90 GLY B CA 1
ATOM 3507 C C . GLY B 1 90 ? 4.727 -22.438 0.201 1 97.94 90 GLY B C 1
ATOM 3508 O O . GLY B 1 90 ? 4.297 -22.75 -0.912 1 97.94 90 GLY B O 1
ATOM 3509 N N . GLY B 1 91 ? 5.566 -23.141 0.833 1 97.81 91 GLY B N 1
ATOM 3510 C CA . GLY B 1 91 ? 6.211 -24.312 0.274 1 97.81 91 GLY B CA 1
ATOM 3511 C C . GLY B 1 91 ? 5.266 -25.484 0.089 1 97.81 91 GLY B C 1
ATOM 3512 O O . GLY B 1 91 ? 5.57 -26.422 -0.644 1 97.81 91 GLY B O 1
ATOM 3513 N N . THR B 1 92 ? 4.098 -25.438 0.682 1 95.75 92 THR B N 1
ATOM 3514 C CA . THR B 1 92 ? 3.162 -26.547 0.628 1 95.75 92 THR B CA 1
ATOM 3515 C C . THR B 1 92 ? 2.062 -26.281 -0.395 1 95.75 92 THR B C 1
ATOM 3517 O O . THR B 1 92 ? 1.164 -27.109 -0.576 1 95.75 92 THR B O 1
ATOM 3520 N N . GLY B 1 93 ? 2.123 -25.156 -1.025 1 94.44 93 GLY B N 1
ATOM 3521 C CA . GLY B 1 93 ? 1.126 -24.812 -2.025 1 94.44 93 GLY B CA 1
ATOM 3522 C C . GLY B 1 93 ? 1.491 -25.281 -3.42 1 94.44 93 GLY B C 1
ATOM 3523 O O . GLY B 1 93 ? 2.496 -25.969 -3.605 1 94.44 93 GLY B O 1
ATOM 3524 N N . LEU B 1 94 ? 0.662 -24.906 -4.406 1 94.38 94 LEU B N 1
ATOM 3525 C CA . LEU B 1 94 ? 0.801 -25.281 -5.809 1 94.38 94 LEU B CA 1
ATOM 3526 C C . LEU B 1 94 ? 2.211 -24.984 -6.312 1 94.38 94 LEU B C 1
ATOM 3528 O O . LEU B 1 94 ? 2.898 -25.891 -6.809 1 94.38 94 LEU B O 1
ATOM 3532 N N . VAL B 1 95 ? 2.627 -23.75 -6.141 1 97.38 95 VAL B N 1
ATOM 3533 C CA . VAL B 1 95 ? 3.918 -23.328 -6.672 1 97.38 95 VAL B CA 1
ATOM 3534 C C . VAL B 1 95 ? 5.043 -23.906 -5.824 1 97.38 95 VAL B C 1
ATOM 3536 O O . VAL B 1 95 ? 6.066 -24.344 -6.355 1 97.38 95 VAL B O 1
ATOM 3539 N N . GLY B 1 96 ? 4.883 -23.938 -4.5 1 98.06 96 GLY B N 1
ATOM 3540 C CA . GLY B 1 96 ? 5.879 -24.5 -3.605 1 98.06 96 GLY B CA 1
ATOM 3541 C C . GLY B 1 96 ? 6.211 -25.953 -3.924 1 98.06 96 GLY B C 1
ATOM 3542 O O . GLY B 1 96 ? 7.383 -26.328 -3.98 1 98.06 96 GLY B O 1
ATOM 3543 N N . ARG B 1 97 ? 5.23 -26.719 -4.145 1 97.5 97 ARG B N 1
ATOM 3544 C CA . ARG B 1 97 ? 5.426 -28.141 -4.453 1 97.5 97 ARG B CA 1
ATOM 3545 C C . ARG B 1 97 ? 6.121 -28.312 -5.801 1 97.5 97 ARG B C 1
ATOM 3547 O O . ARG B 1 97 ? 6.91 -29.25 -5.98 1 97.5 97 ARG B O 1
ATOM 3554 N N . ALA B 1 98 ? 5.758 -27.469 -6.738 1 97.88 98 ALA B N 1
ATOM 3555 C CA . ALA B 1 98 ? 6.434 -27.516 -8.031 1 97.88 98 ALA B CA 1
ATOM 3556 C C . ALA B 1 98 ? 7.918 -27.188 -7.887 1 97.88 98 ALA B C 1
ATOM 3558 O O . ALA B 1 98 ? 8.766 -27.828 -8.516 1 97.88 98 ALA B O 1
ATOM 3559 N N . VAL B 1 99 ? 8.242 -26.188 -7.07 1 98.12 99 VAL B N 1
ATOM 3560 C CA . VAL B 1 99 ? 9.633 -25.828 -6.832 1 98.12 99 VAL B CA 1
ATOM 3561 C C . VAL B 1 99 ? 10.367 -26.984 -6.152 1 98.12 99 VAL B C 1
ATOM 3563 O O . VAL B 1 99 ? 11.508 -27.281 -6.492 1 98.12 99 VAL B O 1
ATOM 3566 N N . GLN B 1 100 ? 9.695 -27.594 -5.199 1 97.31 100 GLN B N 1
ATOM 3567 C CA . GLN B 1 100 ? 10.289 -28.75 -4.523 1 97.31 100 GLN B CA 1
ATOM 3568 C C . GLN B 1 100 ? 10.664 -29.844 -5.52 1 97.31 100 GLN B C 1
ATOM 3570 O O . GLN B 1 100 ? 11.758 -30.406 -5.449 1 97.31 100 GLN B O 1
ATOM 3575 N N . ALA B 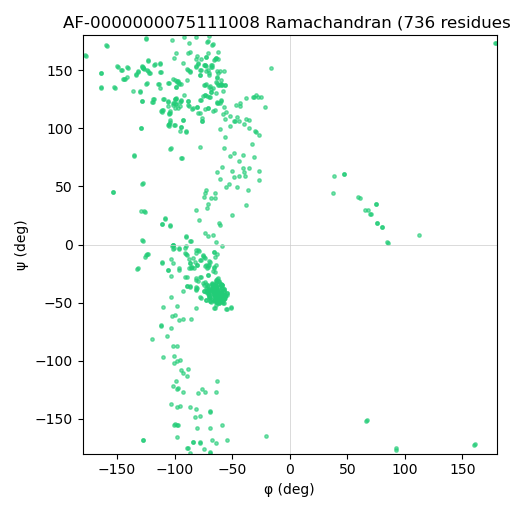1 101 ? 9.75 -30.141 -6.441 1 96.75 101 ALA B N 1
ATOM 3576 C CA . ALA B 1 101 ? 10.008 -31.141 -7.469 1 96.75 101 ALA B CA 1
ATOM 3577 C C . ALA B 1 101 ? 11.195 -30.75 -8.344 1 96.75 101 ALA B C 1
ATOM 3579 O O . ALA B 1 101 ? 12.031 -31.594 -8.672 1 96.75 101 ALA B O 1
ATOM 3580 N N . GLU B 1 102 ? 11.211 -29.5 -8.695 1 96.44 102 GLU B N 1
ATOM 3581 C CA . GLU B 1 102 ? 12.289 -29.016 -9.547 1 96.44 102 GLU B CA 1
ATOM 3582 C C . GLU B 1 102 ? 13.641 -29.109 -8.844 1 96.44 102 GLU B C 1
ATOM 3584 O O . GLU B 1 102 ? 14.633 -29.516 -9.453 1 96.44 102 GLU B O 1
ATOM 3589 N N . VAL B 1 103 ? 13.742 -28.75 -7.59 1 96.31 103 VAL B N 1
ATOM 3590 C CA . VAL B 1 103 ? 14.969 -28.781 -6.797 1 96.31 103 VAL B CA 1
ATOM 3591 C C . VAL B 1 103 ? 15.438 -30.234 -6.652 1 96.31 103 VAL B C 1
ATOM 3593 O O . VAL B 1 103 ? 16.641 -30.516 -6.75 1 96.31 103 VAL B O 1
ATOM 3596 N N . GLN B 1 104 ? 14.516 -31.109 -6.414 1 94.38 104 GLN B N 1
ATOM 3597 C CA . GLN B 1 104 ? 14.844 -32.531 -6.285 1 94.38 104 GLN B CA 1
ATOM 3598 C C . GLN B 1 104 ? 15.391 -33.094 -7.594 1 94.38 104 GLN B C 1
ATOM 3600 O O . GLN B 1 104 ? 16.328 -33.875 -7.594 1 94.38 104 GLN B O 1
ATOM 3605 N N . ALA B 1 105 ? 14.883 -32.625 -8.633 1 93.56 105 ALA B N 1
ATOM 3606 C CA . ALA B 1 105 ? 15.281 -33.094 -9.953 1 93.56 105 ALA B CA 1
ATOM 3607 C C . ALA B 1 105 ? 16.641 -32.562 -10.352 1 93.56 105 ALA B C 1
ATOM 3609 O O . ALA B 1 105 ? 17.391 -33.188 -11.07 1 93.56 105 ALA B O 1
ATOM 3610 N N . SER B 1 106 ? 16.969 -31.391 -9.977 1 87.81 106 SER B N 1
ATOM 3611 C CA . SER B 1 106 ? 18.172 -30.703 -10.398 1 87.81 106 SER B CA 1
ATOM 3612 C C . SER B 1 106 ? 19.359 -31.078 -9.516 1 87.81 106 SER B C 1
ATOM 3614 O O . SER B 1 106 ? 20.516 -30.781 -9.844 1 87.81 106 SER B O 1
ATOM 3616 N N . SER B 1 107 ? 19.312 -31.859 -8.656 1 75.06 107 SER B N 1
ATOM 3617 C CA . SER B 1 107 ? 20.391 -32.312 -7.773 1 75.06 107 SER B CA 1
ATOM 3618 C C . SER B 1 107 ? 21.328 -31.172 -7.402 1 75.06 107 SER B C 1
ATOM 3620 O O . SER B 1 107 ? 22.531 -31.25 -7.648 1 75.06 107 SER B O 1
ATOM 3622 N N . LEU B 1 108 ? 20.875 -30.109 -7.082 1 73.62 108 LEU B N 1
ATOM 3623 C CA . LEU B 1 108 ? 21.656 -28.922 -6.703 1 73.62 108 LEU B CA 1
ATOM 3624 C C . LEU B 1 108 ? 22.516 -29.219 -5.473 1 73.62 108 LEU B C 1
ATOM 3626 O O . LEU B 1 108 ? 22 -29.188 -4.348 1 73.62 108 LEU B O 1
ATOM 3630 N N . SER B 1 109 ? 23.828 -29.516 -5.723 1 72.62 109 SER B N 1
ATOM 3631 C CA . SER B 1 109 ? 24.781 -29.953 -4.707 1 72.62 109 SER B CA 1
ATOM 3632 C C . SER B 1 109 ? 25.234 -28.766 -3.848 1 72.62 109 SER B C 1
ATOM 3634 O O . SER B 1 109 ? 25.359 -27.641 -4.34 1 72.62 109 SER B O 1
ATOM 3636 N N . ASN B 1 110 ? 24.812 -28.656 -2.559 1 85.62 110 ASN B N 1
ATOM 3637 C CA . ASN B 1 110 ? 25.328 -27.734 -1.548 1 85.62 110 ASN B CA 1
ATOM 3638 C C . ASN B 1 110 ? 24.297 -26.688 -1.169 1 85.62 110 ASN B C 1
ATOM 3640 O O . ASN B 1 110 ? 24.641 -25.594 -0.708 1 85.62 110 ASN B O 1
ATOM 3644 N N . GLU B 1 111 ? 23.172 -26.953 -1.698 1 93.88 111 GLU B N 1
ATOM 3645 C CA . GLU B 1 111 ? 22.094 -26.078 -1.282 1 93.88 111 GLU B CA 1
ATOM 3646 C C . GLU B 1 111 ? 21.047 -26.828 -0.456 1 93.88 111 GLU B C 1
ATOM 3648 O O . GLU B 1 111 ? 20.734 -27.984 -0.75 1 93.88 111 GLU B O 1
ATOM 3653 N N . THR B 1 112 ? 20.656 -26.266 0.576 1 96.06 112 THR B N 1
ATOM 3654 C CA . THR B 1 112 ? 19.547 -26.797 1.36 1 96.06 112 THR B CA 1
ATOM 3655 C C . THR B 1 112 ? 18.297 -25.953 1.146 1 96.06 112 THR B C 1
ATOM 3657 O O . THR B 1 112 ? 18.312 -24.734 1.362 1 96.06 112 THR B O 1
ATOM 3660 N N . TRP B 1 113 ? 17.297 -26.594 0.646 1 97.69 113 TRP B N 1
ATOM 3661 C CA . TRP B 1 113 ? 16.016 -25.922 0.442 1 97.69 113 TRP B CA 1
ATOM 3662 C C . TRP B 1 113 ? 14.992 -26.359 1.489 1 97.69 113 TRP B C 1
ATOM 3664 O O . TRP B 1 113 ? 14.75 -27.562 1.668 1 97.69 113 TRP B O 1
ATOM 3674 N N . ILE B 1 114 ? 14.453 -25.422 2.217 1 98.38 114 ILE B N 1
ATOM 3675 C CA . ILE B 1 114 ? 13.5 -25.672 3.289 1 98.38 114 ILE B CA 1
ATOM 3676 C C . ILE B 1 114 ? 12.117 -25.172 2.889 1 98.38 114 ILE B C 1
ATOM 3678 O O . ILE B 1 114 ? 11.93 -23.969 2.666 1 98.38 114 ILE B O 1
ATOM 3682 N N . PHE B 1 115 ? 11.203 -26.078 2.768 1 98.62 115 PHE B N 1
ATOM 3683 C CA . PHE B 1 115 ? 9.844 -25.75 2.355 1 98.62 115 PHE B CA 1
ATOM 3684 C C . PHE B 1 115 ? 8.906 -25.719 3.559 1 98.62 115 PHE B C 1
ATOM 3686 O O . PHE B 1 115 ? 8.742 -26.719 4.262 1 98.62 115 PHE B O 1
ATOM 3693 N N . VAL B 1 116 ? 8.242 -24.516 3.766 1 98.69 116 VAL B N 1
ATOM 3694 C CA . VAL B 1 116 ? 7.41 -24.359 4.953 1 98.69 116 VAL B CA 1
ATOM 3695 C C . VAL B 1 116 ? 6.016 -23.891 4.551 1 98.69 116 VAL B C 1
ATOM 3697 O O . VAL B 1 116 ? 5.84 -23.297 3.488 1 98.69 116 VAL B O 1
ATOM 3700 N N . GLY B 1 117 ? 5.008 -24.219 5.344 1 97.69 117 GLY B N 1
ATOM 3701 C CA . GLY B 1 117 ? 3.633 -23.766 5.203 1 97.69 117 GLY B CA 1
ATOM 3702 C C . GLY B 1 117 ? 3.066 -23.156 6.477 1 97.69 117 GLY B C 1
ATOM 3703 O O . GLY B 1 117 ? 3.812 -22.859 7.406 1 97.69 117 GLY B O 1
ATOM 3704 N N . SER B 1 118 ? 1.781 -22.953 6.48 1 96.5 118 SER B N 1
ATOM 3705 C CA . SER B 1 118 ? 1.107 -22.297 7.59 1 96.5 118 SER B CA 1
ATOM 3706 C C . SER B 1 118 ? 1.187 -23.125 8.867 1 96.5 118 SER B C 1
ATOM 3708 O O . SER B 1 118 ? 1.096 -22.578 9.969 1 96.5 118 SER B O 1
ATOM 3710 N N . ALA B 1 119 ? 1.374 -24.406 8.75 1 96.62 119 ALA B N 1
ATOM 3711 C CA . ALA B 1 119 ? 1.506 -25.281 9.906 1 96.62 119 ALA B CA 1
ATOM 3712 C C . ALA B 1 119 ? 2.836 -25.062 10.617 1 96.62 119 ALA B C 1
ATOM 3714 O O . ALA B 1 119 ? 2.951 -25.297 11.82 1 96.62 119 ALA B O 1
ATOM 3715 N N . ASP B 1 120 ? 3.799 -24.609 9.891 1 98.25 120 ASP B N 1
ATOM 3716 C CA . ASP B 1 120 ? 5.121 -24.359 10.461 1 98.25 120 ASP B CA 1
ATOM 3717 C C . ASP B 1 120 ? 5.172 -23.016 11.172 1 98.25 120 ASP B C 1
ATOM 3719 O O . ASP B 1 120 ? 5.828 -22.875 12.211 1 98.25 120 ASP B O 1
ATOM 3723 N N . ALA B 1 121 ? 4.512 -21.984 10.625 1 98.5 121 ALA B N 1
ATOM 3724 C CA . ALA B 1 121 ? 4.477 -20.641 11.211 1 98.5 121 ALA B CA 1
ATOM 3725 C C . ALA B 1 121 ? 3.363 -19.812 10.594 1 98.5 121 ALA B C 1
ATOM 3727 O O . ALA B 1 121 ? 3.172 -19.812 9.375 1 98.5 121 ALA B O 1
ATOM 3728 N N . ASP B 1 122 ? 2.654 -19.141 11.414 1 98.5 122 ASP B N 1
ATOM 3729 C CA . ASP B 1 122 ? 1.779 -18.062 10.945 1 98.5 122 ASP B CA 1
ATOM 3730 C C . ASP B 1 122 ? 2.58 -16.812 10.609 1 98.5 122 ASP B C 1
ATOM 3732 O O . ASP B 1 122 ? 2.975 -16.062 11.5 1 98.5 122 ASP B O 1
ATOM 3736 N N . LEU B 1 123 ? 2.746 -16.531 9.352 1 98.81 123 LEU B N 1
ATOM 3737 C CA . LEU B 1 123 ? 3.625 -15.453 8.914 1 98.81 123 LEU B CA 1
ATOM 3738 C C . LEU B 1 123 ? 2.998 -14.094 9.188 1 98.81 123 LEU B C 1
ATOM 3740 O O . LEU B 1 123 ? 3.668 -13.062 9.078 1 98.81 123 LEU B O 1
ATOM 3744 N N . THR B 1 124 ? 1.69 -14.031 9.547 1 98.25 124 THR B N 1
ATOM 3745 C CA . THR B 1 124 ? 1.083 -12.758 9.914 1 98.25 124 THR B CA 1
ATOM 3746 C C . THR B 1 124 ? 1.488 -12.344 11.328 1 98.25 124 THR B C 1
ATOM 3748 O O . THR B 1 124 ? 1.276 -11.203 11.727 1 98.25 124 THR B O 1
ATOM 3751 N N . ASP B 1 125 ? 2.047 -13.289 12.023 1 97.69 125 ASP B N 1
ATOM 3752 C CA . ASP B 1 125 ? 2.557 -13.055 13.375 1 97.69 125 ASP B CA 1
ATOM 3753 C C . ASP B 1 125 ? 4.066 -12.836 13.359 1 97.69 125 ASP B C 1
ATOM 3755 O O . ASP B 1 125 ? 4.828 -13.734 12.992 1 97.69 125 ASP B O 1
ATOM 3759 N N . LEU B 1 126 ? 4.496 -11.695 13.836 1 97.62 126 LEU B N 1
ATOM 3760 C CA . LEU B 1 126 ? 5.906 -11.336 13.766 1 97.62 126 LEU B CA 1
ATOM 3761 C C . LEU B 1 126 ? 6.754 -12.297 14.594 1 97.62 126 LEU B C 1
ATOM 3763 O O . LEU B 1 126 ? 7.816 -12.742 14.148 1 97.62 126 LEU B O 1
ATOM 3767 N N . ALA B 1 127 ? 6.324 -12.578 15.758 1 97.75 127 ALA B N 1
ATOM 3768 C CA . ALA B 1 127 ? 7.09 -13.461 16.641 1 97.75 127 ALA B CA 1
ATOM 3769 C C . ALA B 1 127 ? 7.25 -14.852 16.016 1 97.75 127 ALA B C 1
ATOM 3771 O O . ALA B 1 127 ? 8.328 -15.445 16.078 1 97.75 127 ALA B O 1
ATOM 3772 N N . ALA B 1 128 ? 6.18 -15.352 15.414 1 98.5 128 ALA B N 1
ATOM 3773 C CA . ALA B 1 128 ? 6.238 -16.656 14.758 1 98.5 128 ALA B CA 1
ATOM 3774 C C . ALA B 1 128 ? 7.188 -16.625 13.562 1 98.5 128 ALA B C 1
ATOM 3776 O O . ALA B 1 128 ? 7.938 -17.562 13.328 1 98.5 128 ALA B O 1
ATOM 3777 N N . THR B 1 129 ? 7.148 -15.539 12.805 1 98.75 129 THR B N 1
ATOM 3778 C CA . THR B 1 129 ? 8.023 -15.383 11.648 1 98.75 129 THR B CA 1
ATOM 3779 C C . THR B 1 129 ? 9.484 -15.312 12.086 1 98.75 129 THR B C 1
ATOM 3781 O O . THR B 1 129 ? 10.352 -15.938 11.469 1 98.75 129 THR B O 1
ATOM 3784 N N . GLN B 1 130 ? 9.727 -14.617 13.172 1 98.69 130 GLN B N 1
ATOM 3785 C CA . GLN B 1 130 ? 11.078 -14.492 13.703 1 98.69 130 GLN B CA 1
ATOM 3786 C C . GLN B 1 130 ? 11.617 -15.852 14.141 1 98.69 130 GLN B C 1
ATOM 3788 O O . GLN B 1 130 ? 12.773 -16.188 13.867 1 98.69 130 GLN B O 1
ATOM 3793 N N . ARG B 1 131 ? 10.805 -16.594 14.805 1 98.69 131 ARG B N 1
ATOM 3794 C CA . ARG B 1 131 ? 11.227 -17.922 15.242 1 98.69 131 ARG B CA 1
ATOM 3795 C C . ARG B 1 131 ? 11.578 -18.797 14.047 1 98.69 131 ARG B C 1
ATOM 3797 O O . ARG B 1 131 ? 12.555 -19.547 14.086 1 98.69 131 ARG B O 1
ATOM 3804 N N . LEU B 1 132 ? 10.758 -18.719 13.008 1 98.75 132 LEU B N 1
ATOM 3805 C CA . LEU B 1 132 ? 11 -19.484 11.781 1 98.75 132 LEU B CA 1
ATOM 3806 C C . LEU B 1 132 ? 12.359 -19.141 11.188 1 98.75 132 LEU B C 1
ATOM 3808 O O . LEU B 1 132 ? 13.125 -20.031 10.828 1 98.75 132 LEU B O 1
ATOM 3812 N N . PHE B 1 133 ? 12.711 -17.859 11.07 1 98.81 133 PHE B N 1
ATOM 3813 C CA . PHE B 1 133 ? 13.969 -17.391 10.5 1 98.81 133 PHE B CA 1
ATOM 3814 C C . PHE B 1 133 ? 15.141 -17.766 11.398 1 98.81 133 PHE B C 1
ATOM 3816 O O . PHE B 1 133 ? 16.203 -18.141 10.914 1 98.81 133 PHE B O 1
ATOM 3823 N N . ASP B 1 134 ? 14.922 -17.656 12.727 1 98.5 134 ASP B N 1
ATOM 3824 C CA . ASP B 1 134 ? 15.969 -18 13.68 1 98.5 134 ASP B CA 1
ATOM 3825 C C . ASP B 1 134 ? 16.297 -19.484 13.625 1 98.5 134 ASP B C 1
ATOM 3827 O O . ASP B 1 134 ? 17.453 -19.891 13.805 1 98.5 134 ASP B O 1
ATOM 3831 N N . THR B 1 135 ? 15.312 -20.25 13.461 1 98.38 135 THR B N 1
ATOM 3832 C CA . THR B 1 135 ? 15.453 -21.703 13.43 1 98.38 135 THR B CA 1
ATOM 3833 C C . THR B 1 135 ? 16.266 -22.125 12.203 1 98.38 135 THR B C 1
ATOM 3835 O O . THR B 1 135 ? 17.156 -22.984 12.312 1 98.38 135 THR B O 1
ATOM 3838 N N . HIS B 1 136 ? 16.016 -21.5 11.016 1 98.19 136 HIS B N 1
ATOM 3839 C CA . HIS B 1 136 ? 16.562 -22.047 9.773 1 98.19 136 HIS B CA 1
ATOM 3840 C C . HIS B 1 136 ? 17.734 -21.203 9.281 1 98.19 136 HIS B C 1
ATOM 3842 O O . HIS B 1 136 ? 18.516 -21.656 8.445 1 98.19 136 HIS B O 1
ATOM 3848 N N . ARG B 1 137 ? 17.797 -19.953 9.719 1 98.06 137 ARG B N 1
ATOM 3849 C CA . ARG B 1 137 ? 18.859 -19.031 9.359 1 98.06 137 ARG B CA 1
ATOM 3850 C C . ARG B 1 137 ? 19.125 -19.047 7.859 1 98.06 137 ARG B C 1
ATOM 3852 O O . ARG B 1 137 ? 20.25 -19.297 7.426 1 98.06 137 ARG B O 1
ATOM 3859 N N . PRO B 1 138 ? 18.156 -18.719 7.078 1 98.62 138 PRO B N 1
ATOM 3860 C CA . PRO B 1 138 ? 18.328 -18.797 5.625 1 98.62 138 PRO B CA 1
ATOM 3861 C C . PRO B 1 138 ? 19.281 -17.75 5.078 1 98.62 138 PRO B C 1
ATOM 3863 O O . PRO B 1 138 ? 19.375 -16.641 5.613 1 98.62 138 PRO B O 1
ATOM 3866 N N . THR B 1 139 ? 20 -18.156 4.031 1 98.38 139 THR B N 1
ATOM 3867 C CA . THR B 1 139 ? 20.797 -17.203 3.26 1 98.38 139 THR B CA 1
ATOM 3868 C C . THR B 1 139 ? 19.969 -16.609 2.125 1 98.38 139 THR B C 1
ATOM 3870 O O . THR B 1 139 ? 20.25 -15.5 1.66 1 98.38 139 THR B O 1
ATOM 3873 N N . HIS B 1 140 ? 18.984 -17.312 1.613 1 98.62 140 HIS B N 1
ATOM 3874 C CA . HIS B 1 140 ? 18.062 -16.906 0.559 1 98.62 140 HIS B CA 1
ATOM 3875 C C . HIS B 1 140 ? 16.609 -17.203 0.952 1 98.62 140 HIS B C 1
ATOM 3877 O O . HIS B 1 140 ? 16.344 -18.125 1.714 1 98.62 140 HIS B O 1
ATOM 3883 N N . VAL B 1 141 ? 15.711 -16.359 0.45 1 98.94 141 VAL B N 1
ATOM 3884 C CA . VAL B 1 141 ? 14.281 -16.562 0.682 1 98.94 141 VAL B CA 1
ATOM 3885 C C . VAL B 1 141 ? 13.531 -16.516 -0.646 1 98.94 141 VAL B C 1
ATOM 3887 O O . VAL B 1 141 ? 13.727 -15.602 -1.446 1 98.94 141 VAL B O 1
ATOM 3890 N N . LEU B 1 142 ? 12.844 -17.516 -0.942 1 98.94 142 LEU B N 1
ATOM 3891 C CA . LEU B 1 142 ? 11.805 -17.516 -1.966 1 98.94 142 LEU B CA 1
ATOM 3892 C C . LEU B 1 142 ? 10.422 -17.391 -1.335 1 98.94 142 LEU B C 1
ATOM 3894 O O . LEU B 1 142 ? 9.898 -18.344 -0.771 1 98.94 142 LEU B O 1
ATOM 3898 N N . HIS B 1 143 ? 9.844 -16.188 -1.406 1 98.94 143 HIS B N 1
ATOM 3899 C CA . HIS B 1 143 ? 8.609 -15.844 -0.706 1 98.94 143 HIS B CA 1
ATOM 3900 C C . HIS B 1 143 ? 7.391 -16.047 -1.603 1 98.94 143 HIS B C 1
ATOM 3902 O O . HIS B 1 143 ? 7.02 -15.148 -2.361 1 98.94 143 HIS B O 1
ATOM 3908 N N . LEU B 1 144 ? 6.699 -17.172 -1.376 1 98.75 144 LEU B N 1
ATOM 3909 C CA . LEU B 1 144 ? 5.551 -17.547 -2.197 1 98.75 144 LEU B CA 1
ATOM 3910 C C . LEU B 1 144 ? 4.258 -17.453 -1.395 1 98.75 144 LEU B C 1
ATOM 3912 O O . LEU B 1 144 ? 3.164 -17.516 -1.963 1 98.75 144 LEU B O 1
ATOM 3916 N N . ALA B 1 145 ? 4.367 -17.391 -0.089 1 98.56 145 ALA B N 1
ATOM 3917 C CA . ALA B 1 145 ? 3.191 -17.422 0.778 1 98.56 145 ALA B CA 1
ATOM 3918 C C . ALA B 1 145 ? 2.275 -16.219 0.507 1 98.56 145 ALA B C 1
ATOM 3920 O O . ALA B 1 145 ? 2.75 -15.109 0.292 1 98.56 145 ALA B O 1
ATOM 3921 N N . ALA B 1 146 ? 1.045 -16.5 0.476 1 97.31 146 ALA B N 1
ATOM 3922 C CA . ALA B 1 146 ? 0.012 -15.477 0.32 1 97.31 146 ALA B CA 1
ATOM 3923 C C . ALA B 1 146 ? -1.36 -16.031 0.705 1 97.31 146 ALA B C 1
ATOM 3925 O O . ALA B 1 146 ? -1.59 -17.234 0.657 1 97.31 146 ALA B O 1
ATOM 3926 N N . ARG B 1 147 ? -2.176 -15.172 1.23 1 94.69 147 ARG B N 1
ATOM 3927 C CA . ARG B 1 147 ? -3.605 -15.445 1.136 1 94.69 147 ARG B CA 1
ATOM 3928 C C . ARG B 1 147 ? -4.102 -15.281 -0.297 1 94.69 147 ARG B C 1
ATOM 3930 O O . ARG B 1 147 ? -4.008 -14.188 -0.867 1 94.69 147 ARG B O 1
ATOM 3937 N N . VAL B 1 148 ? -4.586 -16.391 -0.819 1 89.25 148 VAL B N 1
ATOM 3938 C CA . VAL B 1 148 ? -5.012 -16.391 -2.215 1 89.25 148 VAL B CA 1
ATOM 3939 C C . VAL B 1 148 ? -6.473 -16.828 -2.307 1 89.25 148 VAL B C 1
ATOM 3941 O O . VAL B 1 148 ? -7.02 -17.406 -1.361 1 89.25 148 VAL B O 1
ATOM 3944 N N . GLY B 1 149 ? -7.078 -16.469 -3.365 1 86.12 149 GLY B N 1
ATOM 3945 C CA . GLY B 1 149 ? -8.453 -16.844 -3.646 1 86.12 149 GLY B CA 1
ATOM 3946 C C . GLY B 1 149 ? -8.945 -16.344 -4.996 1 86.12 149 GLY B C 1
ATOM 3947 O O . GLY B 1 149 ? -8.32 -15.477 -5.609 1 86.12 149 GLY B O 1
ATOM 3948 N N . GLY B 1 150 ? -10.031 -16.984 -5.379 1 82.69 150 GLY B N 1
ATOM 3949 C CA . GLY B 1 150 ? -10.625 -16.578 -6.645 1 82.69 150 GLY B CA 1
ATOM 3950 C C . GLY B 1 150 ? -11.25 -15.195 -6.594 1 82.69 150 GLY B C 1
ATOM 3951 O O . GLY B 1 150 ? -11.195 -14.516 -5.566 1 82.69 150 GLY B O 1
ATOM 3952 N N . LEU B 1 151 ? -11.797 -14.82 -7.668 1 82.94 151 LEU B N 1
ATOM 3953 C CA . LEU B 1 151 ? -12.375 -13.5 -7.875 1 82.94 151 LEU B CA 1
ATOM 3954 C C . LEU B 1 151 ? -13.438 -13.203 -6.824 1 82.94 151 LEU B C 1
ATOM 3956 O O . LEU B 1 151 ? -13.422 -12.141 -6.203 1 82.94 151 LEU B O 1
ATOM 3960 N N . PHE B 1 152 ? -14.258 -14.078 -6.547 1 80.81 152 PHE B N 1
ATOM 3961 C CA . PHE B 1 152 ? -15.391 -13.859 -5.66 1 80.81 152 PHE B CA 1
ATOM 3962 C C . PHE B 1 152 ? -14.93 -13.703 -4.219 1 80.81 152 PHE B C 1
ATOM 3964 O O . PHE B 1 152 ? -15.445 -12.859 -3.484 1 80.81 152 PHE B O 1
ATOM 3971 N N . LYS B 1 153 ? -14.008 -14.484 -3.902 1 87.88 153 LYS B N 1
ATOM 3972 C CA . LYS B 1 153 ? -13.477 -14.375 -2.547 1 87.88 153 LYS B CA 1
ATOM 3973 C C . LYS B 1 153 ? -12.789 -13.031 -2.334 1 87.88 153 LYS B C 1
ATOM 3975 O O . LYS B 1 153 ? -12.977 -12.391 -1.296 1 87.88 153 LYS B O 1
ATOM 3980 N N . GLN B 1 154 ? -12.008 -12.609 -3.314 1 89.69 154 GLN B N 1
ATOM 3981 C CA . GLN B 1 154 ? -11.312 -11.328 -3.223 1 89.69 154 GLN B CA 1
ATOM 3982 C C . GLN B 1 154 ? -12.297 -10.164 -3.174 1 89.69 154 GLN B C 1
ATOM 3984 O O . GLN B 1 154 ? -12.055 -9.172 -2.494 1 89.69 154 GLN B O 1
ATOM 3989 N N . LEU B 1 155 ? -13.391 -10.312 -3.875 1 88.81 155 LEU B N 1
ATOM 3990 C CA . LEU B 1 155 ? -14.422 -9.289 -3.912 1 88.81 155 LEU B CA 1
ATOM 3991 C C . LEU B 1 155 ? -15.109 -9.156 -2.559 1 88.81 155 LEU B C 1
ATOM 3993 O O . LEU B 1 155 ? -15.453 -8.055 -2.131 1 88.81 155 LEU B O 1
ATOM 3997 N N . HIS B 1 156 ? -15.234 -10.258 -1.86 1 91.81 156 HIS B N 1
ATOM 3998 C CA . HIS B 1 156 ? -16.062 -10.281 -0.658 1 91.81 156 HIS B CA 1
ATOM 3999 C C . HIS B 1 156 ? -15.211 -10.078 0.595 1 91.81 156 HIS B C 1
ATOM 4001 O O . HIS B 1 156 ? -15.734 -9.719 1.651 1 91.81 156 HIS B O 1
ATOM 4007 N N . GLU B 1 157 ? -13.922 -10.336 0.442 1 96.75 157 GLU B N 1
ATOM 4008 C CA . GLU B 1 157 ? -13.07 -10.242 1.622 1 96.75 157 GLU B CA 1
ATOM 4009 C C . GLU B 1 157 ? -11.859 -9.352 1.354 1 96.75 157 GLU B C 1
ATOM 4011 O O . GLU B 1 157 ? -10.727 -9.742 1.637 1 96.75 157 GLU B O 1
ATOM 4016 N N . PRO B 1 158 ? -12.109 -8.141 0.861 1 97.81 158 PRO B N 1
ATOM 4017 C CA . PRO B 1 158 ? -10.953 -7.305 0.532 1 97.81 158 PRO B CA 1
ATOM 4018 C C . PRO B 1 158 ? -10.117 -6.941 1.759 1 97.81 158 PRO B C 1
ATOM 4020 O O . PRO B 1 158 ? -8.898 -6.801 1.66 1 97.81 158 PRO B O 1
ATOM 4023 N N . VAL B 1 159 ? -10.703 -6.762 2.969 1 98.69 159 VAL B N 1
ATOM 4024 C CA . VAL B 1 159 ? -9.977 -6.402 4.188 1 98.69 159 VAL B CA 1
ATOM 4025 C C . VAL B 1 159 ? -9.016 -7.52 4.562 1 98.69 159 VAL B C 1
ATOM 4027 O O . VAL B 1 159 ? -7.824 -7.273 4.781 1 98.69 159 VAL B O 1
ATOM 4030 N N . GLU B 1 160 ? -9.516 -8.734 4.555 1 98 160 GLU B N 1
ATOM 4031 C CA . GLU B 1 160 ? -8.703 -9.883 4.93 1 98 160 GLU B CA 1
ATOM 4032 C C . GLU B 1 160 ? -7.551 -10.086 3.945 1 98 160 GLU B C 1
ATOM 4034 O O . GLU B 1 160 ? -6.426 -10.391 4.352 1 98 160 GLU B O 1
ATOM 4039 N N . PHE B 1 161 ? -7.836 -9.93 2.648 1 97.88 161 PHE B N 1
ATOM 4040 C CA . PHE B 1 161 ? -6.797 -10.094 1.641 1 97.88 161 PHE B CA 1
ATOM 4041 C C . PHE B 1 161 ? -5.719 -9.031 1.796 1 97.88 161 PHE B C 1
ATOM 4043 O O . PHE B 1 161 ? -4.527 -9.328 1.683 1 97.88 161 PHE B O 1
ATOM 4050 N N . PHE B 1 162 ? -6.109 -7.789 2.059 1 98.75 162 PHE B N 1
ATOM 4051 C CA . PHE B 1 162 ? -5.137 -6.719 2.252 1 98.75 162 PHE B CA 1
ATOM 4052 C C . PHE B 1 162 ? -4.293 -6.977 3.494 1 98.75 162 PHE B C 1
ATOM 4054 O O . PHE B 1 162 ? -3.064 -7.039 3.414 1 98.75 162 PHE B O 1
ATOM 4061 N N . ARG B 1 163 ? -4.898 -7.164 4.598 1 98.69 163 ARG B N 1
ATOM 4062 C CA . ARG B 1 163 ? -4.223 -7.18 5.891 1 98.69 163 ARG B CA 1
ATOM 4063 C C . ARG B 1 163 ? -3.332 -8.406 6.031 1 98.69 163 ARG B C 1
ATOM 4065 O O . ARG B 1 163 ? -2.197 -8.312 6.5 1 98.69 163 ARG B O 1
ATOM 4072 N N . ALA B 1 164 ? -3.844 -9.586 5.656 1 98.44 164 ALA B N 1
ATOM 4073 C CA . ALA B 1 164 ? -3.062 -10.812 5.801 1 98.44 164 ALA B CA 1
ATOM 4074 C C . ALA B 1 164 ? -1.809 -10.766 4.934 1 98.44 164 ALA B C 1
ATOM 4076 O O . ALA B 1 164 ? -0.708 -11.062 5.406 1 98.44 164 ALA B O 1
ATOM 4077 N N . ASN B 1 165 ? -1.99 -10.406 3.65 1 98.69 165 ASN B N 1
ATOM 4078 C CA . ASN B 1 165 ? -0.842 -10.383 2.75 1 98.69 165 ASN B CA 1
ATOM 4079 C C . ASN B 1 165 ? 0.142 -9.281 3.129 1 98.69 165 ASN B C 1
ATOM 4081 O O . ASN B 1 165 ? 1.356 -9.477 3.064 1 98.69 165 ASN B O 1
ATOM 4085 N N . ALA B 1 166 ? -0.398 -8.125 3.564 1 98.75 166 ALA B N 1
ATOM 4086 C CA . ALA B 1 166 ? 0.48 -7.039 4 1 98.75 166 ALA B CA 1
ATOM 4087 C C . ALA B 1 166 ? 1.324 -7.469 5.199 1 98.75 166 ALA B C 1
ATOM 4089 O O . ALA B 1 166 ? 2.531 -7.219 5.238 1 98.75 166 ALA B O 1
ATOM 4090 N N . ALA B 1 167 ? 0.721 -8.109 6.168 1 98.56 167 ALA B N 1
ATOM 4091 C CA . ALA B 1 167 ? 1.42 -8.531 7.375 1 98.56 167 ALA B CA 1
ATOM 4092 C C . ALA B 1 167 ? 2.482 -9.578 7.055 1 98.56 167 ALA B C 1
ATOM 4094 O O . ALA B 1 167 ? 3.615 -9.492 7.531 1 98.56 167 ALA B O 1
ATOM 4095 N N . MET B 1 168 ? 2.148 -10.578 6.258 1 98.75 168 MET B N 1
ATOM 4096 C CA . MET B 1 168 ? 3.104 -11.617 5.879 1 98.75 168 MET B CA 1
ATOM 4097 C C . MET B 1 168 ? 4.309 -11.008 5.172 1 98.75 168 MET B C 1
ATOM 4099 O O . MET B 1 168 ? 5.453 -11.312 5.516 1 98.75 168 MET B O 1
ATOM 4103 N N . ASN B 1 169 ? 3.975 -10.156 4.191 1 98.81 169 ASN B N 1
ATOM 4104 C CA . ASN B 1 169 ? 5.027 -9.539 3.395 1 98.81 169 ASN B CA 1
ATOM 4105 C C . ASN B 1 169 ? 5.965 -8.695 4.258 1 98.81 169 ASN B C 1
ATOM 4107 O O . ASN B 1 169 ? 7.188 -8.805 4.145 1 98.81 169 ASN B O 1
ATOM 4111 N N . ASP B 1 170 ? 5.402 -7.895 5.113 1 98.81 170 ASP B N 1
ATOM 4112 C CA . ASP B 1 170 ? 6.184 -7.039 6 1 98.81 170 ASP B CA 1
ATOM 4113 C C . ASP B 1 170 ? 7.078 -7.871 6.918 1 98.81 170 ASP B C 1
ATOM 4115 O O . ASP B 1 170 ? 8.266 -7.582 7.059 1 98.81 170 ASP B O 1
ATOM 4119 N N . ASN B 1 171 ? 6.5 -8.883 7.543 1 98.81 171 ASN B N 1
ATOM 4120 C CA . ASN B 1 171 ? 7.227 -9.711 8.5 1 98.81 171 ASN B CA 1
ATOM 4121 C C . ASN B 1 171 ? 8.367 -10.469 7.836 1 98.81 171 ASN B C 1
ATOM 4123 O O . ASN B 1 171 ? 9.469 -10.547 8.383 1 98.81 171 ASN B O 1
ATOM 4127 N N . VAL B 1 172 ? 8.141 -10.992 6.637 1 98.94 172 VAL B N 1
ATOM 4128 C CA . VAL B 1 172 ? 9.156 -11.766 5.934 1 98.94 172 VAL B CA 1
ATOM 4129 C C . VAL B 1 172 ? 10.328 -10.867 5.555 1 98.94 172 VAL B C 1
ATOM 4131 O O . VAL B 1 172 ? 11.492 -11.219 5.781 1 98.94 172 VAL B O 1
ATOM 4134 N N . LEU B 1 173 ? 10.031 -9.719 4.996 1 98.94 173 LEU B N 1
ATOM 4135 C CA . LEU B 1 173 ? 11.094 -8.805 4.602 1 98.94 173 LEU B CA 1
ATOM 4136 C C . LEU B 1 173 ? 11.852 -8.289 5.824 1 98.94 173 LEU B C 1
ATOM 4138 O O . LEU B 1 173 ? 13.078 -8.164 5.797 1 98.94 173 LEU B O 1
ATOM 4142 N N . ALA B 1 174 ? 11.109 -7.992 6.902 1 98.88 174 ALA B N 1
ATOM 4143 C CA . ALA B 1 174 ? 11.742 -7.496 8.117 1 98.88 174 ALA B CA 1
ATOM 4144 C C . ALA B 1 174 ? 12.711 -8.531 8.695 1 98.88 174 ALA B C 1
ATOM 4146 O O . ALA B 1 174 ? 13.828 -8.188 9.086 1 98.88 174 ALA B O 1
ATOM 4147 N N . CYS B 1 175 ? 12.273 -9.766 8.766 1 98.88 175 CYS B N 1
ATOM 4148 C CA . CYS B 1 175 ? 13.109 -10.828 9.305 1 98.88 175 CYS B CA 1
ATOM 4149 C C . CYS B 1 175 ? 14.305 -11.109 8.406 1 98.88 175 CYS B C 1
ATOM 4151 O O . CYS B 1 175 ? 15.406 -11.352 8.891 1 98.88 175 CYS B O 1
ATOM 4153 N N . ALA B 1 176 ? 14.062 -11.078 7.066 1 98.94 176 ALA B N 1
ATOM 4154 C CA . ALA B 1 176 ? 15.156 -11.266 6.117 1 98.94 176 ALA B CA 1
ATOM 4155 C C . ALA B 1 176 ? 16.219 -10.188 6.297 1 98.94 176 ALA B C 1
ATOM 4157 O O . ALA B 1 176 ? 17.422 -10.484 6.324 1 98.94 176 ALA B O 1
ATOM 4158 N N . HIS B 1 177 ? 15.789 -8.984 6.418 1 98.88 177 HIS B N 1
ATOM 4159 C CA . HIS B 1 177 ? 16.703 -7.875 6.625 1 98.88 177 HIS B CA 1
ATOM 4160 C C . HIS B 1 177 ? 17.484 -8.031 7.93 1 98.88 177 HIS B C 1
ATOM 4162 O O . HIS B 1 177 ? 18.703 -7.887 7.957 1 98.88 177 HIS B O 1
ATOM 4168 N N . ALA B 1 178 ? 16.75 -8.305 8.992 1 98.69 178 ALA B N 1
ATOM 4169 C CA . ALA B 1 178 ? 17.344 -8.383 10.32 1 98.69 178 ALA B CA 1
ATOM 4170 C C . ALA B 1 178 ? 18.422 -9.469 10.383 1 98.69 178 ALA B C 1
ATOM 4172 O O . ALA B 1 178 ? 19.422 -9.32 11.07 1 98.69 178 ALA B O 1
ATOM 4173 N N . LEU B 1 179 ? 18.234 -10.531 9.656 1 98.31 179 LEU B N 1
ATOM 4174 C CA . LEU B 1 179 ? 19.141 -11.672 9.703 1 98.31 179 LEU B CA 1
ATOM 4175 C C . LEU B 1 179 ? 20.266 -11.523 8.672 1 98.31 179 LEU B C 1
ATOM 4177 O O . LEU B 1 179 ? 21.188 -12.336 8.633 1 98.31 179 LEU B O 1
ATOM 4181 N N . GLY B 1 180 ? 20.125 -10.5 7.824 1 98.19 180 GLY B N 1
ATOM 4182 C CA . GLY B 1 180 ? 21.141 -10.305 6.801 1 98.19 180 GLY B CA 1
ATOM 4183 C C . GLY B 1 180 ? 21.047 -11.305 5.664 1 98.19 180 GLY B C 1
ATOM 4184 O O . GLY B 1 180 ? 22.062 -11.773 5.152 1 98.19 180 GLY B O 1
ATOM 4185 N N . VAL B 1 181 ? 19.844 -11.703 5.301 1 98.44 181 VAL B N 1
ATOM 4186 C CA . VAL B 1 181 ? 19.625 -12.586 4.16 1 98.44 181 VAL B CA 1
ATOM 4187 C C . VAL B 1 181 ? 20.234 -11.977 2.904 1 98.44 181 VAL B C 1
ATOM 4189 O O . VAL B 1 181 ? 20.094 -10.773 2.66 1 98.44 181 VAL B O 1
ATOM 4192 N N . THR B 1 182 ? 20.875 -12.781 2.143 1 97.94 182 THR B N 1
ATOM 4193 C CA . THR B 1 182 ? 21.609 -12.336 0.961 1 97.94 182 THR B CA 1
ATOM 4194 C C . THR B 1 182 ? 20.641 -11.883 -0.131 1 97.94 182 THR B C 1
ATOM 4196 O O . THR B 1 182 ? 20.891 -10.875 -0.804 1 97.94 182 THR B O 1
ATOM 4199 N N . LYS B 1 183 ? 19.578 -12.664 -0.298 1 98.56 183 LYS B N 1
ATOM 4200 C CA . LYS B 1 183 ? 18.656 -12.391 -1.394 1 98.56 183 LYS B CA 1
ATOM 4201 C C . LYS B 1 183 ? 17.25 -12.883 -1.061 1 98.56 183 LYS B C 1
ATOM 4203 O O . LYS B 1 183 ? 17.094 -13.984 -0.529 1 98.56 183 LYS B O 1
ATOM 4208 N N . VAL B 1 184 ? 16.312 -12.023 -1.368 1 98.88 184 VAL B N 1
ATOM 4209 C CA . VAL B 1 184 ? 14.898 -12.414 -1.311 1 98.88 184 VAL B CA 1
ATOM 4210 C C . VAL B 1 184 ? 14.273 -12.297 -2.699 1 98.88 184 VAL B C 1
ATOM 4212 O O . VAL B 1 184 ? 14.422 -11.273 -3.369 1 98.88 184 VAL B O 1
ATOM 4215 N N . ILE B 1 185 ? 13.672 -13.336 -3.203 1 98.94 185 ILE B N 1
ATOM 4216 C CA . ILE B 1 185 ? 12.797 -13.305 -4.367 1 98.94 185 ILE B CA 1
ATOM 4217 C C . ILE B 1 185 ? 11.344 -13.422 -3.924 1 98.94 185 ILE B C 1
ATOM 4219 O O . ILE B 1 185 ? 10.938 -14.438 -3.357 1 98.94 185 ILE B O 1
ATOM 4223 N N . SER B 1 186 ? 10.609 -12.375 -4.129 1 98.94 186 SER B N 1
ATOM 4224 C CA . SER B 1 186 ? 9.195 -12.359 -3.768 1 98.94 186 SER B CA 1
ATOM 4225 C C . SER B 1 186 ? 8.305 -12.484 -5 1 98.94 186 SER B C 1
ATOM 4227 O O . SER B 1 186 ? 8.594 -11.883 -6.039 1 98.94 186 SER B O 1
ATOM 4229 N N . MET B 1 187 ? 7.289 -13.234 -4.902 1 98.69 187 MET B N 1
ATOM 4230 C CA . MET B 1 187 ? 6.387 -13.445 -6.027 1 98.69 187 MET B CA 1
ATOM 4231 C C . MET B 1 187 ? 5.148 -12.562 -5.906 1 98.69 187 MET B C 1
ATOM 4233 O O . MET B 1 187 ? 4.449 -12.594 -4.895 1 98.69 187 MET B O 1
ATOM 4237 N N . LEU B 1 188 ? 4.867 -11.797 -6.902 1 98.38 188 LEU B N 1
ATOM 4238 C CA . LEU B 1 188 ? 3.684 -10.953 -7.035 1 98.38 188 LEU B CA 1
ATOM 4239 C C . LEU B 1 188 ? 2.643 -11.617 -7.93 1 98.38 188 LEU B C 1
ATOM 4241 O O . LEU B 1 188 ? 2.439 -12.836 -7.855 1 98.38 188 LEU B O 1
ATOM 4245 N N . SER B 1 189 ? 1.762 -10.852 -8.57 1 96.12 189 SER B N 1
ATOM 4246 C CA . SER B 1 189 ? 0.705 -11.328 -9.453 1 96.12 189 SER B CA 1
ATOM 4247 C C . SER B 1 189 ? 0.393 -10.297 -10.539 1 96.12 189 SER B C 1
ATOM 4249 O O . SER B 1 189 ? 0.579 -9.094 -10.336 1 96.12 189 SER B O 1
ATOM 4251 N N . THR B 1 190 ? -0.1 -10.781 -11.664 1 94.69 190 THR B N 1
ATOM 4252 C CA . THR B 1 190 ? -0.404 -9.852 -12.75 1 94.69 190 THR B CA 1
ATOM 4253 C C . THR B 1 190 ? -1.627 -9.008 -12.414 1 94.69 190 THR B C 1
ATOM 4255 O O . THR B 1 190 ? -1.868 -7.977 -13.047 1 94.69 190 THR B O 1
ATOM 4258 N N . CYS B 1 191 ? -2.443 -9.406 -11.516 1 93.75 191 CYS B N 1
ATOM 4259 C CA . CYS B 1 191 ? -3.627 -8.625 -11.18 1 93.75 191 CYS B CA 1
ATOM 4260 C C . CYS B 1 191 ? -3.238 -7.293 -10.547 1 93.75 191 CYS B C 1
ATOM 4262 O O . CYS B 1 191 ? -4.086 -6.418 -10.359 1 93.75 191 CYS B O 1
ATOM 4264 N N . ILE B 1 192 ? -1.954 -7.07 -10.273 1 97.19 192 ILE B N 1
ATOM 4265 C CA . ILE B 1 192 ? -1.474 -5.867 -9.602 1 97.19 192 ILE B CA 1
ATOM 4266 C C . ILE B 1 192 ? -1.364 -4.723 -10.602 1 97.19 192 ILE B C 1
ATOM 4268 O O . ILE B 1 192 ? -1.229 -3.559 -10.219 1 97.19 192 ILE B O 1
ATOM 4272 N N . PHE B 1 193 ? -1.347 -4.992 -11.898 1 97.31 193 PHE B N 1
ATOM 4273 C CA . PHE B 1 193 ? -1.164 -3.959 -12.906 1 97.31 193 PHE B CA 1
ATOM 4274 C C . PHE B 1 193 ? -2.416 -3.098 -13.039 1 97.31 193 PHE B C 1
ATOM 4276 O O . PHE B 1 193 ? -3.51 -3.523 -12.656 1 97.31 193 PHE B O 1
ATOM 4283 N N . PRO B 1 194 ? -2.221 -1.898 -13.633 1 97.5 194 PRO B N 1
ATOM 4284 C CA . PRO B 1 194 ? -3.379 -1.022 -13.828 1 97.5 194 PRO B CA 1
ATOM 4285 C C . PRO B 1 194 ? -4.469 -1.665 -14.68 1 97.5 194 PRO B C 1
ATOM 4287 O O . PRO B 1 194 ? -4.164 -2.346 -15.664 1 97.5 194 PRO B O 1
ATOM 4290 N N . ASP B 1 195 ? -5.656 -1.447 -14.211 1 96 195 ASP B N 1
ATOM 4291 C CA . ASP B 1 195 ? -6.801 -1.947 -14.969 1 96 195 ASP B CA 1
ATOM 4292 C C . ASP B 1 195 ? -6.918 -1.24 -16.312 1 96 195 ASP B C 1
ATOM 4294 O O . ASP B 1 195 ? -7.129 -1.887 -17.344 1 96 195 ASP B O 1
ATOM 4298 N N . LYS B 1 196 ? -6.84 0.095 -16.297 1 94.75 196 LYS B N 1
ATOM 4299 C CA . LYS B 1 196 ? -6.809 0.89 -17.516 1 94.75 196 LYS B CA 1
ATOM 4300 C C . LYS B 1 196 ? -5.375 1.16 -17.953 1 94.75 196 LYS B C 1
ATOM 4302 O O . LYS B 1 196 ? -4.656 1.925 -17.312 1 94.75 196 LYS B O 1
ATOM 4307 N N . THR B 1 197 ? -4.992 0.489 -19.016 1 95.5 197 THR B N 1
ATOM 4308 C CA . THR B 1 197 ? -3.613 0.594 -19.484 1 95.5 197 THR B CA 1
ATOM 4309 C C . THR B 1 197 ? -3.506 0.173 -20.938 1 95.5 197 THR B C 1
ATOM 4311 O O . THR B 1 197 ? -4.492 -0.25 -21.547 1 95.5 197 THR B O 1
ATOM 4314 N N . SER B 1 198 ? -2.338 0.385 -21.547 1 95.62 198 SER B N 1
ATOM 4315 C CA . SER B 1 198 ? -2.037 -0.11 -22.891 1 95.62 198 SER B CA 1
ATOM 4316 C C . SER B 1 198 ? -1.453 -1.518 -22.828 1 95.62 198 SER B C 1
ATOM 4318 O O . SER B 1 198 ? -1.092 -2.008 -21.766 1 95.62 198 SER B O 1
ATOM 4320 N N . TYR B 1 199 ? -1.44 -2.197 -24.047 1 93.31 199 TYR B N 1
ATOM 4321 C CA . TYR B 1 199 ? -0.946 -3.566 -24.125 1 93.31 199 TYR B CA 1
ATOM 4322 C C . TYR B 1 199 ? 0.131 -3.693 -25.188 1 93.31 199 TYR B C 1
ATOM 4324 O O . TYR B 1 199 ? 0.112 -2.969 -26.188 1 93.31 199 TYR B O 1
ATOM 4332 N N . PRO B 1 200 ? 0.994 -4.566 -25.031 1 94.69 200 PRO B N 1
ATOM 4333 C CA . PRO B 1 200 ? 1.154 -5.449 -23.875 1 94.69 200 PRO B CA 1
ATOM 4334 C C . PRO B 1 200 ? 1.725 -4.723 -22.656 1 94.69 200 PRO B C 1
ATOM 4336 O O . PRO B 1 200 ? 2.453 -3.74 -22.812 1 94.69 200 PRO B O 1
ATOM 4339 N N . ILE B 1 201 ? 1.431 -5.238 -21.516 1 95.62 201 ILE B N 1
ATOM 4340 C CA . ILE B 1 201 ? 1.942 -4.723 -20.25 1 95.62 201 ILE B CA 1
ATOM 4341 C C . ILE B 1 201 ? 3.412 -5.105 -20.094 1 95.62 201 ILE B C 1
ATOM 4343 O O . ILE B 1 201 ? 3.801 -6.238 -20.391 1 95.62 201 ILE B O 1
ATOM 4347 N N . ASP B 1 202 ? 4.199 -4.188 -19.641 1 96.19 202 ASP B N 1
ATOM 4348 C CA . ASP B 1 202 ? 5.57 -4.512 -19.266 1 96.19 202 ASP B CA 1
ATOM 4349 C C . ASP B 1 202 ? 5.859 -4.09 -17.828 1 96.19 202 ASP B C 1
ATOM 4351 O O . ASP B 1 202 ? 4.992 -3.533 -17.156 1 96.19 202 ASP B O 1
ATOM 4355 N N . GLU B 1 203 ? 7.043 -4.355 -17.312 1 97.44 203 GLU B N 1
ATOM 4356 C CA . GLU B 1 203 ? 7.402 -4.223 -15.906 1 97.44 203 GLU B CA 1
ATOM 4357 C C . GLU B 1 203 ? 7.297 -2.771 -15.445 1 97.44 203 GLU B C 1
ATOM 4359 O O . GLU B 1 203 ? 6.961 -2.504 -14.289 1 97.44 203 GLU B O 1
ATOM 4364 N N . SER B 1 204 ? 7.5 -1.782 -16.312 1 96.5 204 SER B N 1
ATOM 4365 C CA . SER B 1 204 ? 7.559 -0.37 -15.953 1 96.5 204 SER B CA 1
ATOM 4366 C C . SER B 1 204 ? 6.168 0.185 -15.664 1 96.5 204 SER B C 1
ATOM 4368 O O . SER B 1 204 ? 6.035 1.28 -15.109 1 96.5 204 SER B O 1
ATOM 4370 N N . MET B 1 205 ? 5.195 -0.566 -15.938 1 97.12 205 MET B N 1
ATOM 4371 C CA . MET B 1 205 ? 3.838 -0.034 -15.945 1 97.12 205 MET B CA 1
ATOM 4372 C C . MET B 1 205 ? 3.137 -0.304 -14.625 1 97.12 205 MET B C 1
ATOM 4374 O O . MET B 1 205 ? 2.014 0.152 -14.406 1 97.12 205 MET B O 1
ATOM 4378 N N . LEU B 1 206 ? 3.734 -0.99 -13.703 1 97.06 206 LEU B N 1
ATOM 4379 C CA . LEU B 1 206 ? 3.133 -1.557 -12.5 1 97.06 206 LEU B CA 1
ATOM 4380 C C . LEU B 1 206 ? 2.406 -0.482 -11.695 1 97.06 206 LEU B C 1
ATOM 4382 O O . LEU B 1 206 ? 1.27 -0.684 -11.266 1 97.06 206 LEU B O 1
ATOM 4386 N N . HIS B 1 207 ? 2.947 0.69 -11.547 1 97.06 207 HIS B N 1
ATOM 4387 C CA . HIS B 1 207 ? 2.418 1.67 -10.609 1 97.06 207 HIS B CA 1
ATOM 4388 C C . HIS B 1 207 ? 1.801 2.857 -11.336 1 97.06 207 HIS B C 1
ATOM 4390 O O . HIS B 1 207 ? 1.541 3.898 -10.727 1 97.06 207 HIS B O 1
ATOM 4396 N N . LEU B 1 208 ? 1.478 2.734 -12.633 1 97.12 208 LEU B N 1
ATOM 4397 C CA . LEU B 1 208 ? 1.082 3.883 -13.445 1 97.12 208 LEU B CA 1
ATOM 4398 C C . LEU B 1 208 ? -0.428 4.094 -13.391 1 97.12 208 LEU B C 1
ATOM 4400 O O . LEU B 1 208 ? -0.963 4.965 -14.07 1 97.12 208 LEU B O 1
ATOM 4404 N N . GLY B 1 209 ? -1.131 3.371 -12.578 1 96.88 209 GLY B N 1
ATOM 4405 C CA . GLY B 1 209 ? -2.568 3.471 -12.383 1 96.88 209 GLY B CA 1
ATOM 4406 C C . GLY B 1 209 ? -3.105 2.465 -11.383 1 96.88 209 GLY B C 1
ATOM 4407 O O . GLY B 1 209 ? -2.373 1.583 -10.922 1 96.88 209 GLY B O 1
ATOM 4408 N N . PRO B 1 210 ? -4.387 2.6 -11.055 1 97.06 210 PRO B N 1
ATOM 4409 C CA . PRO B 1 210 ? -4.953 1.687 -10.062 1 97.06 210 PRO B CA 1
ATOM 4410 C C . PRO B 1 210 ? -5.266 0.307 -10.641 1 97.06 210 PRO B C 1
ATOM 4412 O O . PRO B 1 210 ? -5.59 0.186 -11.82 1 97.06 210 PRO B O 1
ATOM 4415 N N . PRO B 1 211 ? -5.086 -0.722 -9.789 1 97.25 211 PRO B N 1
ATOM 4416 C CA . PRO B 1 211 ? -5.566 -2.041 -10.203 1 97.25 211 PRO B CA 1
ATOM 4417 C C . PRO B 1 211 ? -7.09 -2.111 -10.305 1 97.25 211 PRO B C 1
ATOM 4419 O O . PRO B 1 211 ? -7.781 -1.153 -9.945 1 97.25 211 PRO B O 1
ATOM 4422 N N . HIS B 1 212 ? -7.594 -3.229 -10.828 1 95.75 212 HIS B N 1
ATOM 4423 C CA . HIS B 1 212 ? -9.039 -3.428 -10.914 1 95.75 212 HIS B CA 1
ATOM 4424 C C . HIS B 1 212 ? -9.672 -3.486 -9.531 1 95.75 212 HIS B C 1
ATOM 4426 O O . HIS B 1 212 ? -9.133 -4.121 -8.625 1 95.75 212 HIS B O 1
ATOM 4432 N N . PRO B 1 213 ? -10.828 -2.883 -9.352 1 93.44 213 PRO B N 1
ATOM 4433 C CA . PRO B 1 213 ? -11.43 -2.791 -8.016 1 93.44 213 PRO B CA 1
ATOM 4434 C C . PRO B 1 213 ? -11.836 -4.152 -7.461 1 93.44 213 PRO B C 1
ATOM 4436 O O . PRO B 1 213 ? -11.953 -4.312 -6.242 1 93.44 213 PRO B O 1
ATOM 4439 N N . SER B 1 214 ? -12 -5.176 -8.297 1 91.75 214 SER B N 1
ATOM 4440 C CA . SER B 1 214 ? -12.453 -6.48 -7.836 1 91.75 214 SER B CA 1
ATOM 4441 C C . SER B 1 214 ? -11.375 -7.188 -7.02 1 91.75 214 SER B C 1
ATOM 4443 O O . SER B 1 214 ? -11.664 -8.133 -6.281 1 91.75 214 SER B O 1
ATOM 4445 N N . ASN B 1 215 ? -10.133 -6.742 -7.141 1 93.81 215 ASN B N 1
ATOM 4446 C CA . ASN B 1 215 ? -9.047 -7.383 -6.41 1 93.81 215 ASN B CA 1
ATOM 4447 C C . ASN B 1 215 ? -8.25 -6.371 -5.59 1 93.81 215 ASN B C 1
ATOM 4449 O O . ASN B 1 215 ? -7.07 -6.582 -5.309 1 93.81 215 ASN B O 1
ATOM 4453 N N . LEU B 1 216 ? -8.852 -5.375 -5.188 1 96.12 216 LEU B N 1
ATOM 4454 C CA . LEU B 1 216 ? -8.195 -4.203 -4.613 1 96.12 216 LEU B CA 1
ATOM 4455 C C . LEU B 1 216 ? -7.309 -4.598 -3.436 1 96.12 216 LEU B C 1
ATOM 4457 O O . LEU B 1 216 ? -6.109 -4.316 -3.432 1 96.12 216 LEU B O 1
ATOM 4461 N N . GLY B 1 217 ? -7.879 -5.285 -2.42 1 97.75 217 GLY B N 1
ATOM 4462 C CA . GLY B 1 217 ? -7.121 -5.641 -1.232 1 97.75 217 GLY B CA 1
ATOM 4463 C C . GLY B 1 217 ? -5.906 -6.496 -1.535 1 97.75 217 GLY B C 1
ATOM 4464 O O . GLY B 1 217 ? -4.805 -6.215 -1.053 1 97.75 217 GLY B O 1
ATOM 4465 N N . TYR B 1 218 ? -6.059 -7.473 -2.393 1 97.25 218 TYR B N 1
ATOM 4466 C CA . TYR B 1 218 ? -4.988 -8.383 -2.783 1 97.25 218 TYR B CA 1
ATOM 4467 C C . TYR B 1 218 ? -3.939 -7.664 -3.623 1 97.25 218 TYR B C 1
ATOM 4469 O O . TYR B 1 218 ? -2.746 -7.723 -3.32 1 97.25 218 TYR B O 1
ATOM 4477 N N . ALA B 1 219 ? -4.387 -6.938 -4.617 1 98.12 219 ALA B N 1
ATOM 4478 C CA . ALA B 1 219 ? -3.498 -6.266 -5.562 1 98.12 219 ALA B CA 1
ATOM 4479 C C . ALA B 1 219 ? -2.617 -5.242 -4.855 1 98.12 219 ALA B C 1
ATOM 4481 O O . ALA B 1 219 ? -1.403 -5.203 -5.07 1 98.12 219 ALA B O 1
ATOM 4482 N N . VAL B 1 220 ? -3.186 -4.5 -3.996 1 98.56 220 VAL B N 1
ATOM 4483 C CA . VAL B 1 220 ? -2.424 -3.441 -3.344 1 98.56 220 VAL B CA 1
ATOM 4484 C C . VAL B 1 220 ? -1.434 -4.051 -2.354 1 98.56 220 VAL B C 1
ATOM 4486 O O . VAL B 1 220 ? -0.302 -3.578 -2.227 1 98.56 220 VAL B O 1
ATOM 4489 N N . ALA B 1 221 ? -1.855 -5.059 -1.628 1 98.62 221 ALA B N 1
ATOM 4490 C CA . ALA B 1 221 ? -0.928 -5.723 -0.718 1 98.62 221 ALA B CA 1
ATOM 4491 C C . ALA B 1 221 ? 0.296 -6.246 -1.466 1 98.62 221 ALA B C 1
ATOM 4493 O O . ALA B 1 221 ? 1.422 -6.148 -0.971 1 98.62 221 ALA B O 1
ATOM 4494 N N . LYS B 1 222 ? 0.09 -6.789 -2.65 1 98.5 222 LYS B N 1
ATOM 4495 C CA . LYS B 1 222 ? 1.203 -7.289 -3.453 1 98.5 222 LYS B CA 1
ATOM 4496 C C . LYS B 1 222 ? 2.027 -6.141 -4.027 1 98.5 222 LYS B C 1
ATOM 4498 O O . LYS B 1 222 ? 3.254 -6.234 -4.117 1 98.5 222 LYS B O 1
ATOM 4503 N N . ARG B 1 223 ? 1.38 -5.078 -4.414 1 98.5 223 ARG B N 1
ATOM 4504 C CA . ARG B 1 223 ? 2.107 -3.887 -4.84 1 98.5 223 ARG B CA 1
ATOM 4505 C C . ARG B 1 223 ? 3.008 -3.365 -3.727 1 98.5 223 ARG B C 1
ATOM 4507 O O . ARG B 1 223 ? 4.141 -2.951 -3.979 1 98.5 223 ARG B O 1
ATOM 4514 N N . ASN B 1 224 ? 2.432 -3.389 -2.57 1 98.56 224 ASN B N 1
ATOM 4515 C CA . ASN B 1 224 ? 3.182 -2.914 -1.411 1 98.56 224 ASN B CA 1
ATOM 4516 C C . ASN B 1 224 ? 4.43 -3.756 -1.17 1 98.56 224 ASN B C 1
ATOM 4518 O O . ASN B 1 224 ? 5.441 -3.248 -0.681 1 98.56 224 ASN B O 1
ATOM 4522 N N . LEU B 1 225 ? 4.375 -5 -1.496 1 98.81 225 LEU B N 1
ATOM 4523 C CA . LEU B 1 225 ? 5.551 -5.859 -1.384 1 98.81 225 LEU B CA 1
ATOM 4524 C C . LEU B 1 225 ? 6.68 -5.355 -2.273 1 98.81 225 LEU B C 1
ATOM 4526 O O . LEU B 1 225 ? 7.84 -5.312 -1.849 1 98.81 225 LEU B O 1
ATOM 4530 N N . ASP B 1 226 ? 6.344 -4.945 -3.465 1 98.62 226 ASP B N 1
ATOM 4531 C CA . ASP B 1 226 ? 7.332 -4.348 -4.359 1 98.62 226 ASP B CA 1
ATOM 4532 C C . ASP B 1 226 ? 7.863 -3.035 -3.785 1 98.62 226 ASP B C 1
ATOM 4534 O O . ASP B 1 226 ? 9.078 -2.812 -3.756 1 98.62 226 ASP B O 1
ATOM 4538 N N . ILE B 1 227 ? 6.98 -2.199 -3.32 1 98.56 227 ILE B N 1
ATOM 4539 C CA . ILE B 1 227 ? 7.34 -0.888 -2.793 1 98.56 227 ILE B CA 1
ATOM 4540 C C . ILE B 1 227 ? 8.258 -1.052 -1.585 1 98.56 227 ILE B C 1
ATOM 4542 O O . ILE B 1 227 ? 9.305 -0.403 -1.5 1 98.56 227 ILE B O 1
ATOM 4546 N N . LEU B 1 228 ? 7.871 -1.864 -0.663 1 98.75 228 LEU B N 1
ATOM 4547 C CA . LEU B 1 228 ? 8.664 -2.066 0.545 1 98.75 228 LEU B CA 1
ATOM 4548 C C . LEU B 1 228 ? 10.016 -2.678 0.21 1 98.75 228 LEU B C 1
ATOM 4550 O O . LEU B 1 228 ? 11.031 -2.342 0.836 1 98.75 228 LEU B O 1
ATOM 4554 N N . SER B 1 229 ? 10.055 -3.594 -0.791 1 98.81 229 SER B N 1
ATOM 4555 C CA . SER B 1 229 ? 11.328 -4.109 -1.274 1 98.81 229 SER B CA 1
ATOM 4556 C C . SER B 1 229 ? 12.234 -2.982 -1.771 1 98.81 229 SER B C 1
ATOM 4558 O O . SER B 1 229 ? 13.414 -2.934 -1.435 1 98.81 229 SER B O 1
ATOM 4560 N N . GLN B 1 230 ? 11.641 -2.088 -2.496 1 98.12 230 GLN B N 1
ATOM 4561 C CA . GLN B 1 230 ? 12.391 -0.947 -3.006 1 98.12 230 GLN B CA 1
ATOM 4562 C C . GLN B 1 230 ? 12.914 -0.079 -1.864 1 98.12 230 GLN B C 1
ATOM 4564 O O . GLN B 1 230 ? 14.023 0.457 -1.943 1 98.12 230 GLN B O 1
ATOM 4569 N N . CYS B 1 231 ? 12.117 0.084 -0.875 1 98.56 231 CYS B N 1
ATOM 4570 C CA . CYS B 1 231 ? 12.555 0.847 0.287 1 98.56 231 CYS B CA 1
ATOM 4571 C C . CYS B 1 231 ? 13.773 0.2 0.934 1 98.56 231 CYS B C 1
ATOM 4573 O O . CYS B 1 231 ? 14.742 0.886 1.267 1 98.56 231 CYS B O 1
ATOM 4575 N N . TYR B 1 232 ? 13.75 -1.115 1.119 1 98.81 232 TYR B N 1
ATOM 4576 C CA . TYR B 1 232 ? 14.867 -1.83 1.715 1 98.81 232 TYR B CA 1
ATOM 4577 C C . TYR B 1 232 ? 16.109 -1.73 0.833 1 98.81 232 TYR B C 1
ATOM 4579 O O . TYR B 1 232 ? 17.219 -1.583 1.336 1 98.81 232 TYR B O 1
ATOM 4587 N N . VAL B 1 233 ? 15.945 -1.811 -0.496 1 98.44 233 VAL B N 1
ATOM 4588 C CA . VAL B 1 233 ? 17.047 -1.702 -1.444 1 98.44 233 VAL B CA 1
ATOM 4589 C C . VAL B 1 233 ? 17.688 -0.321 -1.337 1 98.44 233 VAL B C 1
ATOM 4591 O O . VAL B 1 233 ? 18.906 -0.204 -1.221 1 98.44 233 VAL B O 1
ATOM 4594 N N . ARG B 1 234 ? 16.875 0.648 -1.278 1 97.12 234 ARG B N 1
ATOM 4595 C CA . ARG B 1 234 ? 17.344 2.029 -1.268 1 97.12 234 ARG B CA 1
ATOM 4596 C C . ARG B 1 234 ? 18.031 2.361 0.05 1 97.12 234 ARG B C 1
ATOM 4598 O O . ARG B 1 234 ? 19.078 3.012 0.06 1 97.12 234 ARG B O 1
ATOM 4605 N N . GLU B 1 235 ? 17.438 1.973 1.11 1 97.88 235 GLU B N 1
ATOM 4606 C CA . GLU B 1 235 ? 17.906 2.402 2.424 1 97.88 235 GLU B CA 1
ATOM 4607 C C . GLU B 1 235 ? 19.094 1.563 2.891 1 97.88 235 GLU B C 1
ATOM 4609 O O . GLU B 1 235 ? 20.031 2.088 3.49 1 97.88 235 GLU B O 1
ATOM 4614 N N . TYR B 1 236 ? 19.062 0.261 2.584 1 98.25 236 TYR B N 1
ATOM 4615 C CA . TYR B 1 236 ? 20.031 -0.623 3.23 1 98.25 236 TYR B CA 1
ATOM 4616 C C . TYR B 1 236 ? 20.859 -1.371 2.195 1 98.25 236 TYR B C 1
ATOM 4618 O O . TYR B 1 236 ? 21.797 -2.092 2.549 1 98.25 236 TYR B O 1
ATOM 4626 N N . GLY B 1 237 ? 20.516 -1.263 0.945 1 97.94 237 GLY B N 1
ATOM 4627 C CA . GLY B 1 237 ? 21.234 -1.995 -0.089 1 97.94 237 GLY B CA 1
ATOM 4628 C C . GLY B 1 237 ? 20.875 -3.471 -0.125 1 97.94 237 GLY B C 1
ATOM 4629 O O . GLY B 1 237 ? 21.641 -4.281 -0.649 1 97.94 237 GLY B O 1
ATOM 4630 N N . ASP B 1 238 ? 19.719 -3.857 0.482 1 98.25 238 ASP B N 1
ATOM 4631 C CA . ASP B 1 238 ? 19.281 -5.25 0.464 1 98.25 238 ASP B CA 1
ATOM 4632 C C . ASP B 1 238 ? 19 -5.719 -0.962 1 98.25 238 ASP B C 1
ATOM 4634 O O . ASP B 1 238 ? 18.688 -4.91 -1.838 1 98.25 238 ASP B O 1
ATOM 4638 N N . HIS B 1 239 ? 19.219 -6.977 -1.194 1 98.56 239 HIS B N 1
ATOM 4639 C CA . HIS B 1 239 ? 18.859 -7.57 -2.477 1 98.56 239 HIS B CA 1
ATOM 4640 C C . HIS B 1 239 ? 17.484 -8.211 -2.416 1 98.56 239 HIS B C 1
ATOM 4642 O O . HIS B 1 239 ? 17.359 -9.438 -2.41 1 98.56 239 HIS B O 1
ATOM 4648 N N . PHE B 1 240 ? 16.453 -7.457 -2.41 1 98.81 240 PHE B N 1
ATOM 4649 C CA . PHE B 1 240 ? 15.055 -7.871 -2.424 1 98.81 240 PHE B CA 1
ATOM 4650 C C . PHE B 1 240 ? 14.438 -7.648 -3.799 1 98.81 240 PHE B C 1
ATOM 4652 O O . PHE B 1 240 ? 14.164 -6.512 -4.188 1 98.81 240 PHE B O 1
ATOM 4659 N N . ALA B 1 241 ? 14.25 -8.703 -4.582 1 98.69 241 ALA B N 1
ATOM 4660 C CA . ALA B 1 241 ? 13.703 -8.641 -5.938 1 98.69 241 ALA B CA 1
ATOM 4661 C C . ALA B 1 241 ? 12.328 -9.297 -6.012 1 98.69 241 ALA B C 1
ATOM 4663 O O . ALA B 1 241 ? 11.984 -10.117 -5.156 1 98.69 241 ALA B O 1
ATOM 4664 N N . CYS B 1 242 ? 11.578 -8.883 -6.996 1 98.75 242 CYS B N 1
ATOM 4665 C CA . CYS B 1 242 ? 10.227 -9.414 -7.176 1 98.75 242 CYS B CA 1
ATOM 4666 C C . CYS B 1 242 ? 10.055 -10.008 -8.57 1 98.75 242 CYS B C 1
ATOM 4668 O O . CYS B 1 242 ? 10.711 -9.578 -9.516 1 98.75 242 CYS B O 1
ATOM 4670 N N . VAL B 1 243 ? 9.219 -10.984 -8.656 1 98.81 243 VAL B N 1
ATOM 4671 C CA . VAL B 1 243 ? 8.836 -11.602 -9.922 1 98.81 243 VAL B CA 1
ATOM 4672 C C . VAL B 1 243 ? 7.312 -11.648 -10.031 1 98.81 243 VAL B C 1
ATOM 4674 O O . VAL B 1 243 ? 6.613 -11.695 -9.023 1 98.81 243 VAL B O 1
ATOM 4677 N N . ILE B 1 244 ? 6.836 -11.648 -11.273 1 98.38 244 ILE B N 1
ATOM 4678 C CA . ILE B 1 244 ? 5.402 -11.586 -11.531 1 98.38 244 ILE B CA 1
ATOM 4679 C C . ILE B 1 244 ? 5 -12.695 -12.5 1 98.38 244 ILE B C 1
ATOM 4681 O O . ILE B 1 244 ? 5.105 -12.539 -13.719 1 98.38 244 ILE B O 1
ATOM 4685 N N . PRO B 1 245 ? 4.477 -13.719 -12.008 1 97.12 245 PRO B N 1
ATOM 4686 C CA . PRO B 1 245 ? 3.961 -14.742 -12.922 1 97.12 245 PRO B CA 1
ATOM 4687 C C . PRO B 1 245 ? 2.592 -14.375 -13.492 1 97.12 245 PRO B C 1
ATOM 4689 O O . PRO B 1 245 ? 1.86 -13.578 -12.898 1 97.12 245 PRO B O 1
ATOM 4692 N N . THR B 1 246 ? 2.283 -14.93 -14.625 1 95 246 THR B N 1
ATOM 4693 C CA . THR B 1 246 ? 0.906 -14.922 -15.109 1 95 246 THR B CA 1
ATOM 4694 C C . THR B 1 246 ? 0.074 -15.977 -14.383 1 95 246 THR B C 1
ATOM 4696 O O . THR B 1 246 ? 0.487 -16.5 -13.352 1 95 246 THR B O 1
ATOM 4699 N N . ASN B 1 247 ? -1.165 -16.266 -14.812 1 92.94 247 ASN B N 1
ATOM 4700 C CA . ASN B 1 247 ? -2.02 -17.234 -14.125 1 92.94 247 ASN B CA 1
ATOM 4701 C C . ASN B 1 247 ? -1.377 -18.609 -14.078 1 92.94 247 ASN B C 1
ATOM 4703 O O . ASN B 1 247 ? -1.061 -19.188 -15.125 1 92.94 247 ASN B O 1
ATOM 4707 N N . VAL B 1 248 ? -1.243 -19.125 -12.875 1 94.06 248 VAL B N 1
ATOM 4708 C CA . VAL B 1 248 ? -0.532 -20.375 -12.688 1 94.06 248 VAL B CA 1
ATOM 4709 C C . VAL B 1 248 ? -1.532 -21.531 -12.609 1 94.06 248 VAL B C 1
ATOM 4711 O O . VAL B 1 248 ? -2.59 -21.406 -11.992 1 94.06 248 VAL B O 1
ATOM 4714 N N . TYR B 1 249 ? -1.172 -22.641 -13.242 1 91.5 249 TYR B N 1
ATOM 4715 C CA . TYR B 1 249 ? -1.96 -23.859 -13.141 1 91.5 249 TYR B CA 1
ATOM 4716 C C . TYR B 1 249 ? -1.056 -25.094 -13.062 1 91.5 249 TYR B C 1
ATOM 4718 O O . TYR B 1 249 ? 0.096 -25.047 -13.508 1 91.5 249 TYR B O 1
ATOM 4726 N N . GLY B 1 250 ? -1.614 -26.109 -12.43 1 92.38 250 GLY B N 1
ATOM 4727 C CA . GLY B 1 250 ? -0.826 -27.328 -12.352 1 92.38 250 GLY B CA 1
ATOM 4728 C C . GLY B 1 250 ? -1.287 -28.266 -11.25 1 92.38 250 GLY B C 1
ATOM 4729 O O . GLY B 1 250 ? -2.312 -28.031 -10.609 1 92.38 250 GLY B O 1
ATOM 4730 N N . PRO B 1 251 ? -0.487 -29.297 -11.055 1 90.12 251 PRO B N 1
ATOM 4731 C CA . PRO B 1 251 ? -0.821 -30.25 -10.008 1 90.12 251 PRO B CA 1
ATOM 4732 C C . PRO B 1 251 ? -0.813 -29.641 -8.609 1 90.12 251 PRO B C 1
ATOM 4734 O O . PRO B 1 251 ? -0.045 -28.703 -8.344 1 90.12 251 PRO B O 1
ATOM 4737 N N . HIS B 1 252 ? -1.723 -30.047 -7.695 1 84.5 252 HIS B N 1
ATOM 4738 C CA . HIS B 1 252 ? -1.814 -29.656 -6.293 1 84.5 252 HIS B CA 1
ATOM 4739 C C . HIS B 1 252 ? -2.492 -28.297 -6.148 1 84.5 252 HIS B C 1
ATOM 4741 O O . HIS B 1 252 ? -2.354 -27.641 -5.113 1 84.5 252 HIS B O 1
ATOM 4747 N N . ASP B 1 253 ? -3.107 -27.922 -7.227 1 85.12 253 ASP B N 1
ATOM 4748 C CA . ASP B 1 253 ? -3.902 -26.703 -7.125 1 85.12 253 ASP B CA 1
ATOM 4749 C C . ASP B 1 253 ? -5.066 -26.891 -6.152 1 85.12 253 ASP B C 1
ATOM 4751 O O . ASP B 1 253 ? -5.344 -28 -5.711 1 85.12 253 ASP B O 1
ATOM 4755 N N . ASN B 1 254 ? -5.543 -25.734 -5.715 1 76.94 254 ASN B N 1
ATOM 4756 C CA . ASN B 1 254 ? -6.719 -25.734 -4.852 1 76.94 254 ASN B CA 1
ATOM 4757 C C . ASN B 1 254 ? -8.008 -25.891 -5.656 1 76.94 254 ASN B C 1
ATOM 4759 O O . ASN B 1 254 ? -8.359 -25.031 -6.449 1 76.94 254 ASN B O 1
ATOM 4763 N N . PHE B 1 255 ? -8.75 -26.984 -5.398 1 76.38 255 PHE B N 1
ATOM 4764 C CA . PHE B 1 255 ? -9.938 -27.281 -6.191 1 76.38 255 PHE B CA 1
ATOM 4765 C C . PHE B 1 255 ? -11.203 -26.953 -5.414 1 76.38 255 PHE B C 1
ATOM 4767 O O . PHE B 1 255 ? -12.289 -27.422 -5.766 1 76.38 255 PHE B O 1
ATOM 4774 N N . HIS B 1 256 ? -10.961 -26.141 -4.32 1 72.19 256 HIS B N 1
ATOM 4775 C CA . HIS B 1 256 ? -12.133 -25.672 -3.582 1 72.19 256 HIS B CA 1
ATOM 4776 C C . HIS B 1 256 ? -12.945 -24.672 -4.406 1 72.19 256 HIS B C 1
ATOM 4778 O O . HIS B 1 256 ? -12.422 -23.656 -4.855 1 72.19 256 HIS B O 1
ATOM 4784 N N . LEU B 1 257 ? -14.219 -24.938 -4.551 1 67.12 257 LEU B N 1
ATOM 4785 C CA . LEU B 1 257 ? -15.07 -24.203 -5.492 1 67.12 257 LEU B CA 1
ATOM 4786 C C . LEU B 1 257 ? -15.125 -22.719 -5.141 1 67.12 257 LEU B C 1
ATOM 4788 O O . LEU B 1 257 ? -15.094 -21.875 -6.031 1 67.12 257 LEU B O 1
ATOM 4792 N N . GLN B 1 258 ? -15.133 -22.406 -3.881 1 69.38 258 GLN B N 1
ATOM 4793 C CA . GLN B 1 258 ? -15.352 -21.031 -3.477 1 69.38 258 GLN B CA 1
ATOM 4794 C C . GLN B 1 258 ? -14.031 -20.25 -3.449 1 69.38 258 GLN B C 1
ATOM 4796 O O . GLN B 1 258 ? -14.023 -19.031 -3.602 1 69.38 258 GLN B O 1
ATOM 4801 N N . ASP B 1 259 ? -12.891 -20.984 -3.467 1 76.62 259 ASP B N 1
ATOM 4802 C CA . ASP B 1 259 ? -11.641 -20.266 -3.223 1 76.62 259 ASP B CA 1
ATOM 4803 C C . ASP B 1 259 ? -10.617 -20.562 -4.324 1 76.62 259 ASP B C 1
ATOM 4805 O O . ASP B 1 259 ? -9.508 -20.031 -4.301 1 76.62 259 ASP B O 1
ATOM 4809 N N . ALA B 1 260 ? -11.078 -21.312 -5.277 1 76.25 260 ALA B N 1
ATOM 4810 C CA . ALA B 1 260 ? -10.141 -21.781 -6.293 1 76.25 260 ALA B CA 1
ATOM 4811 C C . ALA B 1 260 ? -9.898 -20.719 -7.352 1 76.25 260 ALA B C 1
ATOM 4813 O O . ALA B 1 260 ? -10.75 -19.844 -7.574 1 76.25 260 ALA B O 1
ATOM 4814 N N . HIS B 1 261 ? -8.734 -20.828 -7.922 1 85.62 261 HIS B N 1
ATOM 4815 C CA . HIS B 1 261 ? -8.461 -20.047 -9.125 1 85.62 261 HIS B CA 1
ATOM 4816 C C . HIS B 1 261 ? -9.25 -20.578 -10.32 1 85.62 261 HIS B C 1
ATOM 4818 O O . HIS B 1 261 ? -9.922 -21.594 -10.219 1 85.62 261 HIS B O 1
ATOM 4824 N N . VAL B 1 262 ? -9.195 -19.938 -11.414 1 84.19 262 VAL B N 1
ATOM 4825 C CA . VAL B 1 262 ? -10.094 -20.109 -12.547 1 84.19 262 VAL B CA 1
ATOM 4826 C C . VAL B 1 262 ? -10.047 -21.547 -13.039 1 84.19 262 VAL B C 1
ATOM 4828 O O . VAL B 1 262 ? -11.078 -22.203 -13.141 1 84.19 262 VAL B O 1
ATOM 4831 N N . ILE B 1 263 ? -8.875 -22.125 -13.25 1 88.38 263 ILE B N 1
ATOM 4832 C CA . ILE B 1 263 ? -8.781 -23.422 -13.898 1 88.38 263 ILE B CA 1
ATOM 4833 C C . ILE B 1 263 ? -9.25 -24.516 -12.938 1 88.38 263 ILE B C 1
ATOM 4835 O O . ILE B 1 263 ? -10.133 -25.312 -13.273 1 88.38 263 ILE B O 1
ATOM 4839 N N . PRO B 1 264 ? -8.758 -24.484 -11.711 1 88.69 264 PRO B N 1
ATOM 4840 C CA . PRO B 1 264 ? -9.266 -25.531 -10.82 1 88.69 264 PRO B CA 1
ATOM 4841 C C . PRO B 1 264 ? -10.75 -25.375 -10.508 1 88.69 264 PRO B C 1
ATOM 4843 O O . PRO B 1 264 ? -11.453 -26.375 -10.336 1 88.69 264 PRO B O 1
ATOM 4846 N N . ALA B 1 265 ? -11.18 -24.203 -10.422 1 86.88 265 ALA B N 1
ATOM 4847 C CA . ALA B 1 265 ? -12.609 -23.984 -10.203 1 86.88 265 ALA B CA 1
ATOM 4848 C C . ALA B 1 265 ? -13.43 -24.547 -11.359 1 86.88 265 ALA B C 1
ATOM 4850 O O . ALA B 1 265 ? -14.445 -25.219 -11.141 1 86.88 265 ALA B O 1
ATOM 4851 N N . LEU B 1 266 ? -12.984 -24.328 -12.547 1 90.69 266 LEU B N 1
ATOM 4852 C CA . LEU B 1 266 ? -13.703 -24.797 -13.727 1 90.69 266 LEU B CA 1
ATOM 4853 C C . LEU B 1 266 ? -13.625 -26.312 -13.859 1 90.69 266 LEU B C 1
ATOM 4855 O O . LEU B 1 266 ? -14.602 -26.953 -14.242 1 90.69 266 LEU B O 1
ATOM 4859 N N . VAL B 1 267 ? -12.508 -26.844 -13.555 1 91.5 267 VAL B N 1
ATOM 4860 C CA . VAL B 1 267 ? -12.344 -28.297 -13.586 1 91.5 267 VAL B CA 1
ATOM 4861 C C . VAL B 1 267 ? -13.305 -28.953 -12.602 1 91.5 267 VAL B C 1
ATOM 4863 O O . VAL B 1 267 ? -14 -29.906 -12.945 1 91.5 267 VAL B O 1
ATOM 4866 N N . HIS B 1 268 ? -13.297 -28.391 -11.398 1 91.25 268 HIS B N 1
ATOM 4867 C CA . HIS B 1 268 ? -14.172 -28.938 -10.367 1 91.25 268 HIS B CA 1
ATOM 4868 C C . HIS B 1 268 ? -15.641 -28.797 -10.766 1 91.25 268 HIS B C 1
ATOM 4870 O O . HIS B 1 268 ? -16.422 -29.75 -10.609 1 91.25 268 HIS B O 1
ATOM 4876 N N . LYS B 1 269 ? -16.016 -27.703 -11.219 1 90.94 269 LYS B N 1
ATOM 4877 C CA . LYS B 1 269 ? -17.391 -27.469 -11.648 1 90.94 269 LYS B CA 1
ATOM 4878 C C . LYS B 1 269 ? -17.781 -28.422 -12.766 1 90.94 269 LYS B C 1
ATOM 4880 O O . LYS B 1 269 ? -18.891 -28.969 -12.766 1 90.94 269 LYS B O 1
ATOM 4885 N N . CYS B 1 270 ? -16.938 -28.594 -13.711 1 93.5 270 CYS B N 1
ATOM 4886 C CA . CYS B 1 270 ? -17.203 -29.516 -14.812 1 93.5 270 CYS B CA 1
ATOM 4887 C C . CYS B 1 270 ? -17.328 -30.953 -14.312 1 93.5 270 CYS B C 1
ATOM 4889 O O . CYS B 1 270 ? -18.203 -31.688 -14.766 1 93.5 270 CYS B O 1
ATOM 4891 N N . TRP B 1 271 ? -16.438 -31.266 -13.438 1 93.06 271 TRP B N 1
ATOM 4892 C CA . TRP B 1 271 ? -16.484 -32.594 -12.836 1 93.06 271 TRP B CA 1
ATOM 4893 C C . TRP B 1 271 ? -17.812 -32.844 -12.148 1 93.06 271 TRP B C 1
ATOM 4895 O O . TRP B 1 271 ? -18.438 -33.875 -12.328 1 93.06 271 TRP B O 1
ATOM 4905 N N . LEU B 1 272 ? -18.219 -31.859 -11.367 1 93.44 272 LEU B N 1
ATOM 4906 C CA . LEU B 1 272 ? -19.5 -31.953 -10.672 1 93.44 272 LEU B CA 1
ATOM 4907 C C . LEU B 1 272 ? -20.641 -32.125 -11.672 1 93.44 272 LEU B C 1
ATOM 4909 O O . LEU B 1 272 ? -21.547 -32.906 -11.453 1 93.44 272 LEU B O 1
ATOM 4913 N N . ALA B 1 273 ? -20.625 -31.344 -12.688 1 93.75 273 ALA B N 1
ATOM 4914 C CA . ALA B 1 273 ? -21.656 -31.422 -13.719 1 93.75 273 ALA B CA 1
ATOM 4915 C C . ALA B 1 273 ? -21.672 -32.781 -14.383 1 93.75 273 ALA B C 1
ATOM 4917 O O . ALA B 1 273 ? -22.75 -33.375 -14.57 1 93.75 273 ALA B O 1
ATOM 4918 N N . LYS B 1 274 ? -20.578 -33.281 -14.727 1 93.81 274 LYS B N 1
ATOM 4919 C CA . LYS B 1 274 ? -20.469 -34.594 -15.367 1 93.81 274 LYS B CA 1
ATOM 4920 C C . LYS B 1 274 ? -20.969 -35.719 -14.445 1 93.81 274 LYS B C 1
ATOM 4922 O O . LYS B 1 274 ? -21.75 -36.562 -14.867 1 93.81 274 LYS B O 1
ATOM 4927 N N . LYS B 1 275 ? -20.484 -35.656 -13.266 1 94.81 275 LYS B N 1
ATOM 4928 C CA . LYS B 1 275 ? -20.875 -36.656 -12.281 1 94.81 275 LYS B CA 1
ATOM 4929 C C . LYS B 1 275 ? -22.391 -36.656 -12.07 1 94.81 275 LYS B C 1
ATOM 4931 O O . LYS B 1 275 ? -22.984 -37.719 -11.852 1 94.81 275 LYS B O 1
ATOM 4936 N N . ALA B 1 276 ? -22.984 -35.5 -12.102 1 94.69 276 ALA B N 1
ATOM 4937 C CA . ALA B 1 276 ? -24.422 -35.344 -11.883 1 94.69 276 ALA B CA 1
ATOM 4938 C C . ALA B 1 276 ? -25.203 -35.656 -13.164 1 94.69 276 ALA B C 1
ATOM 4940 O O . ALA B 1 276 ? -26.438 -35.688 -13.148 1 94.69 276 ALA B O 1
ATOM 4941 N N . GLY B 1 277 ? -24.5 -35.844 -14.203 1 92.88 277 GLY B N 1
ATOM 4942 C CA . GLY B 1 277 ? -25.188 -36.031 -15.477 1 92.88 277 GLY B CA 1
ATOM 4943 C C . GLY B 1 277 ? -25.891 -34.75 -15.938 1 92.88 277 GLY B C 1
ATOM 4944 O O . GLY B 1 277 ? -26.953 -34.844 -16.578 1 92.88 277 GLY B O 1
ATOM 4945 N N . ALA B 1 278 ? -25.281 -33.656 -15.516 1 91.81 278 ALA B N 1
ATOM 4946 C CA . ALA B 1 278 ? -25.906 -32.375 -15.859 1 91.81 278 ALA B CA 1
ATOM 4947 C C . ALA B 1 278 ? -25.812 -32.125 -17.359 1 91.81 278 ALA B C 1
ATOM 4949 O O . ALA B 1 278 ? -24.922 -32.625 -18.031 1 91.81 278 ALA B O 1
ATOM 4950 N N . THR B 1 279 ? -26.859 -31.312 -17.734 1 91.31 279 THR B N 1
ATOM 4951 C CA . THR B 1 279 ? -26.906 -30.969 -19.156 1 91.31 279 THR B CA 1
ATOM 4952 C C . THR B 1 279 ? -26.078 -29.734 -19.438 1 91.31 279 THR B C 1
ATOM 4954 O O . THR B 1 279 ? -25.875 -29.375 -20.609 1 91.31 279 THR B O 1
ATOM 4957 N N . SER B 1 280 ? -25.688 -29.062 -18.359 1 93.06 280 SER B N 1
ATOM 4958 C CA . SER B 1 280 ? -24.922 -27.859 -18.594 1 93.06 280 SER B CA 1
ATOM 4959 C C . SER B 1 280 ? -23.797 -27.703 -17.562 1 93.06 280 SER B C 1
ATOM 4961 O O . SER B 1 280 ? -23.938 -28.141 -16.422 1 93.06 280 SER B O 1
ATOM 4963 N N . PHE B 1 281 ? -22.688 -27.203 -17.969 1 94.06 281 PHE B N 1
ATOM 4964 C CA . PHE B 1 281 ? -21.547 -26.703 -17.219 1 94.06 281 PHE B CA 1
ATOM 4965 C C . PHE B 1 281 ? -21.516 -25.172 -17.219 1 94.06 281 PHE B C 1
ATOM 4967 O O . PHE B 1 281 ? -21.219 -24.562 -18.25 1 94.06 281 PHE B O 1
ATOM 4974 N N . VAL B 1 282 ? -21.875 -24.547 -16.062 1 93.38 282 VAL B N 1
ATOM 4975 C CA . VAL B 1 282 ? -22.094 -23.094 -16.016 1 93.38 282 VAL B CA 1
ATOM 4976 C C . VAL B 1 282 ? -20.812 -22.406 -15.57 1 93.38 282 VAL B C 1
ATOM 4978 O O . VAL B 1 282 ? -20.25 -22.734 -14.516 1 93.38 282 VAL B O 1
ATOM 4981 N N . VAL B 1 283 ? -20.344 -21.516 -16.375 1 93.5 283 VAL B N 1
ATOM 4982 C CA . VAL B 1 283 ? -19.188 -20.688 -16.094 1 93.5 283 VAL B CA 1
ATOM 4983 C C . VAL B 1 283 ? -19.656 -19.297 -15.625 1 93.5 283 VAL B C 1
ATOM 4985 O O . VAL B 1 283 ? -20.484 -18.672 -16.281 1 93.5 283 VAL B O 1
ATOM 4988 N N . GLY B 1 284 ? -19.156 -18.922 -14.453 1 89.5 284 GLY B N 1
ATOM 4989 C CA . GLY B 1 284 ? -19.469 -17.562 -14.016 1 89.5 284 GLY B CA 1
ATOM 4990 C C . GLY B 1 284 ? -18.844 -16.5 -14.883 1 89.5 284 GLY B C 1
ATOM 4991 O O . GLY B 1 284 ? -17.656 -16.578 -15.227 1 89.5 284 GLY B O 1
ATOM 4992 N N . GLY B 1 285 ? -19.703 -15.469 -15.234 1 91.88 285 GLY B N 1
ATOM 4993 C CA . GLY B 1 285 ? -19.219 -14.398 -16.094 1 91.88 285 GLY B CA 1
ATOM 4994 C C . GLY B 1 285 ? -19.469 -14.664 -17.578 1 91.88 285 GLY B C 1
ATOM 4995 O O . GLY B 1 285 ? -20.078 -15.672 -17.938 1 91.88 285 GLY B O 1
ATOM 4996 N N . SER B 1 286 ? -19 -13.789 -18.391 1 94.56 286 SER B N 1
ATOM 4997 C CA . SER B 1 286 ? -19.25 -13.883 -19.828 1 94.56 286 SER B CA 1
ATOM 4998 C C . SER B 1 286 ? -18.266 -14.82 -20.5 1 94.56 286 SER B C 1
ATOM 5000 O O . SER B 1 286 ? -18.469 -15.242 -21.641 1 94.56 286 SER B O 1
ATOM 5002 N N . GLY B 1 287 ? -17.172 -15.047 -19.828 1 95 287 GLY B N 1
ATOM 5003 C CA . GLY B 1 287 ? -16.094 -15.812 -20.438 1 95 287 GLY B CA 1
ATOM 5004 C C . GLY B 1 287 ? -15.18 -14.969 -21.297 1 95 287 GLY B C 1
ATOM 5005 O O . GLY B 1 287 ? -14.164 -15.461 -21.797 1 95 287 GLY B O 1
ATOM 5006 N N . ALA B 1 288 ? -15.406 -13.703 -21.375 1 94.12 288 ALA B N 1
ATOM 5007 C CA . ALA B 1 288 ? -14.711 -12.812 -22.297 1 94.12 288 ALA B CA 1
ATOM 5008 C C . ALA B 1 288 ? -13.312 -12.484 -21.797 1 94.12 288 ALA B C 1
ATOM 5010 O O . ALA B 1 288 ? -12.406 -12.234 -22.594 1 94.12 288 ALA B O 1
ATOM 5011 N N . PRO B 1 289 ? -13.07 -12.5 -20.484 1 94.06 289 PRO B N 1
ATOM 5012 C CA . PRO B 1 289 ? -11.742 -12.094 -20.016 1 94.06 289 PRO B CA 1
ATOM 5013 C C . PRO B 1 289 ? -10.617 -12.953 -20.578 1 94.06 289 PRO B C 1
ATOM 5015 O O . PRO B 1 289 ? -10.781 -14.172 -20.719 1 94.06 289 PRO B O 1
ATOM 5018 N N . LEU B 1 290 ? -9.57 -12.297 -20.938 1 94 290 LEU B N 1
ATOM 5019 C CA . LEU B 1 290 ? -8.383 -12.945 -21.484 1 94 290 LEU B CA 1
ATOM 5020 C C . LEU B 1 290 ? -7.312 -13.117 -20.422 1 94 290 LEU B C 1
ATOM 5022 O O . LEU B 1 290 ? -7.086 -12.211 -19.609 1 94 290 LEU B O 1
ATOM 5026 N N . ARG B 1 291 ? -6.73 -14.305 -20.406 1 93.81 291 ARG B N 1
ATOM 5027 C CA . ARG B 1 291 ? -5.668 -14.609 -19.453 1 93.81 291 ARG B CA 1
ATOM 5028 C C . ARG B 1 291 ? -4.496 -15.297 -20.141 1 93.81 291 ARG B C 1
ATOM 5030 O O . ARG B 1 291 ? -4.668 -15.93 -21.188 1 93.81 291 ARG B O 1
ATOM 5037 N N . GLN B 1 292 ? -3.338 -15.039 -19.688 1 94.88 292 GLN B N 1
ATOM 5038 C CA . GLN B 1 292 ? -2.158 -15.852 -19.953 1 94.88 292 GLN B CA 1
ATOM 5039 C C . GLN B 1 292 ? -1.898 -16.828 -18.812 1 94.88 292 GLN B C 1
ATOM 5041 O O . GLN B 1 292 ? -2.072 -16.5 -17.641 1 94.88 292 GLN B O 1
ATOM 5046 N N . PHE B 1 293 ? -1.492 -18.047 -19.234 1 93.31 293 PHE B N 1
ATOM 5047 C CA . PHE B 1 293 ? -1.282 -19.078 -18.219 1 93.31 293 PHE B CA 1
ATOM 5048 C C . PHE B 1 293 ? 0.152 -19.594 -18.266 1 93.31 293 PHE B C 1
ATOM 5050 O O . PHE B 1 293 ? 0.778 -19.625 -19.328 1 93.31 293 PHE B O 1
ATOM 5057 N N . ILE B 1 294 ? 0.655 -19.969 -17.141 1 93.81 294 ILE B N 1
ATOM 5058 C CA . ILE B 1 294 ? 1.957 -20.625 -17.016 1 93.81 294 ILE B CA 1
ATOM 5059 C C . ILE B 1 294 ? 1.829 -21.891 -16.172 1 93.81 294 ILE B C 1
ATOM 5061 O O . ILE B 1 294 ? 1.175 -21.875 -15.125 1 93.81 294 ILE B O 1
ATOM 5065 N N . TYR B 1 295 ? 2.402 -22.984 -16.703 1 94.5 295 TYR B N 1
ATOM 5066 C CA . TYR B 1 295 ? 2.408 -24.25 -15.992 1 94.5 295 TYR B CA 1
ATOM 5067 C C . TYR B 1 295 ? 3.322 -24.188 -14.773 1 94.5 295 TYR B C 1
ATOM 5069 O O . TYR B 1 295 ? 4.441 -23.672 -14.859 1 94.5 295 TYR B O 1
ATOM 5077 N N . SER B 1 296 ? 2.854 -24.734 -13.617 1 96.31 296 SER B N 1
ATOM 5078 C CA . SER B 1 296 ? 3.529 -24.594 -12.336 1 96.31 296 SER B CA 1
ATOM 5079 C C . SER B 1 296 ? 4.961 -25.109 -12.398 1 96.31 296 SER B C 1
ATOM 5081 O O . SER B 1 296 ? 5.867 -24.531 -11.805 1 96.31 296 SER B O 1
ATOM 5083 N N . HIS B 1 297 ? 5.211 -26.203 -13.109 1 96.56 297 HIS B N 1
ATOM 5084 C CA . HIS B 1 297 ? 6.559 -26.766 -13.18 1 96.56 297 HIS B CA 1
ATOM 5085 C C . HIS B 1 297 ? 7.465 -25.891 -14.047 1 96.56 297 HIS B C 1
ATOM 5087 O O . HIS B 1 297 ? 8.672 -25.812 -13.805 1 96.56 297 HIS B O 1
ATOM 5093 N N . ASP B 1 298 ? 6.898 -25.281 -15.086 1 95.62 298 ASP B N 1
ATOM 5094 C CA . ASP B 1 298 ? 7.676 -24.312 -15.859 1 95.62 298 ASP B CA 1
ATOM 5095 C C . ASP B 1 298 ? 8.023 -23.094 -15.016 1 95.62 298 ASP B C 1
ATOM 5097 O O . ASP B 1 298 ? 9.148 -22.594 -15.078 1 95.62 298 ASP B O 1
ATOM 5101 N N . LEU B 1 299 ? 7.078 -22.625 -14.281 1 97.06 299 LEU B N 1
ATOM 5102 C CA . LEU B 1 299 ? 7.316 -21.516 -13.375 1 97.06 299 LEU B CA 1
ATOM 5103 C C . LEU B 1 299 ? 8.391 -21.859 -12.352 1 97.06 299 LEU B C 1
ATOM 5105 O O . LEU B 1 299 ? 9.242 -21.031 -12.031 1 97.06 299 LEU B O 1
ATOM 5109 N N . ALA B 1 300 ? 8.344 -23.062 -11.844 1 98.06 300 ALA B N 1
ATOM 5110 C CA . ALA B 1 300 ? 9.312 -23.531 -10.852 1 98.06 300 ALA B CA 1
ATOM 5111 C C . ALA B 1 300 ? 10.734 -23.406 -11.375 1 98.06 300 ALA B C 1
ATOM 5113 O O . ALA B 1 300 ? 11.633 -22.969 -10.656 1 98.06 300 ALA B O 1
ATOM 5114 N N . LYS B 1 301 ? 10.922 -23.797 -12.617 1 96.88 301 LYS B N 1
ATOM 5115 C CA . LYS B 1 301 ? 12.242 -23.672 -13.234 1 96.88 301 LYS B CA 1
ATOM 5116 C C . LYS B 1 301 ? 12.703 -22.219 -13.234 1 96.88 301 LYS B C 1
ATOM 5118 O O . LYS B 1 301 ? 13.859 -21.922 -12.922 1 96.88 301 LYS B O 1
ATOM 5123 N N . LEU B 1 302 ? 11.82 -21.344 -13.586 1 97.5 302 LEU B N 1
ATOM 5124 C CA . LEU B 1 302 ? 12.141 -19.922 -13.633 1 97.5 302 LEU B CA 1
ATOM 5125 C C . LEU B 1 302 ? 12.422 -19.375 -12.242 1 97.5 302 LEU B C 1
ATOM 5127 O O . LEU B 1 302 ? 13.273 -18.5 -12.07 1 97.5 302 LEU B O 1
ATOM 5131 N N . LEU B 1 303 ? 11.75 -19.844 -11.227 1 98.38 303 LEU B N 1
ATOM 5132 C CA . LEU B 1 303 ? 11.938 -19.359 -9.859 1 98.38 303 LEU B CA 1
ATOM 5133 C C . LEU B 1 303 ? 13.289 -19.828 -9.312 1 98.38 303 LEU B C 1
ATOM 5135 O O . LEU B 1 303 ? 13.977 -19.062 -8.633 1 98.38 303 LEU B O 1
ATOM 5139 N N . VAL B 1 304 ? 13.617 -21.047 -9.57 1 97.56 304 VAL B N 1
ATOM 5140 C CA . VAL B 1 304 ? 14.93 -21.531 -9.164 1 97.56 304 VAL B CA 1
ATOM 5141 C C . VAL B 1 304 ? 16.016 -20.703 -9.844 1 97.56 304 VAL B C 1
ATOM 5143 O O . VAL B 1 304 ? 16.984 -20.297 -9.195 1 97.56 304 VAL B O 1
ATOM 5146 N N . TRP B 1 305 ? 15.82 -20.438 -11.117 1 96.62 305 TRP B N 1
ATOM 5147 C CA . TRP B 1 305 ? 16.75 -19.562 -11.836 1 96.62 305 TRP B CA 1
ATOM 5148 C C . TRP B 1 305 ? 16.828 -18.188 -11.188 1 96.62 305 TRP B C 1
ATOM 5150 O O . TRP B 1 305 ? 17.922 -17.625 -11.031 1 96.62 305 TRP B O 1
ATOM 5160 N N . ALA B 1 306 ? 15.711 -17.625 -10.828 1 97.81 306 ALA B N 1
ATOM 5161 C CA . ALA B 1 306 ? 15.672 -16.281 -10.234 1 97.81 306 ALA B CA 1
ATOM 5162 C C . ALA B 1 306 ? 16.438 -16.25 -8.922 1 97.81 306 ALA B C 1
ATOM 5164 O O . ALA B 1 306 ? 17.172 -15.289 -8.648 1 97.81 306 ALA B O 1
ATOM 5165 N N . VAL B 1 307 ? 16.266 -17.266 -8.078 1 97.44 307 VAL B N 1
ATOM 5166 C CA . VAL B 1 307 ? 16.984 -17.344 -6.812 1 97.44 307 VAL B CA 1
ATOM 5167 C C . VAL B 1 307 ? 18.484 -17.359 -7.07 1 97.44 307 VAL B C 1
ATOM 5169 O O . VAL B 1 307 ? 19.25 -16.703 -6.359 1 97.44 307 VAL B O 1
ATOM 5172 N N . HIS B 1 308 ? 18.906 -17.969 -8.117 1 95.25 308 HIS B N 1
ATOM 5173 C CA . HIS B 1 308 ? 20.328 -18.156 -8.391 1 95.25 308 HIS B CA 1
ATOM 5174 C C . HIS B 1 308 ? 20.922 -16.969 -9.133 1 95.25 308 HIS B C 1
ATOM 5176 O O . HIS B 1 308 ? 22.047 -16.547 -8.867 1 95.25 308 HIS B O 1
ATOM 5182 N N . SER B 1 309 ? 20.062 -16.406 -10.023 1 94.75 309 SER B N 1
ATOM 5183 C CA . SER B 1 309 ? 20.766 -15.633 -11.039 1 94.75 309 SER B CA 1
ATOM 5184 C C . SER B 1 309 ? 20.125 -14.266 -11.242 1 94.75 309 SER B C 1
ATOM 5186 O O . SER B 1 309 ? 20.719 -13.383 -11.852 1 94.75 309 SER B O 1
ATOM 5188 N N . TYR B 1 310 ? 18.891 -14.078 -10.883 1 96.19 310 TYR B N 1
ATOM 5189 C CA . TYR B 1 310 ? 18.234 -12.805 -11.133 1 96.19 310 TYR B CA 1
ATOM 5190 C C . TYR B 1 310 ? 18.781 -11.719 -10.203 1 96.19 310 TYR B C 1
ATOM 5192 O O . TYR B 1 310 ? 18.719 -11.859 -8.977 1 96.19 310 TYR B O 1
ATOM 5200 N N . GLU B 1 311 ? 19.219 -10.547 -10.789 1 95.56 311 GLU B N 1
ATOM 5201 C CA . GLU B 1 311 ? 19.938 -9.578 -9.969 1 95.56 311 GLU B CA 1
ATOM 5202 C C . GLU B 1 311 ? 19.281 -8.203 -10.016 1 95.56 311 GLU B C 1
ATOM 5204 O O . GLU B 1 311 ? 19.625 -7.312 -9.234 1 95.56 311 GLU B O 1
ATOM 5209 N N . ASP B 1 312 ? 18.344 -8.016 -10.852 1 96.06 312 ASP B N 1
ATOM 5210 C CA . ASP B 1 312 ? 17.75 -6.691 -11 1 96.06 312 ASP B CA 1
ATOM 5211 C C . ASP B 1 312 ? 16.75 -6.418 -9.883 1 96.06 312 ASP B C 1
ATOM 5213 O O . ASP B 1 312 ? 15.695 -7.062 -9.812 1 96.06 312 ASP B O 1
ATOM 5217 N N . VAL B 1 313 ? 17.078 -5.449 -9.016 1 96.56 313 VAL B N 1
ATOM 5218 C CA . VAL B 1 313 ? 16.219 -5.117 -7.883 1 96.56 313 VAL B CA 1
ATOM 5219 C C . VAL B 1 313 ? 15.422 -3.852 -8.188 1 96.56 313 VAL B C 1
ATOM 5221 O O . VAL B 1 313 ? 14.602 -3.41 -7.379 1 96.56 313 VAL B O 1
ATOM 5224 N N . SER B 1 314 ? 15.609 -3.25 -9.359 1 93.88 314 SER B N 1
ATOM 5225 C CA . SER B 1 314 ? 15.008 -1.957 -9.664 1 93.88 314 SER B CA 1
ATOM 5226 C C . SER B 1 314 ? 13.555 -2.113 -10.094 1 93.88 314 SER B C 1
ATOM 5228 O O . SER B 1 314 ? 12.75 -1.19 -9.938 1 93.88 314 SER B O 1
ATOM 5230 N N . GLN B 1 315 ? 13.258 -3.246 -10.711 1 92.81 315 GLN B N 1
ATOM 5231 C CA . GLN B 1 315 ? 11.898 -3.539 -11.156 1 92.81 315 GLN B CA 1
ATOM 5232 C C . GLN B 1 315 ? 11.602 -5.035 -11.062 1 92.81 315 GLN B C 1
ATOM 5234 O O . GLN B 1 315 ? 12.508 -5.859 -11.195 1 92.81 315 GLN B O 1
ATOM 5239 N N . PRO B 1 316 ? 10.305 -5.312 -10.828 1 97.31 316 PRO B N 1
ATOM 5240 C CA . PRO B 1 316 ? 9.945 -6.73 -10.867 1 97.31 316 PRO B CA 1
ATOM 5241 C C . PRO B 1 316 ? 10.109 -7.34 -12.258 1 97.31 316 PRO B C 1
ATOM 5243 O O . PRO B 1 316 ? 10.164 -6.609 -13.258 1 97.31 316 PRO B O 1
ATOM 5246 N N . LEU B 1 317 ? 10.227 -8.617 -12.328 1 98.12 317 LEU B N 1
ATOM 5247 C CA . LEU B 1 317 ? 10.359 -9.344 -13.586 1 98.12 317 LEU B CA 1
ATOM 5248 C C . LEU B 1 317 ? 9.094 -10.148 -13.883 1 98.12 317 LEU B C 1
ATOM 5250 O O . LEU B 1 317 ? 8.672 -10.977 -13.07 1 98.12 317 LEU B O 1
ATOM 5254 N N . ILE B 1 318 ? 8.523 -9.938 -15.047 1 97.44 318 ILE B N 1
ATOM 5255 C CA . ILE B 1 318 ? 7.367 -10.711 -15.469 1 97.44 318 ILE B CA 1
ATOM 5256 C C . ILE B 1 318 ? 7.816 -12.086 -15.945 1 97.44 318 ILE B C 1
ATOM 5258 O O . ILE B 1 318 ? 8.727 -12.203 -16.766 1 97.44 318 ILE B O 1
ATOM 5262 N N . LEU B 1 319 ? 7.199 -13.062 -15.305 1 96.56 319 LEU B N 1
ATOM 5263 C CA . LEU B 1 319 ? 7.422 -14.445 -15.711 1 96.56 319 LEU B CA 1
ATOM 5264 C C . LEU B 1 319 ? 6.242 -14.977 -16.516 1 96.56 319 LEU B C 1
ATOM 5266 O O . LEU B 1 319 ? 5.336 -15.602 -15.953 1 96.56 319 LEU B O 1
ATOM 5270 N N . ALA B 1 320 ? 6.277 -14.664 -17.734 1 88.94 320 ALA B N 1
ATOM 5271 C CA . ALA B 1 320 ? 5.203 -15.086 -18.625 1 88.94 320 ALA B CA 1
ATOM 5272 C C . ALA B 1 320 ? 5.719 -16.062 -19.672 1 88.94 320 ALA B C 1
ATOM 5274 O O . ALA B 1 320 ? 6.871 -15.969 -20.109 1 88.94 320 ALA B O 1
ATOM 5275 N N . GLY B 1 321 ? 4.902 -17.062 -19.891 1 77.12 321 GLY B N 1
ATOM 5276 C CA . GLY B 1 321 ? 5.211 -17.922 -21.016 1 77.12 321 GLY B CA 1
ATOM 5277 C C . GLY B 1 321 ? 5.02 -17.234 -22.359 1 77.12 321 GLY B C 1
ATOM 5278 O O . GLY B 1 321 ? 5.285 -16.047 -22.5 1 77.12 321 GLY B O 1
ATOM 5279 N N . ASP B 1 322 ? 4.539 -18.031 -23.328 1 69.25 322 ASP B N 1
ATOM 5280 C CA . ASP B 1 322 ? 4.332 -17.531 -24.672 1 69.25 322 ASP B CA 1
ATOM 5281 C C . ASP B 1 322 ? 3.201 -16.516 -24.719 1 69.25 322 ASP B C 1
ATOM 5283 O O . ASP B 1 322 ? 2.465 -16.359 -23.75 1 69.25 322 ASP B O 1
ATOM 5287 N N . ASP B 1 323 ? 3.258 -15.664 -25.688 1 69 323 ASP B N 1
ATOM 5288 C CA . ASP B 1 323 ? 2.348 -14.539 -25.891 1 69 323 ASP B CA 1
ATOM 5289 C C . ASP B 1 323 ? 0.915 -15.023 -26.094 1 69 323 ASP B C 1
ATOM 5291 O O . ASP B 1 323 ? 0.015 -14.227 -26.375 1 69 323 ASP B O 1
ATOM 5295 N N . ASP B 1 324 ? 0.688 -16.172 -25.719 1 79.94 324 ASP B N 1
ATOM 5296 C CA . ASP B 1 324 ? -0.639 -16.688 -26.047 1 79.94 324 ASP B CA 1
ATOM 5297 C C . ASP B 1 324 ? -1.647 -16.344 -24.953 1 79.94 324 ASP B C 1
ATOM 5299 O O . ASP B 1 324 ? -1.387 -16.562 -23.766 1 79.94 324 ASP B O 1
ATOM 5303 N N . GLU B 1 325 ? -2.66 -15.703 -25.359 1 90.56 325 GLU B N 1
ATOM 5304 C CA . GLU B 1 325 ? -3.814 -15.422 -24.516 1 90.56 325 GLU B CA 1
ATOM 5305 C C . GLU B 1 325 ? -4.969 -16.375 -24.812 1 90.56 325 GLU B C 1
ATOM 5307 O O . GLU B 1 325 ? -5.156 -16.781 -25.953 1 90.56 325 GLU B O 1
ATOM 5312 N N . LEU B 1 326 ? -5.645 -16.75 -23.734 1 93.25 326 LEU B N 1
ATOM 5313 C CA . LEU B 1 326 ? -6.867 -17.531 -23.844 1 93.25 326 LEU B CA 1
ATOM 5314 C C . LEU B 1 326 ? -8.023 -16.844 -23.125 1 93.25 326 LEU B C 1
ATOM 5316 O O . LEU B 1 326 ? -7.844 -16.297 -22.047 1 93.25 326 LEU B O 1
ATOM 5320 N N . SER B 1 327 ? -9.141 -16.891 -23.781 1 95.25 327 SER B N 1
ATOM 5321 C CA . SER B 1 327 ? -10.328 -16.453 -23.062 1 95.25 327 SER B CA 1
ATOM 5322 C C . SER B 1 327 ? -10.766 -17.484 -22.031 1 95.25 327 SER B C 1
ATOM 5324 O O . SER B 1 327 ? -10.469 -18.672 -22.172 1 95.25 327 SER B O 1
ATOM 5326 N N . ILE B 1 328 ? -11.438 -17.016 -21.031 1 94.5 328 ILE B N 1
ATOM 5327 C CA . ILE B 1 328 ? -11.992 -17.938 -20.047 1 94.5 328 ILE B CA 1
ATOM 5328 C C . ILE B 1 328 ? -12.938 -18.906 -20.75 1 94.5 328 ILE B C 1
ATOM 5330 O O . ILE B 1 328 ? -13.016 -20.078 -20.359 1 94.5 328 ILE B O 1
ATOM 5334 N N . ARG B 1 329 ? -13.633 -18.453 -21.734 1 96.06 329 ARG B N 1
ATOM 5335 C CA . ARG B 1 329 ? -14.484 -19.328 -22.547 1 96.06 329 ARG B CA 1
ATOM 5336 C C . ARG B 1 329 ? -13.672 -20.453 -23.172 1 96.06 329 ARG B C 1
ATOM 5338 O O . ARG B 1 329 ? -14.047 -21.625 -23.062 1 96.06 329 ARG B O 1
ATOM 5345 N N . ASP B 1 330 ? -12.594 -20.062 -23.797 1 95.62 330 ASP B N 1
ATOM 5346 C CA . ASP B 1 330 ? -11.75 -21.062 -24.438 1 95.62 330 ASP B CA 1
ATOM 5347 C C . ASP B 1 330 ? -11.219 -22.078 -23.422 1 95.62 330 ASP B C 1
ATOM 5349 O O . ASP B 1 330 ? -11.148 -23.266 -23.703 1 95.62 330 ASP B O 1
ATOM 5353 N N . VAL B 1 331 ? -10.867 -21.594 -22.281 1 95.5 331 VAL B N 1
ATOM 5354 C CA . VAL B 1 331 ? -10.375 -22.453 -21.203 1 95.5 331 VAL B CA 1
ATOM 5355 C C . VAL B 1 331 ? -11.484 -23.422 -20.781 1 95.5 331 VAL B C 1
ATOM 5357 O O . VAL B 1 331 ? -11.242 -24.625 -20.641 1 95.5 331 VAL B O 1
ATOM 5360 N N . ALA B 1 332 ? -12.656 -22.891 -20.609 1 96.06 332 ALA B N 1
ATOM 5361 C CA . ALA B 1 332 ? -13.789 -23.703 -20.172 1 96.06 332 ALA B CA 1
ATOM 5362 C C . ALA B 1 332 ? -14.109 -24.781 -21.219 1 96.06 332 ALA B C 1
ATOM 5364 O O . ALA B 1 332 ? -14.359 -25.938 -20.859 1 96.06 332 ALA B O 1
ATOM 5365 N N . LEU B 1 333 ? -14.102 -24.422 -22.406 1 96.31 333 LEU B N 1
ATOM 5366 C CA . LEU B 1 333 ? -14.375 -25.359 -23.484 1 96.31 333 LEU B CA 1
ATOM 5367 C C . LEU B 1 333 ? -13.305 -26.438 -23.562 1 96.31 333 LEU B C 1
ATOM 5369 O O . LEU B 1 333 ? -13.617 -27.609 -23.781 1 96.31 333 LEU B O 1
ATOM 5373 N N . ALA B 1 334 ? -12.094 -26.016 -23.438 1 95.62 334 ALA B N 1
ATOM 5374 C CA . ALA B 1 334 ? -10.992 -26.969 -23.438 1 95.62 334 ALA B CA 1
ATOM 5375 C C . ALA B 1 334 ? -11.141 -27.969 -22.297 1 95.62 334 ALA B C 1
ATOM 5377 O O . ALA B 1 334 ? -10.891 -29.156 -22.469 1 95.62 334 ALA B O 1
ATOM 5378 N N . ILE B 1 335 ? -11.477 -27.484 -21.125 1 95.56 335 ILE B N 1
ATOM 5379 C CA . ILE B 1 335 ? -11.68 -28.344 -19.953 1 95.56 335 ILE B CA 1
ATOM 5380 C C . ILE B 1 335 ? -12.82 -29.312 -20.219 1 95.56 335 ILE B C 1
ATOM 5382 O O . ILE B 1 335 ? -12.688 -30.516 -19.953 1 95.56 335 ILE B O 1
ATOM 5386 N N . ALA B 1 336 ? -13.922 -28.828 -20.734 1 96 336 ALA B N 1
ATOM 5387 C CA . ALA B 1 336 ? -15.07 -29.672 -21.047 1 96 336 ALA B CA 1
ATOM 5388 C C . ALA B 1 336 ? -14.672 -30.781 -22.016 1 96 336 ALA B C 1
ATOM 5390 O O . ALA B 1 336 ? -15.062 -31.938 -21.844 1 96 336 ALA B O 1
ATOM 5391 N N . HIS B 1 337 ? -13.93 -30.406 -22.984 1 96.25 337 HIS B N 1
ATOM 5392 C CA . HIS B 1 337 ? -13.469 -31.359 -23.984 1 96.25 337 HIS B CA 1
ATOM 5393 C C . HIS B 1 337 ? -12.57 -32.438 -23.344 1 96.25 337 HIS B C 1
ATOM 5395 O O . HIS B 1 337 ? -12.766 -33.625 -23.547 1 96.25 337 HIS B O 1
ATOM 5401 N N . ALA B 1 338 ? -11.609 -31.984 -22.609 1 95.25 338 ALA B N 1
ATOM 5402 C CA . ALA B 1 338 ? -10.641 -32.906 -21.984 1 95.25 338 ALA B CA 1
ATOM 5403 C C . ALA B 1 338 ? -11.336 -33.844 -21.016 1 95.25 338 ALA B C 1
ATOM 5405 O O . ALA B 1 338 ? -10.914 -35 -20.875 1 95.25 338 ALA B O 1
ATOM 5406 N N . MET B 1 339 ? -12.359 -33.406 -20.406 1 95.5 339 MET B N 1
ATOM 5407 C CA . MET B 1 339 ? -13.07 -34.188 -19.406 1 95.5 339 MET B CA 1
ATOM 5408 C C . MET B 1 339 ? -14.203 -35 -20.047 1 95.5 339 MET B C 1
ATOM 5410 O O . MET B 1 339 ? -14.945 -35.688 -19.359 1 95.5 339 MET B O 1
ATOM 5414 N N . GLU B 1 340 ? -14.352 -34.781 -21.359 1 95.81 340 GLU B N 1
ATOM 5415 C CA . GLU B 1 340 ? -15.375 -35.5 -22.125 1 95.81 340 GLU B CA 1
ATOM 5416 C C . GLU B 1 340 ? -16.766 -35.188 -21.578 1 95.81 340 GLU B C 1
ATOM 5418 O O . GLU B 1 340 ? -17.578 -36.094 -21.375 1 95.81 340 GLU B O 1
ATOM 5423 N N . PHE B 1 341 ? -16.906 -34 -21.266 1 95.88 341 PHE B N 1
ATOM 5424 C CA . PHE B 1 341 ? -18.234 -33.531 -20.891 1 95.88 341 PHE B CA 1
ATOM 5425 C C . PHE B 1 341 ? -19.125 -33.406 -22.125 1 95.88 341 PHE B C 1
ATOM 5427 O O . PHE B 1 341 ? -18.781 -32.688 -23.062 1 95.88 341 PHE B O 1
ATOM 5434 N N . ASN B 1 342 ? -20.281 -33.969 -22.109 1 91.69 342 ASN B N 1
ATOM 5435 C CA . ASN B 1 342 ? -21.141 -34.031 -23.297 1 91.69 342 ASN B CA 1
ATOM 5436 C C . ASN B 1 342 ? -22.234 -33 -23.266 1 91.69 342 ASN B C 1
ATOM 5438 O O . ASN B 1 342 ? -23 -32.844 -24.219 1 91.69 342 ASN B O 1
ATOM 5442 N N . GLY B 1 343 ? -22.344 -32.25 -22.188 1 93.38 343 GLY B N 1
ATOM 5443 C CA . GLY B 1 343 ? -23.328 -31.188 -22.094 1 93.38 343 GLY B CA 1
ATOM 5444 C C . GLY B 1 343 ? -22.875 -29.891 -22.719 1 93.38 343 GLY B C 1
ATOM 5445 O O . GLY B 1 343 ? -21.906 -29.859 -23.469 1 93.38 343 GLY B O 1
ATOM 5446 N N . GLN B 1 344 ? -23.719 -28.828 -22.438 1 95.69 344 GLN B N 1
ATOM 5447 C CA . GLN B 1 344 ? -23.406 -27.5 -22.969 1 95.69 344 GLN B CA 1
ATOM 5448 C C . GLN B 1 344 ? -22.625 -26.672 -21.953 1 95.69 344 GLN B C 1
ATOM 5450 O O . GLN B 1 344 ? -22.906 -26.734 -20.75 1 95.69 344 GLN B O 1
ATOM 5455 N N . VAL B 1 345 ? -21.594 -25.953 -22.453 1 96.38 345 VAL B N 1
ATOM 5456 C CA . VAL B 1 345 ? -20.938 -24.953 -21.625 1 96.38 345 VAL B CA 1
ATOM 5457 C C . VAL B 1 345 ? -21.719 -23.641 -21.688 1 96.38 345 VAL B C 1
ATOM 5459 O O . VAL B 1 345 ? -21.922 -23.078 -22.766 1 96.38 345 VAL B O 1
ATOM 5462 N N . THR B 1 346 ? -22.25 -23.172 -20.562 1 96.5 346 THR B N 1
ATOM 5463 C CA . THR B 1 346 ? -23.047 -21.953 -20.516 1 96.5 346 THR B CA 1
ATOM 5464 C C . THR B 1 346 ? -22.359 -20.906 -19.625 1 96.5 346 THR B C 1
ATOM 5466 O O . THR B 1 346 ? -21.531 -21.25 -18.781 1 96.5 346 THR B O 1
ATOM 5469 N N . PHE B 1 347 ? -22.656 -19.656 -19.891 1 96.12 347 PHE B N 1
ATOM 5470 C CA . PHE B 1 347 ? -22.031 -18.547 -19.203 1 96.12 347 PHE B CA 1
ATOM 5471 C C . PHE B 1 347 ? -23.078 -17.719 -18.453 1 96.12 347 PHE B C 1
ATOM 5473 O O . PHE B 1 347 ? -24.062 -17.266 -19.047 1 96.12 347 PHE B O 1
ATOM 5480 N N . ASP B 1 348 ? -22.938 -17.547 -17.156 1 94.75 348 ASP B N 1
ATOM 5481 C CA . ASP B 1 348 ? -23.828 -16.766 -16.312 1 94.75 348 ASP B CA 1
ATOM 5482 C C . ASP B 1 348 ? -23.359 -15.305 -16.234 1 94.75 348 ASP B C 1
ATOM 5484 O O . ASP B 1 348 ? -22.578 -14.938 -15.359 1 94.75 348 ASP B O 1
ATOM 5488 N N . THR B 1 349 ? -23.891 -14.43 -17 1 93.69 349 THR B N 1
ATOM 5489 C CA . THR B 1 349 ? -23.438 -13.055 -17.172 1 93.69 349 THR B CA 1
ATOM 5490 C C . THR B 1 349 ? -23.906 -12.18 -16 1 93.69 349 THR B C 1
ATOM 5492 O O . THR B 1 349 ? -23.547 -11 -15.922 1 93.69 349 THR B O 1
ATOM 5495 N N . THR B 1 350 ? -24.703 -12.727 -15.117 1 92.5 350 THR B N 1
ATOM 5496 C CA . THR B 1 350 ? -25.078 -11.977 -13.922 1 92.5 350 THR B CA 1
ATOM 5497 C C . THR B 1 350 ? -23.906 -11.891 -12.953 1 92.5 350 THR B C 1
ATOM 5499 O O . THR B 1 350 ? -23.891 -11.047 -12.055 1 92.5 350 THR B O 1
ATOM 5502 N N . GLN B 1 351 ? -22.953 -12.766 -13.164 1 88.69 351 GLN B N 1
ATOM 5503 C CA . GLN B 1 351 ? -21.75 -12.758 -12.352 1 88.69 351 GLN B CA 1
ATOM 5504 C C . GLN B 1 351 ? -20.688 -11.852 -12.969 1 88.69 351 GLN B C 1
ATOM 5506 O O . GLN B 1 351 ? -20.641 -11.68 -14.188 1 88.69 351 GLN B O 1
ATOM 5511 N N . PRO B 1 352 ? -19.844 -11.281 -12.141 1 87.12 352 PRO B N 1
ATOM 5512 C CA . PRO B 1 352 ? -18.859 -10.312 -12.641 1 87.12 352 PRO B CA 1
ATOM 5513 C C . PRO B 1 352 ? -17.734 -10.977 -13.445 1 87.12 352 PRO B C 1
ATOM 5515 O O . PRO B 1 352 ? -17.344 -12.109 -13.141 1 87.12 352 PRO B O 1
ATOM 5518 N N . ASP B 1 353 ? -17.156 -10.273 -14.453 1 89.75 353 ASP B N 1
ATOM 5519 C CA . ASP B 1 353 ? -16.047 -10.742 -15.273 1 89.75 353 ASP B CA 1
ATOM 5520 C C . ASP B 1 353 ? -14.703 -10.43 -14.602 1 89.75 353 ASP B C 1
ATOM 5522 O O . ASP B 1 353 ? -13.695 -11.086 -14.875 1 89.75 353 ASP B O 1
ATOM 5526 N N . GLY B 1 354 ? -14.711 -9.469 -13.672 1 86.62 354 GLY B N 1
ATOM 5527 C CA . GLY B 1 354 ? -13.43 -8.977 -13.188 1 86.62 354 GLY B CA 1
ATOM 5528 C C . GLY B 1 354 ? -12.641 -8.227 -14.242 1 86.62 354 GLY B C 1
ATOM 5529 O O . GLY B 1 354 ? -13.219 -7.52 -15.07 1 86.62 354 GLY B O 1
ATOM 5530 N N . GLN B 1 355 ? -11.32 -8.258 -14.148 1 88.69 355 GLN B N 1
ATOM 5531 C CA . GLN B 1 355 ? -10.445 -7.582 -15.102 1 88.69 355 GLN B CA 1
ATOM 5532 C C . GLN B 1 355 ? -10.508 -8.258 -16.469 1 88.69 355 GLN B C 1
ATOM 5534 O O . GLN B 1 355 ? -10.328 -9.469 -16.578 1 88.69 355 GLN B O 1
ATOM 5539 N N . LEU B 1 356 ? -10.695 -7.508 -17.531 1 90.75 356 LEU B N 1
ATOM 5540 C CA . LEU B 1 356 ? -10.938 -8.062 -18.859 1 90.75 356 LEU B CA 1
ATOM 5541 C C . LEU B 1 356 ? -9.641 -8.57 -19.484 1 90.75 356 LEU B C 1
ATOM 5543 O O . LEU B 1 356 ? -9.625 -9.617 -20.141 1 90.75 356 LEU B O 1
ATOM 5547 N N . LYS B 1 357 ? -8.695 -7.754 -19.359 1 91.56 357 LYS B N 1
ATOM 5548 C CA . LYS B 1 357 ? -7.441 -8.07 -20.031 1 91.56 357 LYS B CA 1
ATOM 5549 C C . LYS B 1 357 ? -6.242 -7.621 -19.203 1 91.56 357 LYS B C 1
ATOM 5551 O O . LYS B 1 357 ? -6.289 -6.578 -18.547 1 91.56 357 LYS B O 1
ATOM 5556 N N . LYS B 1 358 ? -5.156 -8.445 -19.219 1 91.19 358 LYS B N 1
ATOM 5557 C CA . LYS B 1 358 ? -3.883 -8.094 -18.594 1 91.19 358 LYS B CA 1
ATOM 5558 C C . LYS B 1 358 ? -2.719 -8.805 -19.266 1 91.19 358 LYS B C 1
ATOM 5560 O O . LYS B 1 358 ? -1.835 -9.344 -18.594 1 91.19 358 LYS B O 1
ATOM 5565 N N . THR B 1 359 ? -2.725 -8.805 -20.531 1 92.69 359 THR B N 1
ATOM 5566 C CA . THR B 1 359 ? -1.688 -9.438 -21.344 1 92.69 359 THR B CA 1
ATOM 5567 C C . THR B 1 359 ? -0.336 -8.773 -21.109 1 92.69 359 THR B C 1
ATOM 5569 O O . THR B 1 359 ? -0.189 -7.562 -21.297 1 92.69 359 THR B O 1
ATOM 5572 N N . ALA B 1 360 ? 0.577 -9.57 -20.703 1 95.31 360 ALA B N 1
ATOM 5573 C CA . ALA B 1 360 ? 1.906 -9.062 -20.375 1 95.31 360 ALA B CA 1
ATOM 5574 C C . ALA B 1 360 ? 2.949 -9.57 -21.359 1 95.31 360 ALA B C 1
ATOM 5576 O O . ALA B 1 360 ? 2.811 -10.672 -21.906 1 95.31 360 ALA B O 1
ATOM 5577 N N . THR B 1 361 ? 3.979 -8.773 -21.609 1 94.25 361 THR B N 1
ATOM 5578 C CA . THR B 1 361 ? 5.102 -9.195 -22.438 1 94.25 361 THR B CA 1
ATOM 5579 C C . THR B 1 361 ? 6.152 -9.922 -21.609 1 94.25 361 THR B C 1
ATOM 5581 O O . THR B 1 361 ? 6.305 -9.656 -20.422 1 94.25 361 THR B O 1
ATOM 5584 N N . ASN B 1 362 ? 6.859 -10.867 -22.219 1 93.44 362 ASN B N 1
ATOM 5585 C CA . ASN B 1 362 ? 7.988 -11.539 -21.578 1 93.44 362 ASN B CA 1
ATOM 5586 C C . ASN B 1 362 ? 9.312 -11.109 -22.188 1 93.44 362 ASN B C 1
ATOM 5588 O O . ASN B 1 362 ? 10.305 -11.844 -22.109 1 93.44 362 ASN B O 1
ATOM 5592 N N . ALA B 1 363 ? 9.328 -9.977 -22.781 1 93.69 363 ALA B N 1
ATOM 5593 C CA . ALA B 1 363 ? 10.5 -9.516 -23.516 1 93.69 363 ALA B CA 1
ATOM 5594 C C . ALA B 1 363 ? 11.719 -9.438 -22.594 1 93.69 363 ALA B C 1
ATOM 5596 O O . ALA B 1 363 ? 12.805 -9.898 -22.953 1 93.69 363 ALA B O 1
ATOM 5597 N N . LYS B 1 364 ? 11.609 -8.898 -21.453 1 94.69 364 LYS B N 1
ATOM 5598 C CA . LYS B 1 364 ? 12.719 -8.773 -20.516 1 94.69 364 LYS B CA 1
ATOM 5599 C C . LYS B 1 364 ? 13.219 -10.148 -20.078 1 94.69 364 LYS B C 1
ATOM 5601 O O . LYS B 1 364 ? 14.43 -10.375 -19.984 1 94.69 364 LYS B O 1
ATOM 5606 N N . LEU B 1 365 ? 12.305 -11.039 -19.766 1 95.19 365 LEU B N 1
ATOM 5607 C CA . LEU B 1 365 ? 12.664 -12.398 -19.375 1 95.19 365 LEU B CA 1
ATOM 5608 C C . LEU B 1 365 ? 13.484 -13.078 -20.453 1 95.19 365 LEU B C 1
ATOM 5610 O O . LEU B 1 365 ? 14.508 -13.711 -20.172 1 95.19 365 LEU B O 1
ATOM 5614 N N . ARG B 1 366 ? 13.023 -12.953 -21.688 1 93.62 366 ARG B N 1
ATOM 5615 C CA . ARG B 1 366 ? 13.688 -13.594 -22.812 1 93.62 366 ARG B CA 1
ATOM 5616 C C . ARG B 1 366 ? 15.102 -13.039 -23.016 1 93.62 366 ARG B C 1
ATOM 5618 O O . ARG B 1 366 ? 16 -13.758 -23.453 1 93.62 366 ARG B O 1
ATOM 5625 N N . GLN B 1 367 ? 15.266 -11.812 -22.672 1 93.31 367 GLN B N 1
ATOM 5626 C CA . GLN B 1 367 ? 16.594 -11.203 -22.734 1 93.31 367 GLN B CA 1
ATOM 5627 C C . GLN B 1 367 ? 17.516 -11.758 -21.656 1 93.31 367 GLN B C 1
ATOM 5629 O O . GLN B 1 367 ? 18.703 -11.977 -21.891 1 93.31 367 GLN B O 1
ATOM 5634 N N . LEU B 1 368 ? 16.984 -12.047 -20.516 1 92.94 368 LEU B N 1
ATOM 5635 C CA . LEU B 1 368 ? 17.781 -12.461 -19.359 1 92.94 368 LEU B CA 1
ATOM 5636 C C . LEU B 1 368 ? 17.969 -13.977 -19.359 1 92.94 368 LEU B C 1
ATOM 5638 O O . LEU B 1 368 ? 18.969 -14.477 -18.844 1 92.94 368 LEU B O 1
ATOM 5642 N N . HIS B 1 369 ? 16.891 -14.703 -19.812 1 88 369 HIS B N 1
ATOM 5643 C CA . HIS B 1 369 ? 16.859 -16.172 -19.812 1 88 369 HIS B CA 1
ATOM 5644 C C . HIS B 1 369 ? 16.312 -16.703 -21.125 1 88 369 HIS B C 1
ATOM 5646 O O . HIS B 1 369 ? 15.188 -17.219 -21.172 1 88 369 HIS B O 1
ATOM 5652 N N . PRO B 1 370 ? 17.188 -16.656 -22.125 1 77.44 370 PRO B N 1
ATOM 5653 C CA . PRO B 1 370 ? 16.75 -17.078 -23.453 1 77.44 370 PRO B CA 1
ATOM 5654 C C . PRO B 1 370 ? 16.391 -18.562 -23.531 1 77.44 370 PRO B C 1
ATOM 5656 O O . PRO B 1 370 ? 16.969 -19.375 -22.781 1 77.44 370 PRO B O 1
#

Solvent-accessible surface area (backbone atoms only — not comparable to full-atom values): 42600 Å² total; per-residue (Å²): 141,73,91,67,90,80,83,65,83,80,86,88,80,88,79,78,85,81,77,83,74,78,88,82,84,84,91,78,82,85,84,83,86,85,87,80,82,82,76,83,74,80,86,82,85,77,77,89,77,84,86,69,83,64,82,72,71,80,73,80,66,77,65,82,66,69,80,68,73,69,75,70,61,75,67,65,70,73,66,81,78,69,78,42,26,34,37,26,38,29,18,74,40,35,55,26,46,25,32,50,52,48,51,65,71,62,62,56,88,67,51,46,75,46,71,34,36,69,88,76,35,50,42,62,37,57,69,42,37,44,50,53,45,66,72,64,59,40,39,29,34,41,43,57,57,65,76,79,52,13,68,66,39,32,55,62,35,21,48,59,31,21,52,49,30,36,34,29,47,51,34,51,53,51,46,37,58,75,71,60,35,60,36,34,42,35,60,50,49,60,67,32,31,29,50,80,68,73,80,66,33,53,64,88,45,42,55,58,21,48,45,38,78,51,38,42,24,47,26,49,25,45,47,45,46,54,51,52,29,44,26,38,29,71,60,70,65,46,48,38,27,39,33,26,38,44,49,72,45,58,75,71,55,54,56,46,71,72,47,13,46,71,65,40,24,50,52,42,49,43,50,52,21,51,76,68,64,42,67,51,36,77,38,78,2,71,29,72,31,39,44,40,62,31,50,27,59,63,50,20,54,52,50,54,45,39,74,75,64,61,76,62,52,88,51,49,43,44,49,46,55,72,87,57,69,40,31,47,44,56,52,51,51,51,49,35,54,74,68,64,48,86,49,44,81,41,60,41,64,91,39,76,65,68,69,50,62,71,57,56,50,29,64,68,39,45,73,77,60,112,143,77,83,89,78,92,81,85,89,86,90,81,92,78,92,78,88,87,92,83,87,90,81,86,89,78,94,80,87,88,84,88,83,88,89,80,84,91,79,87,78,91,86,77,88,69,80,70,79,87,85,78,82,71,81,72,73,80,72,78,71,79,65,79,65,67,78,67,74,63,73,74,62,72,67,65,74,71,69,84,74,68,76,42,24,34,37,25,39,27,19,75,39,37,56,26,46,24,34,51,52,47,52,66,70,61,64,60,84,68,52,46,78,45,72,36,38,69,89,75,36,48,42,64,36,58,69,42,38,44,50,54,44,67,72,64,58,42,38,28,34,42,42,57,58,66,76,78,54,14,65,66,40,34,54,61,35,20,48,59,31,21,53,49,30,37,35,27,47,50,35,52,52,51,47,36,58,75,71,62,35,60,35,35,40,35,61,50,49,59,67,32,32,29,52,79,69,75,80,67,32,53,64,87,45,42,56,58,21,48,44,39,76,51,38,42,24,48,25,49,24,43,48,44,46,54,51,53,28,44,26,39,30,70,61,71,64,47,45,38,27,40,32,27,37,44,48,71,46,57,76,72,55,56,56,46,72,73,46,14,47,72,66,39,24,49,51,43,49,43,49,53,22,52,75,68,64,41,64,50,35,78,39,78,2,70,29,70,31,40,43,41,65,32,50,25,59,63,48,20,53,53,49,55,45,38,72,75,64,63,74,63,53,88,51,49,43,43,50,47,56,73,87,57,69,41,32,47,44,56,51,51,50,50,48,34,57,75,68,65,48,86,48,45,80,44,61,41,64,90,38,76,65,69,68,51,61,71,56,56,51,30,63,68,41,44,71,77,59,111

Foldseek 3Di:
DQDDDDPDDDDDDDDDDDPCPDDDDDDDDDDDDDDDDDDDDDYDDPDDDDDCPCPCPDPPVVPPVPPPVPCPPPPPPPPPPPQAEEEEEVLLALLNVLLVVVCVVVPPPRYHYHGDYVVQFQLLDLVRLLVVCVVRVHLEYEYDDADAFELQVLQVPLVCRQSSLLSNLVSNVVNCVVSVRQAYEYEAELQLFALDDDPDDEFVRRPVHGGFPSNRSNNVSRVVSLVVLVVCCVPPVHHYAYAYEWAEDEPRFDLPCGGGYLLSNLLNQLVVCVVVVHQEREAEAPQQAKTFYDYSNRVSVVSVCCRVPPRDSPTYAYDGDDQDIDTSVRSNVVSCVVVVPPHYYHYDNVGDPTRRYHRHDNVVVVVRPD/DDDDDDDDDDDDDDDDDDDDDDDDDDDDDDDDDDDDDDDDDDDDDPPDPDDDPPPCPPPPPVPPVPPCPPCPPPPPPPPPPPQAEEEEEVLLALLNVLLVVVCVVVVPPRYHYHGDYVVQFQLLDLVRLLVVCVVRVHLEYEYDDADAFELQVLQVPLVCRQSSLLSNLVSNVVNCVVSVRQAYEYEAELQLFDLDDDPDDEFVRRPVHGGFPSNRSNNVSRVVSLVVLVVCCVPPVHHYAYAYEWAEDEPRFDLPCGGGYLLSNLLNQLVVCVVVVHQEREAEAPQQAKTFYDYSNRVSVVSVCCRVPPRDSPTYAYDGDDQDIDGSVRSNVVSCVVVVPPHYYHYDNVGDPTRRYHRHDNVVVVVRPD

Organism: Aphanomyces astaci (NCBI:txid112090)

InterPro domains:
  IPR001509 NAD-dependent epimerase/dehydratase [PF01370] (86-314)
  IPR028614 GDP-L-fucose synthase/GDP-L-colitose synthase [MF_00956] (83-370)
  IPR028614 GDP-L-fucose synthase/GDP-L-colitose synthase [cd05239] (86-368)
  IPR036291 NAD(P)-binding domain superfamily [SSF51735] (80-367)

Radius of gyration: 37.35 Å; Cα contacts (8 Å, |Δi|>4): 1209; chains: 2; bounding box: 105×124×105 Å